Protein AF-A0A3M1RJ82-F1 (afdb_monomer_lite)

Sequence (552 aa):
MRLATKVFLTVGVLSGLAASACAEEAPPPVVAEIRAAASAPTTGPDGRPLPLAGHWNRGTRPEGFSPDYQLELIRRGRHVLPWFEFPRPGAPTDDAYFTRYEAAFRRVAAWKLPFTLVGTQWEIVLAKKSLFGRTFPFKDLPPERNALALNEDGRPDPRLGISPFGAVEPWAEVGKLWVESPMMRRLQELYPDPPRVIFLSNNEAPKIRWAKNGGIERDKRFTDRYGFDCSDELKRCLVGNGWIVRYRAMFDAMRSHLDAPGWRDQVRFVGYGAFGPDHMGRWSGWPVYSLHCGNRFDWAPYAWDGASPSYYTHDWDASTDFTVHSPIVSFMNYVMAQRRVYADKPDFWFEFSVWDGSKTDAEGREIGKPADYAEHGEPYSPARHASYVEFGMWLTRPRVVREFRGYLDTRERVGAYFEAIVAVVDRVYADPVLREFWRFGELVPNRAHRHPFQVAIPEEFAAEDRWYMLETNLDPPRPWSLDTELPVQSLALVLNKPGNRRWLVYARSPLADRRDVTIQIPEGPSITVDVPIAGAFYLVDQRSPTPQRVGR

Radius of gyration: 26.91 Å; chains: 1; bounding box: 73×107×70 Å

Secondary structure (DSSP, 8-state):
---------PPP-------------PPPTHHHHHHHHHHS-SSSTT-SPPPEEEES----STTSS-HHHHHHHHHTT--B--EEEPPPTT--TT-HHHHTTHHHHHHHHHTT--EEEE---GGGGGT-SEETTEE-SGGGS-GGG--BPB-TTS-B-TTT-B-TTS-SHHHHHHHHHHH-SHHHHHHHHH-SS-S-EEEEE-----B--SSGGGGGGGSHHHHHHH-S---HHHHHHHHHHHHHHHHHHHHHHHHHT-S-HHHHHHEEEEEET-S--TTTTSSTTGGGG---BTTBS-SHHHH-SEEE-EEE--TTSS--SSBSSSHHHHHHHHHHHHHHHHHH-TT-EE-EEEE----B-TT--B-SHHHHHHHTT----HHHHHHHHHHHHHHH--SEEEE---TT--HHHHHHHHHHHHHHHHHHHH-HHHHHHHHH-EE---TTS--S--TT--GGGTTS----PPEETTPPPSSP-TT-B-S-EEEEEEES-TTS-EEEEEEE-SSS-EEEEEEEPTTS-EEEEEE-TT-EEEEEETTEEEEEEE--

Foldseek 3Di:
DDDDDDDDDDDDDDDDPDPPPPPLDDFDPLLVLLLCLQQDFCCDPQFGRFAAAAAQQQCQDVQACHLVVQVVCRVVSFRHAAEHAQDAQQDAQPNVSCVVCLVSLLSCQSSLGEHEHRYEQLCLLLLDQDDPRDGRCQQVDALQQHQAFAAPVSGHDSVQPGALLHHQVVLLVSLLRRCVHNNNLVSCVSHQARSAYEYEYQNPGDYRFCPPPNHNCRRPSCCVVPNDPDDSLVSLVSRLVSVLSNLQSSLVSNLVNRPRPNCSVRYFYEYEQLAFWLLALVDQCNCSRGSDHVPQRHSSLSRGLEYAYEQEPAQPDPEDLFFLNHSLLSCLVVLVVVVSSCVVRSRRAYEYEYDHQWDADPVRDTPGNQVVCVVVVFHCDLLLLLLSLLSSCLSNVHSYYYYYDDNPDGCVVCVSNSVSVSLSSVLCVPFPVSVCCSRAWDWAADPVDDRLRRHPHPPSCNPPRRHFWWDKPPQDDDDGDRGHGHQKTKGWTWDDDPPWIKIKMKMAGQRAWAAQIWTDGVVADIATGIHGSSIWIWIATRVHRHTDTTSD

pLDDT: mean 93.02, std 12.11, range [31.88, 98.88]

Structure (mmCIF, N/CA/C/O backbone):
data_AF-A0A3M1RJ82-F1
#
_entry.id   AF-A0A3M1RJ82-F1
#
loop_
_atom_site.group_PDB
_atom_site.id
_atom_site.type_symbol
_atom_site.label_atom_id
_atom_site.label_alt_id
_atom_site.label_comp_id
_atom_site.label_asym_id
_atom_site.label_entity_id
_atom_site.label_seq_id
_atom_site.pdbx_PDB_ins_code
_atom_site.Cartn_x
_atom_site.Cartn_y
_atom_site.Cartn_z
_atom_site.occupancy
_atom_site.B_iso_or_equiv
_atom_site.auth_seq_id
_atom_site.auth_comp_id
_atom_site.auth_asym_id
_atom_site.auth_atom_id
_atom_site.pdbx_PDB_model_num
ATOM 1 N N . MET A 1 1 ? 37.382 -82.389 37.387 1.00 35.22 1 MET A N 1
ATOM 2 C CA . MET A 1 1 ? 38.722 -81.786 37.543 1.00 35.22 1 MET A CA 1
ATOM 3 C C . MET A 1 1 ? 39.130 -81.204 36.190 1.00 35.22 1 MET A C 1
ATOM 5 O O . MET A 1 1 ? 39.263 -81.969 35.256 1.00 35.22 1 MET A O 1
ATOM 9 N N . ARG A 1 2 ? 39.222 -79.868 36.113 1.00 34.78 2 ARG A N 1
ATOM 10 C CA . ARG A 1 2 ? 39.846 -78.999 35.085 1.00 34.78 2 ARG A CA 1
ATOM 11 C C . ARG A 1 2 ? 39.501 -79.106 33.575 1.00 34.78 2 ARG A C 1
ATOM 13 O O . ARG A 1 2 ? 39.852 -80.053 32.895 1.00 34.78 2 ARG A O 1
ATOM 20 N N . LEU A 1 3 ? 39.039 -77.934 33.121 1.00 32.62 3 LEU A N 1
ATOM 21 C CA . LEU A 1 3 ? 39.278 -77.179 31.879 1.00 32.62 3 LEU A CA 1
ATOM 22 C C . LEU A 1 3 ? 38.481 -77.454 30.590 1.00 32.62 3 LEU A C 1
ATOM 24 O O . LEU A 1 3 ? 38.473 -78.530 30.011 1.00 32.62 3 LEU A O 1
ATOM 28 N N . ALA A 1 4 ? 37.878 -76.345 30.153 1.00 36.81 4 ALA A N 1
ATOM 29 C CA . ALA A 1 4 ? 37.094 -76.086 28.959 1.00 36.81 4 ALA A CA 1
ATOM 30 C C . ALA A 1 4 ? 37.907 -76.083 27.655 1.00 36.81 4 ALA A C 1
ATOM 32 O O . ALA A 1 4 ? 39.091 -75.752 27.642 1.00 36.81 4 ALA A O 1
ATOM 33 N N . THR A 1 5 ? 37.220 -76.296 26.530 1.00 36.06 5 THR A N 1
ATOM 34 C CA . THR A 1 5 ? 37.603 -75.757 25.216 1.00 36.06 5 THR A CA 1
ATOM 35 C C . THR A 1 5 ? 36.340 -75.360 24.444 1.00 36.06 5 THR A C 1
ATOM 37 O O . THR A 1 5 ? 35.315 -76.031 24.505 1.00 36.06 5 THR A O 1
ATOM 40 N N . LYS A 1 6 ? 36.431 -74.184 23.816 1.00 33.84 6 LYS A N 1
ATOM 41 C CA . LYS A 1 6 ? 35.377 -73.361 23.212 1.00 33.84 6 LYS A CA 1
ATOM 42 C C . LYS A 1 6 ? 34.839 -73.946 21.901 1.00 33.84 6 LYS A C 1
ATOM 44 O O . LYS A 1 6 ? 35.618 -74.439 21.094 1.00 33.84 6 LYS A O 1
ATOM 49 N N . VAL A 1 7 ? 33.547 -73.741 21.641 1.00 38.53 7 VAL A N 1
ATOM 50 C CA . VAL A 1 7 ? 32.935 -73.849 20.307 1.00 38.53 7 VAL A CA 1
ATOM 51 C C . VAL A 1 7 ? 32.373 -72.475 19.935 1.00 38.53 7 VAL A C 1
ATOM 53 O O . VAL A 1 7 ? 31.603 -71.889 20.693 1.00 38.53 7 VAL A O 1
ATOM 56 N N . PHE A 1 8 ? 32.823 -71.946 18.797 1.00 31.88 8 PHE A N 1
ATOM 57 C CA . PHE A 1 8 ? 32.318 -70.725 18.169 1.00 31.88 8 PHE A CA 1
ATOM 58 C C . PHE A 1 8 ? 30.967 -71.016 17.500 1.00 31.88 8 PHE A C 1
ATOM 60 O O . PHE A 1 8 ? 30.873 -71.948 16.705 1.00 31.88 8 PHE A O 1
ATOM 67 N N . LEU A 1 9 ? 29.950 -70.198 17.782 1.00 37.28 9 LEU A N 1
ATOM 68 C CA . LEU A 1 9 ? 28.695 -70.176 17.032 1.00 37.28 9 LEU A CA 1
ATOM 69 C C . LEU A 1 9 ? 28.498 -68.773 16.446 1.00 37.28 9 LEU A C 1
ATOM 71 O O . LEU A 1 9 ? 28.400 -67.787 17.175 1.00 37.28 9 LEU A O 1
ATOM 75 N N . THR A 1 10 ? 28.484 -68.697 15.121 1.00 34.62 10 THR A N 1
ATOM 76 C CA . THR A 1 10 ? 28.267 -67.479 14.339 1.00 34.62 10 THR A CA 1
ATOM 77 C C . THR A 1 10 ? 26.771 -67.155 14.323 1.00 34.62 10 THR A C 1
ATOM 79 O O . THR A 1 10 ? 25.984 -67.936 13.794 1.00 34.62 10 THR A O 1
ATOM 82 N N . VAL A 1 11 ? 26.366 -66.014 14.889 1.00 40.28 11 VAL A N 1
ATOM 83 C CA . VAL A 1 11 ? 24.991 -65.492 14.795 1.00 40.28 11 VAL A CA 1
ATOM 84 C C . VAL A 1 11 ? 24.954 -64.416 13.714 1.00 40.28 11 VAL A C 1
ATOM 86 O O . VAL A 1 11 ? 25.646 -63.405 13.812 1.00 40.28 11 VAL A O 1
ATOM 89 N N . GLY A 1 12 ? 24.162 -64.654 12.667 1.00 37.47 12 GLY A N 1
ATOM 90 C CA . GLY A 1 12 ? 23.889 -63.681 11.613 1.00 37.47 12 GLY A CA 1
ATOM 91 C C . GLY A 1 12 ? 22.985 -62.558 12.118 1.00 37.47 12 GLY A C 1
ATOM 92 O O . GLY A 1 12 ? 21.896 -62.812 12.629 1.00 37.47 12 GLY A O 1
ATOM 93 N N . VAL A 1 13 ? 23.440 -61.316 11.960 1.00 39.91 13 VAL A N 1
ATOM 94 C CA . VAL A 1 13 ? 22.661 -60.099 12.212 1.00 39.91 13 VAL A CA 1
ATOM 95 C C . VAL A 1 13 ? 21.918 -59.731 10.927 1.00 39.91 13 VAL A C 1
ATOM 97 O O . VAL A 1 13 ? 22.532 -59.380 9.922 1.00 39.91 13 VAL A O 1
ATOM 100 N N . LEU A 1 14 ? 20.589 -59.830 10.962 1.00 40.75 14 LEU A N 1
ATOM 101 C CA . LEU A 1 14 ? 19.684 -59.281 9.953 1.00 40.75 14 LEU A CA 1
ATOM 102 C C . LEU A 1 14 ? 19.542 -57.772 10.191 1.00 40.75 14 LEU A C 1
ATOM 104 O O . LEU A 1 14 ? 18.856 -57.332 11.112 1.00 40.75 14 LEU A O 1
ATOM 108 N N . SER A 1 15 ? 20.216 -56.983 9.359 1.00 43.00 15 SER A N 1
ATOM 109 C CA . SER A 1 15 ? 20.127 -55.524 9.334 1.00 43.00 15 SER A CA 1
ATOM 110 C C . SER A 1 15 ? 18.802 -55.081 8.706 1.00 43.00 15 SER A C 1
ATOM 112 O O . SER A 1 15 ? 18.645 -55.089 7.486 1.00 43.00 15 SER A O 1
ATOM 114 N N . GLY A 1 16 ? 17.842 -54.682 9.541 1.00 38.91 16 GLY A N 1
ATOM 115 C CA . GLY A 1 16 ? 16.627 -53.994 9.111 1.00 38.91 16 GLY A CA 1
ATOM 116 C C . GLY A 1 16 ? 16.931 -52.554 8.699 1.00 38.91 16 GLY A C 1
ATOM 117 O O . GLY A 1 16 ? 17.034 -51.670 9.545 1.00 38.91 16 GLY A O 1
ATOM 118 N N . LEU A 1 17 ? 17.055 -52.310 7.395 1.00 42.56 17 LEU A N 1
ATOM 119 C CA . LEU A 1 17 ? 16.981 -50.974 6.804 1.00 42.56 17 LEU A CA 1
ATOM 120 C C . LEU A 1 17 ? 15.516 -50.518 6.818 1.00 42.56 17 LEU A C 1
ATOM 122 O O . LEU A 1 17 ? 14.770 -50.735 5.866 1.00 42.56 17 LEU A O 1
ATOM 126 N N . ALA A 1 18 ? 15.093 -49.899 7.919 1.00 40.66 18 ALA A N 1
ATOM 127 C CA . ALA A 1 18 ? 13.875 -49.105 7.934 1.00 40.66 18 ALA A CA 1
ATOM 128 C C . ALA A 1 18 ? 14.137 -47.820 7.138 1.00 40.66 18 ALA A C 1
ATOM 130 O O . ALA A 1 18 ? 14.835 -46.915 7.597 1.00 40.66 18 ALA A O 1
ATOM 131 N N . ALA A 1 19 ? 13.598 -47.756 5.921 1.00 40.84 19 ALA A N 1
ATOM 132 C CA . ALA A 1 19 ? 13.449 -46.509 5.193 1.00 40.84 19 ALA A CA 1
ATOM 133 C C . ALA A 1 19 ? 12.582 -45.569 6.044 1.00 40.84 19 ALA A C 1
ATOM 135 O O . ALA A 1 19 ? 11.375 -45.769 6.174 1.00 40.84 19 ALA A O 1
ATOM 136 N N . SER A 1 20 ? 13.212 -44.568 6.659 1.00 39.47 20 SER A N 1
ATOM 137 C CA . SER A 1 20 ? 12.510 -43.466 7.307 1.00 39.47 20 SER A CA 1
ATOM 138 C C . SER A 1 20 ? 11.869 -42.626 6.204 1.00 39.47 20 SER A C 1
ATOM 140 O O . SER A 1 20 ? 12.474 -41.697 5.671 1.00 39.47 20 SER A O 1
ATOM 142 N N . ALA A 1 21 ? 10.669 -43.019 5.779 1.00 43.59 21 ALA A N 1
ATOM 143 C CA . ALA A 1 21 ? 9.799 -42.144 5.021 1.00 43.59 21 ALA A CA 1
ATOM 144 C C . ALA A 1 21 ? 9.556 -40.914 5.902 1.00 43.59 21 ALA A C 1
ATOM 146 O O . ALA A 1 21 ? 8.966 -41.039 6.976 1.00 43.59 21 ALA A O 1
ATOM 147 N N . CYS A 1 22 ? 10.057 -39.744 5.495 1.00 42.28 22 CYS A N 1
ATOM 148 C CA . CYS A 1 22 ? 9.653 -38.479 6.094 1.00 42.28 22 CYS A CA 1
ATOM 149 C C . CYS A 1 22 ? 8.128 -38.409 6.010 1.00 42.28 22 CYS A C 1
ATOM 151 O O . CYS A 1 22 ? 7.586 -38.172 4.932 1.00 42.28 22 CYS A O 1
ATOM 153 N N . ALA A 1 23 ? 7.445 -38.679 7.122 1.00 55.94 23 ALA A N 1
ATOM 154 C CA . ALA A 1 23 ? 6.007 -38.519 7.210 1.00 55.94 23 ALA A CA 1
ATOM 155 C C . ALA A 1 23 ? 5.672 -37.083 6.793 1.00 55.94 23 ALA A C 1
ATOM 157 O O . ALA A 1 23 ? 6.248 -36.123 7.312 1.00 55.94 23 ALA A O 1
ATOM 158 N N . GLU A 1 24 ? 4.803 -36.951 5.798 1.00 74.81 24 GLU A N 1
ATOM 159 C CA . GLU A 1 24 ? 4.378 -35.663 5.274 1.00 74.81 24 GLU A CA 1
ATOM 160 C C . GLU A 1 24 ? 3.662 -34.901 6.401 1.00 74.81 24 GLU A C 1
ATOM 162 O O . GLU A 1 24 ? 2.653 -35.359 6.937 1.00 74.81 24 GLU A O 1
ATOM 167 N N . GLU A 1 25 ? 4.240 -33.780 6.843 1.00 85.56 25 GLU A N 1
ATOM 168 C CA . GLU A 1 25 ? 3.696 -32.993 7.953 1.00 85.56 25 GLU A CA 1
ATOM 169 C C . GLU A 1 25 ? 2.328 -32.427 7.562 1.00 85.56 25 GLU A C 1
ATOM 171 O O . GLU A 1 25 ? 2.229 -31.590 6.656 1.00 85.56 25 GLU A O 1
ATOM 176 N N . ALA A 1 26 ? 1.280 -32.875 8.260 1.00 91.81 26 ALA A N 1
ATOM 177 C CA . ALA A 1 26 ? -0.080 -32.411 8.028 1.00 91.81 26 ALA A CA 1
ATOM 178 C C . ALA A 1 26 ? -0.163 -30.873 8.135 1.00 91.81 26 ALA A C 1
ATOM 180 O O . ALA A 1 26 ? 0.451 -30.288 9.033 1.00 91.81 26 ALA A O 1
ATOM 181 N N . PRO A 1 27 ? -0.908 -30.199 7.238 1.00 95.00 27 PRO A N 1
ATOM 182 C CA . PRO A 1 27 ? -1.047 -28.750 7.286 1.00 95.00 27 PRO A CA 1
ATOM 183 C C . PRO A 1 27 ? -1.741 -28.304 8.585 1.00 95.00 27 PRO A C 1
ATOM 185 O O . PRO A 1 27 ? -2.796 -28.850 8.922 1.00 95.00 27 PRO A O 1
ATOM 188 N N . PRO A 1 28 ? -1.209 -27.288 9.292 1.00 96.75 28 PRO A N 1
ATOM 189 C CA . PRO A 1 28 ? -1.905 -26.647 10.404 1.00 96.75 28 PRO A CA 1
ATOM 190 C C . PRO A 1 28 ? -3.285 -26.106 9.980 1.00 96.75 28 PRO A C 1
ATOM 192 O O . PRO A 1 28 ? -3.430 -25.681 8.831 1.00 96.75 28 PRO A O 1
ATOM 195 N N . PRO A 1 29 ? -4.291 -26.027 10.876 1.00 96.25 29 PRO A N 1
ATOM 196 C CA . PRO A 1 29 ? -5.634 -25.538 10.529 1.00 96.25 29 PRO A CA 1
ATOM 197 C C . PRO A 1 29 ? -5.652 -24.161 9.844 1.00 96.25 29 PRO A C 1
ATOM 199 O O . PRO A 1 29 ? -6.373 -23.973 8.862 1.00 96.25 29 PRO A O 1
ATOM 202 N N . VAL A 1 30 ? -4.779 -23.245 10.286 1.00 98.38 30 VAL A N 1
ATOM 203 C CA . VAL A 1 30 ? -4.652 -21.881 9.738 1.00 98.38 30 VAL A CA 1
ATOM 204 C C . VAL A 1 30 ? -4.337 -21.857 8.236 1.00 98.38 30 VAL A C 1
ATOM 206 O O . VAL A 1 30 ? -4.665 -20.905 7.534 1.00 98.38 30 VAL A O 1
ATOM 209 N N . VAL A 1 31 ? -3.764 -22.932 7.681 1.00 98.62 31 VAL A N 1
ATOM 210 C CA . VAL A 1 31 ? -3.493 -23.053 6.240 1.00 98.62 31 VAL A CA 1
ATOM 211 C C . VAL A 1 31 ? -4.778 -22.944 5.415 1.00 98.62 31 VAL A C 1
ATOM 213 O O . VAL A 1 31 ? -4.777 -22.350 4.336 1.00 98.62 31 VAL A O 1
ATOM 216 N N . ALA A 1 32 ? -5.895 -23.505 5.886 1.00 98.44 32 ALA A N 1
ATOM 217 C CA . ALA A 1 32 ? -7.177 -23.375 5.194 1.00 98.44 32 ALA A CA 1
ATOM 218 C C . ALA A 1 32 ? -7.693 -21.928 5.225 1.00 98.44 32 ALA A C 1
ATOM 220 O O . ALA A 1 32 ? -8.172 -21.430 4.206 1.00 98.44 32 ALA A O 1
ATOM 221 N N . GLU A 1 33 ? -7.526 -21.248 6.357 1.00 98.50 33 GLU A N 1
ATOM 222 C CA . GLU A 1 33 ? -7.938 -19.857 6.558 1.00 98.50 33 GLU A CA 1
ATOM 223 C C . GLU A 1 33 ? -7.117 -18.904 5.682 1.00 98.50 33 GLU A C 1
ATOM 225 O O . GLU A 1 33 ? -7.697 -18.078 4.979 1.00 98.50 33 GLU A O 1
ATOM 230 N N . ILE A 1 34 ? -5.794 -19.092 5.609 1.00 98.81 34 ILE A N 1
ATOM 231 C CA . ILE A 1 34 ? -4.903 -18.318 4.729 1.00 98.81 34 ILE A CA 1
ATOM 232 C C . ILE A 1 34 ? -5.297 -18.496 3.254 1.00 98.81 34 ILE A C 1
ATOM 234 O O . ILE A 1 34 ? -5.395 -17.516 2.511 1.00 98.81 34 ILE A O 1
ATOM 238 N N . ARG A 1 35 ? -5.569 -19.734 2.811 1.00 98.44 35 ARG A N 1
ATOM 239 C CA . ARG A 1 35 ? -6.018 -20.008 1.432 1.00 98.44 35 ARG A CA 1
ATOM 240 C C . ARG A 1 35 ? -7.343 -19.319 1.122 1.00 98.44 35 ARG A C 1
ATOM 242 O O . ARG A 1 35 ? -7.458 -18.685 0.072 1.00 98.44 35 ARG A O 1
ATOM 249 N N . ALA A 1 36 ? -8.318 -19.415 2.024 1.00 97.56 36 ALA A N 1
ATOM 250 C CA . ALA A 1 36 ? -9.614 -18.765 1.866 1.00 97.56 36 ALA A CA 1
ATOM 251 C C . ALA A 1 36 ? -9.465 -17.237 1.801 1.00 97.56 36 ALA A C 1
ATOM 253 O O . ALA A 1 36 ? -9.980 -16.605 0.878 1.00 97.56 36 ALA A O 1
ATOM 254 N N . ALA A 1 37 ? -8.691 -16.651 2.719 1.00 97.81 37 ALA A N 1
ATOM 255 C CA . ALA A 1 37 ? -8.441 -15.216 2.784 1.00 97.81 37 ALA A CA 1
ATOM 256 C C . ALA A 1 37 ? -7.735 -14.675 1.533 1.00 97.81 37 ALA A C 1
ATOM 258 O O . ALA A 1 37 ? -8.099 -13.607 1.055 1.00 97.81 37 ALA A O 1
ATOM 259 N N . ALA A 1 38 ? -6.774 -15.395 0.948 1.00 97.62 38 ALA A N 1
ATOM 260 C CA . ALA A 1 38 ? -6.072 -14.951 -0.263 1.00 97.62 38 ALA A CA 1
ATOM 261 C C . ALA A 1 38 ? -6.852 -15.194 -1.570 1.00 97.62 38 ALA A C 1
ATOM 263 O O . ALA A 1 38 ? -6.601 -14.534 -2.581 1.00 97.62 38 ALA A O 1
ATOM 264 N N . SER A 1 39 ? -7.785 -16.145 -1.578 1.00 95.19 39 SER A N 1
ATOM 265 C CA . SER A 1 39 ? -8.491 -16.544 -2.805 1.00 95.19 39 SER A CA 1
ATOM 266 C C . SER A 1 39 ? -9.848 -15.867 -2.957 1.00 95.19 39 SER A C 1
ATOM 268 O O . SER A 1 39 ? -10.310 -15.700 -4.081 1.00 95.19 39 SER A O 1
ATOM 270 N N . ALA A 1 40 ? -10.471 -15.456 -1.849 1.00 94.38 40 ALA A N 1
ATOM 271 C CA . ALA A 1 40 ? -11.795 -14.851 -1.860 1.00 94.38 40 ALA A CA 1
ATOM 272 C C . ALA A 1 40 ? -11.836 -13.528 -2.658 1.00 94.38 40 ALA A C 1
ATOM 274 O O . ALA A 1 40 ? -10.858 -12.765 -2.630 1.00 94.38 40 ALA A O 1
ATOM 275 N N . PRO A 1 41 ? -12.957 -13.221 -3.336 1.00 92.44 41 PRO A N 1
ATOM 276 C CA . PRO A 1 41 ? -13.141 -11.939 -4.012 1.00 92.44 41 PRO A CA 1
ATOM 277 C C . PRO A 1 41 ? -13.131 -10.797 -2.989 1.00 92.44 41 PRO A C 1
ATOM 279 O O . PRO A 1 41 ? -13.523 -10.985 -1.837 1.00 92.44 41 PRO A O 1
ATOM 282 N N . THR A 1 42 ? -12.663 -9.606 -3.371 1.00 90.06 42 THR A N 1
ATOM 283 C CA . THR A 1 42 ? -12.594 -8.471 -2.426 1.00 90.06 42 THR A CA 1
ATOM 284 C C . THR A 1 42 ? -13.988 -7.986 -2.021 1.00 90.06 42 THR A C 1
ATOM 286 O O . THR A 1 42 ? -14.182 -7.526 -0.893 1.00 90.06 42 THR A O 1
ATOM 289 N N . THR A 1 43 ? -14.966 -8.140 -2.914 1.00 85.38 43 THR A N 1
ATOM 290 C CA . THR A 1 43 ? -16.388 -7.922 -2.639 1.00 85.38 43 THR A CA 1
ATOM 291 C C . THR A 1 43 ? -17.163 -9.197 -2.964 1.00 85.38 43 THR A C 1
ATOM 293 O O . THR A 1 43 ? -17.033 -9.752 -4.050 1.00 85.38 43 THR A O 1
ATOM 296 N N . GLY A 1 44 ? -17.934 -9.707 -2.005 1.00 87.75 44 GLY A N 1
ATOM 297 C CA . GLY A 1 44 ? -18.660 -10.966 -2.155 1.00 87.75 44 GLY A CA 1
ATOM 298 C C . GLY A 1 44 ? -19.713 -11.169 -1.063 1.00 87.75 44 GLY A C 1
ATOM 299 O O . GLY A 1 44 ? -19.761 -10.386 -0.111 1.00 87.75 44 GLY A O 1
ATOM 300 N N . PRO A 1 45 ? -20.557 -12.210 -1.185 1.00 91.00 45 PRO A N 1
ATOM 301 C CA . PRO A 1 45 ? -21.642 -12.483 -0.237 1.00 91.00 45 PRO A CA 1
ATOM 302 C C . PRO A 1 45 ? -21.142 -12.782 1.183 1.00 91.00 45 PRO A C 1
ATOM 304 O O . PRO A 1 45 ? -21.815 -12.437 2.149 1.00 91.00 45 PRO A O 1
ATOM 307 N N . ASP A 1 46 ? -19.931 -13.329 1.319 1.00 93.31 46 ASP A N 1
ATOM 308 C CA . ASP A 1 46 ? -19.290 -13.600 2.614 1.00 93.31 46 ASP A CA 1
ATOM 309 C C . ASP A 1 46 ? -18.597 -12.361 3.218 1.00 93.31 46 ASP A C 1
ATOM 311 O O . ASP A 1 46 ? -17.861 -12.459 4.207 1.00 93.31 46 ASP A O 1
ATOM 315 N N . GLY A 1 47 ? -18.798 -11.188 2.612 1.00 94.38 47 GLY A N 1
ATOM 316 C CA . GLY A 1 47 ? -18.154 -9.940 2.993 1.00 94.38 47 GLY A CA 1
ATOM 317 C C . GLY A 1 47 ? -16.690 -9.873 2.563 1.00 94.38 47 GLY A C 1
ATOM 318 O O . GLY A 1 47 ? -16.216 -10.643 1.725 1.00 94.38 47 GLY A O 1
ATOM 319 N N . ARG A 1 48 ? -15.957 -8.915 3.131 1.00 95.31 48 ARG A N 1
ATOM 320 C CA . ARG A 1 48 ? -14.538 -8.712 2.819 1.00 95.31 48 ARG A CA 1
ATOM 321 C C . ARG A 1 48 ? -13.667 -9.866 3.320 1.00 95.31 48 ARG A C 1
ATOM 323 O O . ARG A 1 48 ? -13.856 -10.317 4.450 1.00 95.31 48 ARG A O 1
ATOM 330 N N . PRO A 1 49 ? -12.655 -10.295 2.552 1.00 97.19 49 PRO A N 1
ATOM 331 C CA . PRO A 1 49 ? -11.702 -11.295 3.022 1.00 97.19 49 PRO A CA 1
ATOM 332 C C . PRO A 1 49 ? -10.929 -10.803 4.243 1.00 97.19 49 PRO A C 1
ATOM 334 O O . PRO A 1 49 ? -10.635 -9.613 4.362 1.00 97.19 49 PRO A O 1
ATOM 337 N N . LEU A 1 50 ? -10.629 -11.726 5.153 1.00 98.44 50 LEU A N 1
ATOM 338 C CA . LEU A 1 50 ? -9.875 -11.431 6.370 1.00 98.44 50 LEU A CA 1
ATOM 339 C C . LEU A 1 50 ? -8.422 -11.052 6.018 1.00 98.44 50 LEU A C 1
ATOM 341 O O . LEU A 1 50 ? -7.918 -11.497 4.981 1.00 98.44 50 LEU A O 1
ATOM 345 N N . PRO A 1 51 ? -7.758 -10.209 6.829 1.00 98.56 51 PRO A N 1
ATOM 346 C CA . PRO A 1 51 ? -6.429 -9.706 6.500 1.00 98.56 51 PRO A CA 1
ATOM 347 C C . PRO A 1 51 ? -5.372 -10.805 6.644 1.00 98.56 51 PRO A C 1
ATOM 349 O O . PRO A 1 51 ? -5.581 -11.805 7.326 1.00 98.56 51 PRO A O 1
ATOM 352 N N . LEU A 1 52 ? -4.212 -10.612 6.029 1.00 98.88 52 LEU A N 1
ATOM 353 C CA . LEU A 1 52 ? -3.014 -11.423 6.255 1.00 98.88 52 LEU A CA 1
ATOM 354 C C . LEU A 1 52 ? -1.840 -10.511 6.621 1.00 98.88 52 LEU A C 1
ATOM 356 O O . LEU A 1 52 ? -1.807 -9.342 6.234 1.00 98.88 52 LEU A O 1
ATOM 360 N N . ALA A 1 53 ? -0.851 -11.040 7.334 1.00 98.88 53 ALA A N 1
ATOM 361 C CA . ALA A 1 53 ? 0.423 -10.357 7.541 1.00 98.88 53 ALA A CA 1
ATOM 362 C C . ALA A 1 53 ? 1.442 -10.773 6.467 1.00 98.88 53 ALA A C 1
ATOM 364 O O . ALA A 1 53 ? 1.473 -11.927 6.032 1.00 98.88 53 ALA A O 1
ATOM 365 N N . GLY A 1 54 ? 2.294 -9.842 6.046 1.00 98.38 54 GLY A N 1
ATOM 366 C CA . GLY A 1 54 ? 3.385 -10.080 5.102 1.00 98.38 54 GLY A CA 1
ATOM 367 C C . GLY A 1 54 ? 4.576 -9.168 5.378 1.00 98.38 54 GLY A C 1
ATOM 368 O O . GLY A 1 54 ? 4.492 -8.249 6.188 1.00 98.38 54 GLY A O 1
ATOM 369 N N . HIS A 1 55 ? 5.691 -9.388 4.684 1.00 97.81 55 HIS A N 1
ATOM 370 C CA . HIS A 1 55 ? 6.902 -8.596 4.902 1.00 97.81 55 HIS A CA 1
ATOM 371 C C . HIS A 1 55 ? 7.677 -8.349 3.589 1.00 97.81 55 HIS A C 1
ATOM 373 O O . HIS A 1 55 ? 7.512 -9.093 2.618 1.00 97.81 55 HIS A O 1
ATOM 379 N N . TRP A 1 56 ? 8.507 -7.298 3.539 1.00 96.81 56 TRP A N 1
ATOM 380 C CA . TRP A 1 56 ? 9.400 -6.980 2.405 1.00 96.81 56 TRP A CA 1
ATOM 381 C C . TRP A 1 56 ? 10.808 -7.585 2.523 1.00 96.81 56 TRP A C 1
ATOM 383 O O . TRP A 1 56 ? 11.399 -7.968 1.517 1.00 96.81 56 TRP A O 1
ATOM 393 N N . ASN A 1 57 ? 11.375 -7.684 3.731 1.00 94.81 57 ASN A N 1
ATOM 394 C CA . ASN A 1 57 ? 12.634 -8.403 3.982 1.00 94.81 57 ASN A CA 1
ATOM 395 C C . ASN A 1 57 ? 12.452 -9.902 3.696 1.00 94.81 57 ASN A C 1
ATOM 397 O O . ASN A 1 57 ? 11.657 -10.582 4.338 1.00 94.81 57 ASN A O 1
ATOM 401 N N . ARG A 1 58 ? 13.227 -10.406 2.736 1.00 90.31 58 ARG A N 1
ATOM 402 C CA . ARG A 1 58 ? 13.139 -11.768 2.181 1.00 90.31 58 ARG A CA 1
ATOM 403 C C . ARG A 1 58 ? 13.943 -12.797 2.987 1.00 90.31 58 ARG A C 1
ATOM 405 O O . ARG A 1 58 ? 14.120 -13.926 2.544 1.00 90.31 58 ARG A O 1
ATOM 412 N N . GLY A 1 59 ? 14.491 -12.393 4.134 1.00 87.81 59 GLY A N 1
ATOM 413 C CA . GLY A 1 59 ? 15.369 -13.218 4.955 1.00 87.81 59 GLY A CA 1
ATOM 414 C C . GLY A 1 59 ? 16.702 -13.502 4.278 1.00 87.81 59 GLY A C 1
ATOM 415 O O . GLY A 1 59 ? 17.147 -14.648 4.247 1.00 87.81 59 GLY A O 1
ATOM 416 N N . THR A 1 60 ? 17.330 -12.471 3.695 1.00 81.25 60 THR A N 1
ATOM 417 C CA . THR A 1 60 ? 18.634 -12.623 3.026 1.00 81.25 60 THR A CA 1
ATOM 418 C C . THR A 1 60 ? 19.734 -13.065 3.997 1.00 81.25 60 THR A C 1
ATOM 420 O O . THR A 1 60 ? 20.681 -13.742 3.595 1.00 81.25 60 THR A O 1
ATOM 423 N N . ARG A 1 61 ? 19.573 -12.745 5.285 1.00 80.00 61 ARG A N 1
ATOM 424 C CA . ARG A 1 61 ? 20.390 -13.265 6.383 1.00 80.00 61 ARG A CA 1
ATOM 425 C C . ARG A 1 61 ? 19.637 -14.350 7.174 1.00 80.00 61 ARG A C 1
ATOM 427 O O . ARG A 1 61 ? 18.414 -14.238 7.287 1.00 80.00 61 ARG A O 1
ATOM 434 N N . PRO A 1 62 ? 20.324 -15.360 7.745 1.00 76.88 62 PRO A N 1
ATOM 435 C CA . PRO A 1 62 ? 19.693 -16.409 8.561 1.00 76.88 62 PRO A CA 1
ATOM 436 C C . PRO A 1 62 ? 18.843 -15.879 9.729 1.00 76.88 62 PRO A C 1
ATOM 438 O O . PRO A 1 62 ? 17.786 -16.423 10.044 1.00 76.88 62 PRO A O 1
ATOM 441 N N . GLU A 1 63 ? 19.282 -14.789 10.352 1.00 88.00 63 GLU A N 1
ATOM 442 C CA . GLU A 1 63 ? 18.618 -14.104 11.462 1.00 88.00 63 GLU A CA 1
ATOM 443 C C . GLU A 1 63 ? 17.522 -13.119 11.018 1.00 88.00 63 GLU A C 1
ATOM 445 O O . GLU A 1 63 ? 16.809 -12.565 11.855 1.00 88.00 63 GLU A O 1
ATOM 450 N N . GLY A 1 64 ? 17.365 -12.906 9.710 1.00 90.69 64 GLY A N 1
ATOM 451 C CA . GLY A 1 64 ? 16.290 -12.106 9.134 1.00 90.69 64 GLY A CA 1
ATOM 452 C C . GLY A 1 64 ? 14.959 -12.861 9.083 1.00 90.69 64 GLY A C 1
ATOM 453 O O . GLY A 1 64 ? 14.735 -13.852 9.780 1.00 90.69 64 GLY A O 1
ATOM 454 N N . PHE A 1 65 ? 14.066 -12.398 8.215 1.00 94.25 65 PHE A N 1
ATOM 455 C CA . PHE A 1 65 ? 12.708 -12.921 8.060 1.00 94.25 65 PHE A CA 1
ATOM 456 C C . PHE A 1 65 ? 12.633 -14.078 7.042 1.00 94.25 65 PHE A C 1
ATOM 458 O O . PHE A 1 65 ? 11.955 -13.996 6.015 1.00 94.25 65 PHE A O 1
ATOM 465 N N . SER A 1 66 ? 13.401 -15.139 7.301 1.00 93.00 66 SER A N 1
ATOM 466 C CA . SER A 1 66 ? 13.554 -16.289 6.399 1.00 93.00 66 SER A CA 1
ATOM 467 C C . SER A 1 66 ? 12.245 -17.061 6.171 1.00 93.00 66 SER A C 1
ATOM 469 O O . SER A 1 66 ? 11.365 -17.050 7.034 1.00 93.00 66 SER A O 1
ATOM 471 N N . PRO A 1 67 ? 12.112 -17.793 5.050 1.00 93.31 67 PRO A N 1
ATOM 472 C CA . PRO A 1 67 ? 10.975 -18.687 4.828 1.00 93.31 67 PRO A CA 1
ATOM 473 C C . PRO A 1 67 ? 10.742 -19.713 5.945 1.00 93.31 67 PRO A C 1
ATOM 475 O O . PRO A 1 67 ? 9.595 -20.023 6.253 1.00 93.31 67 PRO A O 1
ATOM 478 N N . ASP A 1 68 ? 11.794 -20.186 6.617 1.00 93.06 68 ASP A N 1
ATOM 479 C CA . ASP A 1 68 ? 11.644 -21.090 7.765 1.00 93.06 68 ASP A CA 1
ATOM 480 C C . ASP A 1 68 ? 10.962 -20.406 8.955 1.00 93.06 68 ASP A C 1
ATOM 482 O O . ASP A 1 68 ? 10.083 -20.996 9.584 1.00 93.06 68 ASP A O 1
ATOM 486 N N . TYR A 1 69 ? 11.310 -19.145 9.234 1.00 95.25 69 TYR A N 1
ATOM 487 C CA . TYR A 1 69 ? 10.618 -18.344 10.245 1.00 95.25 69 TYR A CA 1
ATOM 488 C C . TYR A 1 69 ? 9.144 -18.133 9.878 1.00 95.25 69 TYR A C 1
ATOM 490 O O . TYR A 1 69 ? 8.272 -18.278 10.731 1.00 95.25 69 TYR A O 1
ATOM 498 N N . GLN A 1 70 ? 8.851 -17.852 8.607 1.00 96.62 70 GLN A N 1
ATOM 499 C CA . GLN A 1 70 ? 7.476 -17.688 8.127 1.00 96.62 70 GLN A CA 1
ATOM 500 C C . GLN A 1 70 ? 6.648 -18.963 8.335 1.00 96.62 70 GLN A C 1
ATOM 502 O O . GLN A 1 70 ? 5.534 -18.907 8.854 1.00 96.62 70 GLN A O 1
ATOM 507 N N . LEU A 1 71 ? 7.199 -20.125 7.971 1.00 97.44 71 LEU A N 1
ATOM 508 C CA . LEU A 1 71 ? 6.543 -21.415 8.180 1.00 97.44 71 LEU A CA 1
ATOM 509 C C . LEU A 1 71 ? 6.356 -21.726 9.663 1.00 97.44 71 LEU A C 1
ATOM 511 O O . LEU A 1 71 ? 5.329 -22.285 10.033 1.00 97.44 71 LEU A O 1
ATOM 515 N N . GLU A 1 72 ? 7.306 -21.347 10.516 1.00 97.12 72 GLU A N 1
ATOM 516 C CA . GLU A 1 72 ? 7.169 -21.489 11.964 1.00 97.12 72 GLU A CA 1
ATOM 517 C C . GLU A 1 72 ? 6.025 -20.635 12.528 1.00 97.12 72 GLU A C 1
ATOM 519 O O . GLU A 1 72 ? 5.259 -21.118 13.361 1.00 97.12 72 GLU A O 1
ATOM 524 N N . LEU A 1 73 ? 5.833 -19.407 12.037 1.00 98.38 73 LEU A N 1
ATOM 525 C CA . LEU A 1 73 ? 4.653 -18.613 12.390 1.00 98.38 73 LEU A CA 1
ATOM 526 C C . LEU A 1 73 ? 3.362 -19.337 11.977 1.00 98.38 73 LEU A C 1
ATOM 528 O O . LEU A 1 73 ? 2.445 -19.469 12.785 1.00 98.38 73 LEU A O 1
ATOM 532 N N . ILE A 1 74 ? 3.301 -19.888 10.764 1.00 98.69 74 ILE A N 1
ATOM 533 C CA . ILE A 1 74 ? 2.124 -20.632 10.288 1.00 98.69 74 ILE A CA 1
ATOM 534 C C . ILE A 1 74 ? 1.880 -21.896 11.131 1.00 98.69 74 ILE A C 1
ATOM 536 O O . ILE A 1 74 ? 0.738 -22.175 11.494 1.00 98.69 74 ILE A O 1
ATOM 540 N N . ARG A 1 75 ? 2.928 -22.631 11.532 1.00 98.12 75 ARG A N 1
ATOM 541 C CA . ARG A 1 75 ? 2.803 -23.771 12.467 1.00 98.12 75 ARG A CA 1
ATOM 542 C C . ARG A 1 75 ? 2.196 -23.363 13.803 1.00 98.12 75 ARG A C 1
ATOM 544 O O . ARG A 1 75 ? 1.405 -24.112 14.365 1.00 98.12 75 ARG A O 1
ATOM 551 N N . ARG A 1 76 ? 2.518 -22.160 14.280 1.00 98.12 76 ARG A N 1
ATOM 552 C CA . ARG A 1 76 ? 1.952 -21.564 15.501 1.00 98.12 76 ARG A CA 1
ATOM 553 C C . ARG A 1 76 ? 0.538 -21.005 15.318 1.00 98.12 76 ARG A C 1
ATOM 555 O O . ARG A 1 76 ? 0.036 -20.360 16.233 1.00 98.12 76 ARG A O 1
ATOM 562 N N . GLY A 1 77 ? -0.100 -21.229 14.168 1.00 98.31 77 GLY A N 1
ATOM 563 C CA . GLY A 1 77 ? -1.461 -20.769 13.897 1.00 98.31 77 GLY A CA 1
ATOM 564 C C . GLY A 1 77 ? -1.560 -19.297 13.495 1.00 98.31 77 GLY A C 1
ATOM 565 O O . GLY A 1 77 ? -2.624 -18.709 13.649 1.00 98.31 77 GLY A O 1
ATOM 566 N N . ARG A 1 78 ? -0.468 -18.684 13.018 1.00 98.69 78 ARG A N 1
ATOM 567 C CA . ARG A 1 78 ? -0.436 -17.265 12.626 1.00 98.69 78 ARG A CA 1
ATOM 568 C C . ARG A 1 78 ? -0.876 -17.064 11.173 1.00 98.69 78 ARG A C 1
ATOM 570 O O . ARG A 1 78 ? -0.464 -17.819 10.289 1.00 98.69 78 ARG A O 1
ATOM 577 N N . HIS A 1 79 ? -1.642 -16.006 10.908 1.00 98.75 79 HIS A N 1
ATOM 578 C CA . HIS A 1 79 ? -2.223 -15.699 9.590 1.00 98.75 79 HIS A CA 1
ATOM 579 C C . HIS A 1 79 ? -1.258 -14.928 8.679 1.00 98.75 79 HIS A C 1
ATOM 581 O O . HIS A 1 79 ? -1.457 -13.758 8.338 1.00 98.75 79 HIS A O 1
ATOM 587 N N . VAL A 1 80 ? -0.181 -15.599 8.281 1.00 98.69 80 VAL A N 1
ATOM 588 C CA . VAL A 1 80 ? 0.892 -15.027 7.461 1.00 98.69 80 VAL A CA 1
ATOM 589 C C . VAL A 1 80 ? 0.773 -15.493 6.009 1.00 98.69 80 VAL A C 1
ATOM 591 O O . VAL A 1 80 ? 0.626 -16.685 5.755 1.00 98.69 80 VAL A O 1
ATOM 594 N N . LEU A 1 81 ? 0.879 -14.569 5.048 1.00 98.75 81 LEU A N 1
ATOM 595 C CA . LEU A 1 81 ? 1.051 -14.883 3.626 1.00 98.75 81 LEU A CA 1
ATOM 596 C C . LEU A 1 81 ? 2.546 -15.096 3.345 1.00 98.75 81 LEU A C 1
ATOM 598 O O . LEU A 1 81 ? 3.267 -14.102 3.365 1.00 98.75 81 LEU A O 1
ATOM 602 N N . PRO A 1 82 ? 3.030 -16.319 3.050 1.00 98.25 82 PRO A N 1
ATOM 603 C CA . PRO A 1 82 ? 4.445 -16.558 2.763 1.00 98.25 82 PRO A CA 1
ATOM 604 C C . PRO A 1 82 ? 5.003 -15.644 1.666 1.00 98.25 82 PRO A C 1
ATOM 606 O O . PRO A 1 82 ? 4.314 -15.328 0.690 1.00 98.25 82 PRO A O 1
ATOM 609 N N . TRP A 1 83 ? 6.272 -15.264 1.788 1.00 97.31 83 TRP A N 1
ATOM 610 C CA . TRP A 1 83 ? 6.989 -14.464 0.800 1.00 97.31 83 TRP A CA 1
ATOM 611 C C . TRP A 1 83 ? 8.392 -15.007 0.521 1.00 97.31 83 TRP A C 1
ATOM 613 O O . TRP A 1 83 ? 9.129 -15.424 1.414 1.00 97.31 83 TRP A O 1
ATOM 623 N N . PHE A 1 84 ? 8.785 -14.933 -0.746 1.00 95.50 84 PHE A N 1
ATOM 624 C CA . PHE A 1 84 ? 10.087 -15.359 -1.249 1.00 95.50 84 PHE A CA 1
ATOM 625 C C . PHE A 1 84 ? 10.692 -14.262 -2.128 1.00 95.50 84 PHE A C 1
ATOM 627 O O . PHE A 1 84 ? 9.981 -13.378 -2.606 1.00 95.50 84 PHE A O 1
ATOM 634 N N . GLU A 1 85 ? 12.004 -14.303 -2.369 1.00 93.38 85 GLU A N 1
ATOM 635 C CA . GLU A 1 85 ? 12.595 -13.478 -3.429 1.00 93.38 85 GLU A CA 1
ATOM 636 C C . GLU A 1 85 ? 12.010 -13.881 -4.783 1.00 93.38 85 GLU A C 1
ATOM 638 O O . GLU A 1 85 ? 11.862 -15.061 -5.083 1.00 93.38 85 GLU A O 1
ATOM 643 N N . PHE A 1 86 ? 11.669 -12.891 -5.604 1.00 94.88 86 PHE A N 1
ATOM 644 C CA . PHE A 1 86 ? 11.368 -13.126 -7.008 1.00 94.88 86 PHE A CA 1
ATOM 645 C C . PHE A 1 86 ? 12.684 -13.415 -7.753 1.00 94.88 86 PHE A C 1
ATOM 647 O O . PHE A 1 86 ? 13.581 -12.561 -7.702 1.00 94.88 86 PHE A O 1
ATOM 654 N N . PRO A 1 87 ? 12.847 -14.580 -8.421 1.00 93.50 87 PRO A N 1
ATOM 655 C CA . PRO A 1 87 ? 14.075 -14.885 -9.140 1.00 93.50 87 PRO A CA 1
ATOM 656 C C . PRO A 1 87 ? 14.463 -13.792 -10.133 1.00 93.50 87 PRO A C 1
ATOM 658 O O . PRO A 1 87 ? 13.636 -13.233 -10.853 1.00 93.50 87 PRO A O 1
ATOM 661 N N . ARG A 1 88 ? 15.760 -13.492 -10.182 1.00 91.62 88 ARG A N 1
ATOM 662 C CA . ARG A 1 88 ? 16.308 -12.500 -11.111 1.00 91.62 88 ARG A CA 1
ATOM 663 C C . ARG A 1 88 ? 16.294 -13.056 -12.538 1.00 91.62 88 ARG A C 1
ATOM 665 O O . ARG A 1 88 ? 16.355 -14.276 -12.720 1.00 91.62 88 ARG A O 1
ATOM 672 N N . PRO A 1 89 ? 16.314 -12.192 -13.567 1.00 92.81 89 PRO A N 1
ATOM 673 C CA . PRO A 1 89 ? 16.414 -12.645 -14.941 1.00 92.81 89 PRO A CA 1
ATOM 674 C C . PRO A 1 89 ? 17.606 -13.574 -15.154 1.00 92.81 89 PRO A C 1
ATOM 676 O O . PRO A 1 89 ? 18.752 -13.174 -14.937 1.00 92.81 89 PRO A O 1
ATOM 679 N N . GLY A 1 90 ? 17.349 -14.776 -15.668 1.00 90.81 90 GLY A N 1
ATOM 680 C CA . GLY A 1 90 ? 18.374 -15.787 -15.949 1.00 90.81 90 GLY A CA 1
ATOM 681 C C . GLY A 1 90 ? 18.998 -16.457 -14.723 1.00 90.81 90 GLY A C 1
ATOM 682 O O . GLY A 1 90 ? 20.034 -17.092 -14.883 1.00 90.81 90 GLY A O 1
ATOM 683 N N . ALA A 1 91 ? 18.405 -16.325 -13.530 1.00 91.69 91 ALA A N 1
ATOM 684 C CA . ALA A 1 91 ? 18.844 -17.067 -12.349 1.00 91.69 91 ALA A CA 1
ATOM 685 C C . ALA A 1 91 ? 18.853 -18.589 -12.632 1.00 91.69 91 ALA A C 1
ATOM 687 O O . ALA A 1 91 ? 17.831 -19.118 -13.095 1.00 91.69 91 ALA A O 1
ATOM 688 N N . PRO A 1 92 ? 19.983 -19.286 -12.404 1.00 91.81 92 PRO A N 1
ATOM 689 C CA . PRO A 1 92 ? 20.090 -20.719 -12.647 1.00 91.81 92 PRO A CA 1
ATOM 690 C C . PRO A 1 92 ? 19.387 -21.518 -11.540 1.00 91.81 92 PRO A C 1
ATOM 692 O O . PRO A 1 92 ? 19.024 -20.972 -10.500 1.00 91.81 92 PRO A O 1
ATOM 695 N N . THR A 1 93 ? 19.177 -22.820 -11.751 1.00 87.19 93 THR A N 1
ATOM 696 C CA . THR A 1 93 ? 18.498 -23.695 -10.775 1.00 87.19 93 THR A CA 1
ATOM 697 C C . THR A 1 93 ? 19.336 -24.005 -9.534 1.00 87.19 93 THR A C 1
ATOM 699 O O . THR A 1 93 ? 18.778 -24.387 -8.514 1.00 87.19 93 THR A O 1
ATOM 702 N N . ASP A 1 94 ? 20.656 -23.847 -9.611 1.00 82.56 94 ASP A N 1
ATOM 703 C CA . ASP A 1 94 ? 21.621 -24.059 -8.527 1.00 82.56 94 ASP A CA 1
ATOM 704 C C . ASP A 1 94 ? 21.987 -22.762 -7.785 1.00 82.56 94 ASP A C 1
ATOM 706 O O . ASP A 1 94 ? 22.969 -22.728 -7.040 1.00 82.56 94 ASP A O 1
ATOM 710 N N . ASP A 1 95 ? 21.199 -21.693 -7.963 1.00 80.31 95 ASP A N 1
ATOM 711 C CA . ASP A 1 95 ? 21.379 -20.437 -7.242 1.00 80.31 95 ASP A CA 1
ATOM 712 C C . ASP A 1 95 ? 21.401 -20.706 -5.728 1.00 80.31 95 ASP A C 1
ATOM 714 O O . ASP A 1 95 ? 20.390 -21.056 -5.112 1.00 80.31 95 ASP A O 1
ATOM 718 N N . ALA A 1 96 ? 22.584 -20.535 -5.127 1.00 76.00 96 ALA A N 1
ATOM 719 C CA . ALA A 1 96 ? 22.854 -20.859 -3.729 1.00 76.00 96 ALA A CA 1
ATOM 720 C C . ALA A 1 96 ? 21.912 -20.147 -2.749 1.00 76.00 96 ALA A C 1
ATOM 722 O O . ALA A 1 96 ? 21.757 -20.593 -1.610 1.00 76.00 96 ALA A O 1
ATOM 723 N N . TYR A 1 97 ? 21.296 -19.041 -3.169 1.00 70.31 97 TYR A N 1
ATOM 724 C CA . TYR A 1 97 ? 20.280 -18.353 -2.397 1.00 70.31 97 TYR A CA 1
ATOM 725 C C . TYR A 1 97 ? 18.956 -19.126 -2.382 1.00 70.31 97 TYR A C 1
ATOM 727 O O . TYR A 1 97 ? 18.405 -19.370 -1.311 1.00 70.31 97 TYR A O 1
ATOM 735 N N . PHE A 1 98 ? 18.478 -19.587 -3.540 1.00 75.06 98 PHE A N 1
ATOM 736 C CA . PHE A 1 98 ? 17.232 -20.353 -3.653 1.00 75.06 98 PHE A CA 1
ATOM 737 C C . PHE A 1 98 ? 17.347 -21.787 -3.151 1.00 75.06 98 PHE A C 1
ATOM 739 O O . PHE A 1 98 ? 16.381 -22.293 -2.581 1.00 75.06 98 PHE A O 1
ATOM 746 N N . THR A 1 99 ? 18.516 -22.420 -3.263 1.00 76.06 99 THR A N 1
ATOM 747 C CA . THR A 1 99 ? 18.754 -23.754 -2.684 1.00 76.06 99 THR A CA 1
ATOM 748 C C . THR A 1 99 ? 18.448 -23.775 -1.182 1.00 76.06 99 THR A C 1
ATOM 750 O O . THR A 1 99 ? 17.970 -24.776 -0.655 1.00 76.06 99 THR A O 1
ATOM 753 N N . ARG A 1 100 ? 18.637 -22.644 -0.484 1.00 78.81 100 ARG A N 1
ATOM 754 C CA . ARG A 1 100 ? 18.296 -22.498 0.942 1.00 78.81 100 ARG A CA 1
ATOM 755 C C . ARG A 1 100 ? 16.790 -22.429 1.204 1.00 78.81 100 ARG A C 1
ATOM 757 O O . ARG A 1 100 ? 16.371 -22.681 2.325 1.00 78.81 100 ARG A O 1
ATOM 764 N N . TYR A 1 101 ? 15.983 -22.084 0.203 1.00 86.94 101 TYR A N 1
ATOM 765 C CA . TYR A 1 101 ? 14.535 -21.911 0.337 1.00 86.94 101 TYR A CA 1
ATOM 766 C C . TYR A 1 101 ? 13.715 -23.025 -0.300 1.00 86.94 101 TYR A C 1
ATOM 768 O O . TYR A 1 101 ? 12.512 -23.080 -0.057 1.00 86.94 101 TYR A O 1
ATOM 776 N N . GLU A 1 102 ? 14.323 -23.920 -1.086 1.00 90.56 102 GLU A N 1
ATOM 777 C CA . GLU A 1 102 ? 13.591 -24.982 -1.785 1.00 90.56 102 GLU A CA 1
ATOM 778 C C . GLU A 1 102 ? 12.765 -25.840 -0.816 1.00 90.56 102 GLU A C 1
ATOM 780 O O . GLU A 1 102 ? 11.603 -26.131 -1.096 1.00 90.56 102 GLU A O 1
ATOM 785 N N . ALA A 1 103 ? 13.316 -26.192 0.351 1.00 92.62 103 ALA A N 1
ATOM 786 C CA . ALA A 1 103 ? 12.593 -26.955 1.368 1.00 92.62 103 ALA A CA 1
ATOM 787 C C . ALA A 1 103 ? 11.336 -26.216 1.861 1.00 92.62 103 ALA A C 1
ATOM 789 O O . ALA A 1 103 ? 10.249 -26.797 1.919 1.00 92.62 103 ALA A O 1
ATOM 790 N N . ALA A 1 104 ? 11.462 -24.918 2.148 1.00 94.56 104 ALA A N 1
ATOM 791 C CA . ALA A 1 104 ? 10.339 -24.089 2.565 1.00 94.56 104 ALA A CA 1
ATOM 792 C C . ALA A 1 104 ? 9.307 -23.904 1.438 1.00 94.56 104 ALA A C 1
ATOM 794 O O . ALA A 1 104 ? 8.104 -23.982 1.680 1.00 94.56 104 ALA A O 1
ATOM 795 N N . PHE A 1 105 ? 9.754 -23.731 0.192 1.00 96.12 105 PHE A N 1
ATOM 796 C CA . PHE A 1 105 ? 8.865 -23.605 -0.963 1.00 96.12 105 PHE A CA 1
ATOM 797 C C . PHE A 1 105 ? 8.091 -24.903 -1.232 1.00 96.12 105 PHE A C 1
ATOM 799 O O . PHE A 1 105 ? 6.878 -24.874 -1.423 1.00 96.12 105 PHE A O 1
ATOM 806 N N . ARG A 1 106 ? 8.755 -26.063 -1.146 1.00 96.56 106 ARG A N 1
ATOM 807 C CA . ARG A 1 106 ? 8.095 -27.379 -1.202 1.00 96.56 106 ARG A CA 1
ATOM 808 C C . ARG A 1 106 ? 7.069 -27.543 -0.095 1.00 96.56 106 ARG A C 1
ATOM 810 O O . ARG A 1 106 ? 6.017 -28.129 -0.329 1.00 96.56 106 ARG A O 1
ATOM 817 N N . ARG A 1 107 ? 7.342 -27.008 1.097 1.00 97.25 107 ARG A N 1
ATOM 818 C CA . ARG A 1 107 ? 6.364 -27.030 2.183 1.00 97.25 107 ARG A CA 1
ATOM 819 C C . ARG A 1 107 ? 5.142 -26.167 1.876 1.00 97.25 107 ARG A C 1
ATOM 821 O O . ARG A 1 107 ? 4.023 -26.630 2.071 1.00 97.25 107 ARG A O 1
ATOM 828 N N . VAL A 1 108 ? 5.347 -24.951 1.371 1.00 98.00 108 VAL A N 1
ATOM 829 C CA . VAL A 1 108 ? 4.266 -24.069 0.895 1.00 98.00 108 VAL A CA 1
ATOM 830 C C . VAL A 1 108 ? 3.422 -24.773 -0.174 1.00 98.00 108 VAL A C 1
ATOM 832 O O . VAL A 1 108 ? 2.195 -24.723 -0.099 1.00 98.00 108 VAL A O 1
ATOM 835 N N . ALA A 1 109 ? 4.060 -25.494 -1.100 1.00 98.12 109 ALA A N 1
ATOM 836 C CA . ALA A 1 109 ? 3.388 -26.292 -2.123 1.00 98.12 109 ALA A CA 1
ATOM 837 C C . ALA A 1 109 ? 2.574 -27.456 -1.532 1.00 98.12 109 ALA A C 1
ATOM 839 O O . ALA A 1 109 ? 1.395 -27.605 -1.848 1.00 98.12 109 ALA A O 1
ATOM 840 N N . ALA A 1 110 ? 3.164 -28.240 -0.623 1.00 97.81 110 ALA A N 1
ATOM 841 C CA . ALA A 1 110 ? 2.493 -29.360 0.046 1.00 97.81 110 ALA A CA 1
ATOM 842 C C . ALA A 1 110 ? 1.260 -28.900 0.842 1.00 97.81 110 ALA A C 1
ATOM 844 O O . ALA A 1 110 ? 0.206 -29.533 0.815 1.00 97.81 110 ALA A O 1
ATOM 845 N N . TRP A 1 111 ? 1.352 -27.742 1.497 1.00 98.06 111 TRP A N 1
ATOM 846 C CA . TRP A 1 111 ? 0.234 -27.117 2.209 1.00 98.06 111 TRP A CA 1
ATOM 847 C C . TRP A 1 111 ? -0.739 -26.364 1.294 1.00 98.06 111 TRP A C 1
ATOM 849 O O . TRP A 1 111 ? -1.751 -25.840 1.761 1.00 98.06 111 TRP A O 1
ATOM 859 N N . LYS A 1 112 ? -0.469 -26.322 -0.014 1.00 98.12 112 LYS A N 1
ATOM 860 C CA . LYS A 1 112 ? -1.242 -25.582 -1.014 1.00 98.12 112 LYS A CA 1
ATOM 861 C C . LYS A 1 112 ? -1.438 -24.109 -0.643 1.00 98.12 112 LYS A C 1
ATOM 863 O O . LYS A 1 112 ? -2.494 -23.538 -0.902 1.00 98.12 112 LYS A O 1
ATOM 868 N N . LEU A 1 113 ? -0.451 -23.485 -0.005 1.00 98.62 113 LEU A N 1
ATOM 869 C CA . LEU A 1 113 ? -0.540 -22.095 0.436 1.00 98.62 113 LEU A CA 1
ATOM 870 C C . LEU A 1 113 ? -0.417 -21.112 -0.745 1.00 98.62 113 LEU A C 1
ATOM 872 O O . LEU A 1 113 ? 0.329 -21.381 -1.689 1.00 98.62 113 LEU A O 1
ATOM 876 N N . PRO A 1 114 ? -1.109 -19.960 -0.705 1.00 98.69 114 PRO A N 1
ATOM 877 C CA . PRO A 1 114 ? -0.781 -18.813 -1.550 1.00 98.69 114 PRO A CA 1
ATOM 878 C C . PRO A 1 114 ? 0.587 -18.240 -1.148 1.00 98.69 114 PRO A C 1
ATOM 880 O O . PRO A 1 114 ? 1.027 -18.439 -0.016 1.00 98.69 114 PRO A O 1
ATOM 883 N N . PHE A 1 115 ? 1.25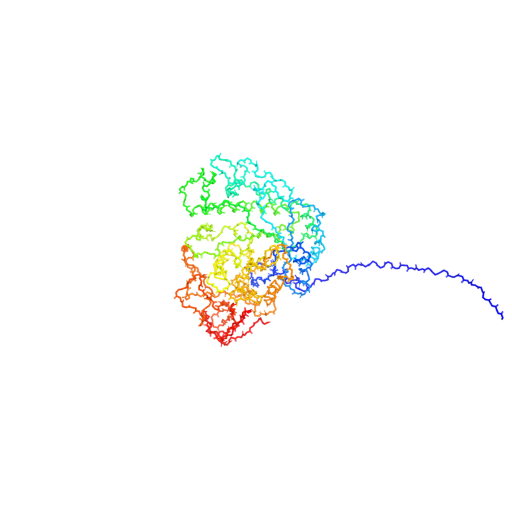3 -17.495 -2.030 1.00 98.75 115 PHE A N 1
ATOM 884 C CA . PHE A 1 115 ? 2.525 -16.846 -1.684 1.00 98.75 115 PHE A CA 1
ATOM 885 C C . PHE A 1 115 ? 2.799 -15.575 -2.494 1.00 98.75 115 PHE A C 1
ATOM 887 O O . PHE A 1 115 ? 2.172 -15.304 -3.519 1.00 98.75 115 PHE A O 1
ATOM 894 N N . THR A 1 116 ? 3.766 -14.792 -2.016 1.00 98.69 116 THR A N 1
ATOM 895 C CA . THR A 1 116 ? 4.297 -13.595 -2.676 1.00 98.69 116 THR A CA 1
ATOM 896 C C . THR A 1 116 ? 5.718 -13.839 -3.185 1.00 98.69 116 THR A C 1
ATOM 898 O O . THR A 1 116 ? 6.565 -14.357 -2.461 1.00 98.69 116 THR A O 1
ATOM 901 N N . LEU A 1 117 ? 6.011 -13.403 -4.406 1.00 98.00 117 LEU A N 1
ATOM 902 C CA . LEU A 1 117 ? 7.357 -13.234 -4.944 1.00 98.00 117 LEU A CA 1
ATOM 903 C C . LEU A 1 117 ? 7.714 -11.747 -4.890 1.00 98.00 117 LEU A C 1
ATOM 905 O O . LEU A 1 117 ? 7.210 -10.937 -5.669 1.00 98.00 117 LEU A O 1
ATOM 909 N N . VAL A 1 118 ? 8.570 -11.388 -3.936 1.00 97.25 118 VAL A N 1
ATOM 910 C CA . VAL A 1 118 ? 9.019 -10.018 -3.676 1.00 97.25 118 VAL A CA 1
ATOM 911 C C . VAL A 1 118 ? 10.176 -9.685 -4.608 1.00 97.25 118 VAL A C 1
ATOM 913 O O . VAL A 1 118 ? 11.293 -10.200 -4.475 1.00 97.25 118 VAL A O 1
ATOM 916 N N . GLY A 1 119 ? 9.885 -8.830 -5.580 1.00 94.50 119 GLY A N 1
ATOM 917 C CA . GLY A 1 119 ? 10.805 -8.393 -6.611 1.00 94.50 119 GLY A CA 1
ATOM 918 C C . GLY A 1 119 ? 11.371 -6.997 -6.391 1.00 94.50 119 GLY A C 1
ATOM 919 O O . GLY A 1 119 ? 11.237 -6.370 -5.345 1.00 94.50 119 GLY A O 1
ATOM 920 N N . THR A 1 120 ? 12.035 -6.521 -7.436 1.00 93.38 120 THR A N 1
ATOM 921 C CA . THR A 1 120 ? 12.583 -5.165 -7.541 1.00 93.38 120 THR A CA 1
ATOM 922 C C . THR A 1 120 ? 11.705 -4.313 -8.469 1.00 93.38 120 THR A C 1
ATOM 924 O O . THR A 1 120 ? 10.571 -4.683 -8.780 1.00 93.38 120 THR A O 1
ATOM 927 N N . GLN A 1 121 ? 12.212 -3.172 -8.926 1.00 94.31 121 GLN A N 1
ATOM 928 C CA . GLN A 1 121 ? 11.611 -2.384 -10.001 1.00 94.31 121 GLN A CA 1
ATOM 929 C C . GLN A 1 121 ? 11.841 -3.108 -11.339 1.00 94.31 121 GLN A C 1
ATOM 931 O O . GLN A 1 121 ? 12.969 -3.150 -11.824 1.00 94.31 121 GLN A O 1
ATOM 936 N N . TRP A 1 122 ? 10.822 -3.733 -11.927 1.00 96.62 122 TRP A N 1
ATOM 937 C CA . TRP A 1 122 ? 11.005 -4.649 -13.066 1.00 96.62 122 TRP A CA 1
ATOM 938 C C . TRP A 1 122 ? 11.479 -3.941 -14.333 1.00 96.62 122 TRP A C 1
ATOM 940 O O . TRP A 1 122 ? 12.365 -4.423 -15.038 1.00 96.62 122 TRP A O 1
ATOM 950 N N . GLU A 1 123 ? 10.932 -2.759 -14.575 1.00 96.44 123 GLU A N 1
ATOM 951 C CA . GLU A 1 123 ? 11.164 -1.921 -15.740 1.00 96.44 123 GLU A CA 1
ATOM 952 C C . GLU A 1 123 ? 12.534 -1.216 -15.721 1.00 96.44 123 GLU A C 1
ATOM 954 O O . GLU A 1 123 ? 12.948 -0.645 -16.727 1.00 96.44 123 GLU A O 1
ATOM 959 N N . ILE A 1 124 ? 13.299 -1.295 -14.622 1.00 96.00 124 ILE A N 1
ATOM 960 C CA . ILE A 1 124 ? 14.631 -0.667 -14.509 1.00 96.00 124 ILE A CA 1
ATOM 961 C C . ILE A 1 124 ? 15.619 -1.153 -15.577 1.00 96.00 124 ILE A C 1
ATOM 963 O O . ILE A 1 124 ? 16.532 -0.419 -15.964 1.00 96.00 124 ILE A O 1
ATOM 967 N N . VAL A 1 125 ? 15.442 -2.381 -16.072 1.00 95.81 125 VAL A N 1
ATOM 968 C CA . VAL A 1 125 ? 16.289 -2.972 -17.119 1.00 95.81 125 VAL A CA 1
ATOM 969 C C . VAL A 1 125 ? 16.148 -2.241 -18.459 1.00 95.81 125 VAL A C 1
ATOM 971 O O . VAL A 1 125 ? 17.044 -2.330 -19.292 1.00 95.81 125 VAL A O 1
ATOM 974 N N . LEU A 1 126 ? 15.077 -1.458 -18.652 1.00 97.00 126 LEU A N 1
ATOM 975 C CA . LEU A 1 126 ? 14.917 -0.570 -19.807 1.00 97.00 126 LEU A CA 1
ATOM 976 C C . LEU A 1 126 ? 15.912 0.599 -19.780 1.00 97.00 126 LEU A C 1
ATOM 978 O O . LEU A 1 126 ? 16.271 1.123 -20.830 1.00 97.00 126 LEU A O 1
ATOM 982 N N . ALA A 1 127 ? 16.362 1.006 -18.589 1.00 95.38 127 ALA A N 1
ATOM 983 C CA . ALA A 1 127 ? 17.218 2.175 -18.394 1.00 95.38 127 ALA A CA 1
ATOM 984 C C . ALA A 1 127 ? 18.665 1.842 -18.012 1.00 95.38 127 ALA A C 1
ATOM 986 O O . ALA A 1 127 ? 19.557 2.678 -18.176 1.00 95.38 127 ALA A O 1
ATOM 987 N N . LYS A 1 128 ? 18.933 0.632 -17.510 1.00 92.94 128 LYS A N 1
ATOM 988 C CA . LYS A 1 128 ? 20.276 0.211 -17.096 1.00 92.94 128 LYS A CA 1
ATOM 989 C C . LYS A 1 128 ? 20.918 -0.723 -18.113 1.00 92.94 128 LYS A C 1
ATOM 991 O O . LYS A 1 128 ? 20.322 -1.706 -18.528 1.00 92.94 128 LYS A O 1
ATOM 996 N N . LYS A 1 129 ? 22.193 -0.456 -18.434 1.00 90.62 129 LYS A N 1
ATOM 997 C CA . LYS A 1 129 ? 23.004 -1.336 -19.297 1.00 90.62 129 LYS A CA 1
ATOM 998 C C . LYS A 1 129 ? 23.245 -2.683 -18.641 1.00 90.62 129 LYS A C 1
ATOM 1000 O O . LYS A 1 129 ? 23.222 -3.700 -19.315 1.00 90.62 129 LYS A O 1
ATOM 1005 N N . SER A 1 130 ? 23.539 -2.662 -17.344 1.00 89.69 130 SER A N 1
ATOM 1006 C CA . SER A 1 130 ? 23.888 -3.848 -16.581 1.00 89.69 130 SER A CA 1
ATOM 1007 C C . SER A 1 130 ? 23.192 -3.839 -15.230 1.00 89.69 130 SER A C 1
ATOM 1009 O O . SER A 1 130 ? 23.135 -2.808 -14.554 1.00 89.69 130 SER A O 1
ATOM 1011 N N . LEU A 1 131 ? 22.651 -4.993 -14.858 1.00 89.50 131 LEU A N 1
ATOM 1012 C CA . LEU A 1 131 ? 22.077 -5.266 -13.548 1.00 89.50 131 LEU A CA 1
ATOM 1013 C C . LEU A 1 131 ? 22.260 -6.756 -13.249 1.00 89.50 131 LEU A C 1
ATOM 1015 O O . LEU A 1 131 ? 22.175 -7.584 -14.152 1.00 89.50 131 LEU A O 1
ATOM 1019 N N . PHE A 1 132 ? 22.536 -7.100 -11.990 1.00 85.56 132 PHE A N 1
ATOM 1020 C CA . PHE A 1 132 ? 22.739 -8.493 -11.562 1.00 85.56 132 PHE A CA 1
ATOM 1021 C C . PHE A 1 132 ? 23.843 -9.235 -12.342 1.00 85.56 132 PHE A C 1
ATOM 1023 O O . PHE A 1 132 ? 23.738 -10.433 -12.580 1.00 85.56 132 PHE A O 1
ATOM 1030 N N . GLY A 1 133 ? 24.881 -8.517 -12.784 1.00 85.88 133 GLY A N 1
ATOM 1031 C CA . GLY A 1 133 ? 25.965 -9.094 -13.587 1.00 85.88 133 GLY A CA 1
ATOM 1032 C C . GLY A 1 133 ? 25.583 -9.429 -15.035 1.00 85.88 133 GLY A C 1
ATOM 1033 O O . GLY A 1 133 ? 26.367 -10.070 -15.728 1.00 85.88 133 GLY A O 1
ATOM 1034 N N . ARG A 1 134 ? 24.409 -8.999 -15.519 1.00 88.94 134 ARG A N 1
ATOM 1035 C CA . ARG A 1 134 ? 23.933 -9.238 -16.892 1.00 88.94 134 ARG A CA 1
ATOM 1036 C C . ARG A 1 134 ? 23.779 -7.931 -17.649 1.00 88.94 134 ARG A C 1
ATOM 1038 O O . ARG A 1 134 ? 23.369 -6.932 -17.068 1.00 88.94 134 ARG A O 1
ATOM 1045 N N . THR A 1 135 ? 24.083 -7.954 -18.946 1.00 92.81 135 THR A N 1
ATOM 1046 C CA . THR A 1 135 ? 23.863 -6.812 -19.844 1.00 92.81 135 THR A CA 1
ATOM 1047 C C . THR A 1 135 ? 22.510 -6.919 -20.535 1.00 92.81 135 THR A C 1
ATOM 1049 O O . THR A 1 135 ? 22.155 -7.983 -21.037 1.00 92.81 135 THR A O 1
ATOM 1052 N N . PHE A 1 136 ? 21.780 -5.808 -20.581 1.00 94.12 136 PHE A N 1
ATOM 1053 C CA . PHE A 1 136 ? 20.484 -5.690 -21.240 1.00 94.12 136 PHE A CA 1
ATOM 1054 C C . PHE A 1 136 ? 20.592 -4.738 -22.437 1.00 94.12 136 PHE A C 1
ATOM 1056 O O . PHE A 1 136 ? 21.212 -3.678 -22.313 1.00 94.12 136 PHE A O 1
ATOM 1063 N N . PRO A 1 137 ? 19.991 -5.079 -23.591 1.00 94.75 137 PRO A N 1
ATOM 1064 C CA . PRO A 1 137 ? 20.148 -4.295 -24.816 1.00 94.75 137 PRO A CA 1
ATOM 1065 C C . PRO A 1 137 ? 19.244 -3.055 -24.859 1.00 94.75 137 PRO A C 1
ATOM 1067 O O . PRO A 1 137 ? 19.456 -2.167 -25.677 1.00 94.75 137 PRO A O 1
ATOM 1070 N N . PHE A 1 138 ? 18.223 -2.987 -23.997 1.00 96.75 138 PHE A N 1
ATOM 1071 C CA . PHE A 1 138 ? 17.090 -2.069 -24.147 1.00 96.75 138 PHE A CA 1
ATOM 1072 C C . PHE A 1 138 ? 17.477 -0.592 -24.172 1.00 96.75 138 PHE A C 1
ATOM 1074 O O . PHE A 1 138 ? 16.935 0.168 -24.972 1.00 96.75 138 PHE A O 1
ATOM 1081 N N . LYS A 1 139 ? 18.436 -0.186 -23.332 1.00 95.12 139 LYS A N 1
ATOM 1082 C CA . LYS A 1 139 ? 18.848 1.218 -23.258 1.00 95.12 139 LYS A CA 1
ATOM 1083 C C . LYS A 1 139 ? 19.591 1.699 -24.512 1.00 95.12 139 LYS A C 1
ATOM 1085 O O . LYS A 1 139 ? 19.597 2.896 -24.773 1.00 95.12 139 LYS A O 1
ATOM 1090 N N . ASP A 1 140 ? 20.194 0.774 -25.261 1.00 95.31 140 ASP A N 1
ATOM 1091 C CA . ASP A 1 140 ? 20.999 1.037 -26.459 1.00 95.31 140 ASP A CA 1
ATOM 1092 C C . ASP A 1 140 ? 20.177 0.834 -27.753 1.00 95.31 140 ASP A C 1
ATOM 1094 O O . ASP A 1 140 ? 20.713 0.941 -28.854 1.00 95.31 140 ASP A O 1
ATOM 1098 N N . LEU A 1 141 ? 18.870 0.550 -27.640 1.00 97.69 141 LEU A N 1
ATOM 1099 C CA . LEU A 1 141 ? 17.969 0.463 -28.790 1.00 97.69 141 LEU A CA 1
ATOM 1100 C C . LEU A 1 141 ? 17.853 1.816 -29.515 1.00 97.69 141 LEU A C 1
ATOM 1102 O O . LEU A 1 141 ? 17.910 2.868 -28.865 1.00 97.69 141 LEU A O 1
ATOM 1106 N N . PRO A 1 142 ? 17.624 1.807 -30.839 1.00 97.69 142 PRO A N 1
ATOM 1107 C CA . PRO A 1 142 ? 17.415 3.030 -31.608 1.00 97.69 142 PRO A CA 1
ATOM 1108 C C . PRO A 1 142 ? 16.128 3.769 -31.175 1.00 97.69 142 PRO A C 1
ATOM 1110 O O . PRO A 1 142 ? 15.232 3.139 -30.596 1.00 97.69 142 PRO A O 1
ATOM 1113 N N . PRO A 1 143 ? 16.021 5.095 -31.408 1.00 97.75 143 PRO A N 1
ATOM 1114 C CA . PRO A 1 143 ? 14.967 5.952 -30.848 1.00 97.75 143 PRO A CA 1
ATOM 1115 C C . PRO A 1 143 ? 13.533 5.427 -31.013 1.00 97.75 143 PRO A C 1
ATOM 1117 O O . PRO A 1 143 ? 12.732 5.501 -30.081 1.00 97.75 143 PRO A O 1
ATOM 1120 N N . GLU A 1 144 ? 13.205 4.858 -32.166 1.00 97.25 144 GLU A N 1
ATOM 1121 C CA . GLU A 1 144 ? 11.887 4.326 -32.518 1.00 97.25 144 GLU A CA 1
ATOM 1122 C C . GLU A 1 144 ? 11.526 3.031 -31.776 1.00 97.25 144 GLU A C 1
ATOM 1124 O O . GLU A 1 144 ? 10.348 2.726 -31.599 1.00 97.25 144 GLU A O 1
ATOM 1129 N N . ARG A 1 145 ? 12.528 2.297 -31.275 1.00 98.00 145 ARG A N 1
ATOM 1130 C CA . ARG A 1 145 ? 12.356 1.061 -30.492 1.00 98.00 145 ARG A CA 1
ATOM 1131 C C . ARG A 1 145 ? 12.690 1.229 -29.011 1.00 98.00 145 ARG A C 1
ATOM 1133 O O . ARG A 1 145 ? 12.570 0.269 -28.258 1.00 98.00 145 ARG A O 1
ATOM 1140 N N . ASN A 1 146 ? 13.123 2.411 -28.580 1.00 98.25 146 ASN A N 1
ATOM 1141 C CA . ASN A 1 146 ? 13.596 2.641 -27.217 1.00 98.25 146 ASN A CA 1
ATOM 1142 C C . ASN A 1 146 ? 12.453 3.063 -26.272 1.00 98.25 146 ASN A C 1
ATOM 1144 O O . ASN A 1 146 ? 11.562 3.829 -26.644 1.00 98.25 146 ASN A O 1
ATOM 1148 N N . ALA A 1 147 ? 12.481 2.583 -25.028 1.00 98.19 147 ALA A N 1
ATOM 1149 C CA . ALA A 1 147 ? 11.497 2.935 -24.001 1.00 98.19 147 ALA A CA 1
ATOM 1150 C C . ALA A 1 147 ? 11.844 4.224 -23.228 1.00 98.19 147 ALA A C 1
ATOM 1152 O O . ALA A 1 147 ? 10.989 4.779 -22.538 1.00 98.19 147 ALA A O 1
ATOM 1153 N N . LEU A 1 148 ? 13.085 4.706 -23.318 1.00 98.19 148 LEU A N 1
ATOM 1154 C CA . LEU A 1 148 ? 13.537 5.941 -22.676 1.00 98.19 148 LEU A CA 1
ATOM 1155 C C . LEU A 1 148 ? 12.945 7.170 -23.357 1.00 98.19 148 LEU A C 1
ATOM 1157 O O . LEU A 1 148 ? 12.666 7.143 -24.558 1.00 98.19 148 LEU A O 1
ATOM 1161 N N . ALA A 1 149 ? 12.779 8.250 -22.596 1.00 97.94 149 ALA A N 1
ATOM 1162 C CA . ALA A 1 149 ? 12.460 9.560 -23.154 1.00 97.94 149 ALA A CA 1
ATOM 1163 C C . ALA A 1 149 ? 13.555 10.013 -24.133 1.00 97.94 149 ALA A C 1
ATOM 1165 O O . ALA A 1 149 ? 14.738 9.707 -23.945 1.00 97.94 149 ALA A O 1
ATOM 1166 N N . LEU A 1 150 ? 13.148 10.716 -25.190 1.00 98.25 150 LEU A N 1
ATOM 1167 C CA . LEU A 1 150 ? 14.079 11.298 -26.152 1.00 98.25 150 LEU A CA 1
ATOM 1168 C C . LEU A 1 150 ? 14.413 12.727 -25.743 1.00 98.25 150 LEU A C 1
ATOM 1170 O O . LEU A 1 150 ? 13.511 13.497 -25.428 1.00 98.25 150 LEU A O 1
ATOM 1174 N N . ASN A 1 151 ? 15.693 13.084 -25.789 1.00 97.06 151 ASN A N 1
ATOM 1175 C CA . ASN A 1 151 ? 16.120 14.472 -25.650 1.00 97.06 151 ASN A CA 1
ATOM 1176 C C . ASN A 1 151 ? 15.726 15.312 -26.885 1.00 97.06 151 ASN A C 1
ATOM 1178 O O . ASN A 1 151 ? 15.170 14.798 -27.858 1.00 97.06 151 ASN A O 1
ATOM 1182 N N . GLU A 1 152 ? 16.059 16.602 -26.863 1.00 95.50 152 GLU A N 1
ATOM 1183 C CA . GLU A 1 152 ? 15.759 17.557 -27.943 1.00 95.50 152 GLU A CA 1
ATOM 1184 C C . GLU A 1 152 ? 16.365 17.157 -29.303 1.00 95.50 152 GLU A C 1
ATOM 1186 O O . GLU A 1 152 ? 15.753 17.401 -30.342 1.00 95.50 152 GLU A O 1
ATOM 1191 N N . ASP A 1 153 ? 17.497 16.442 -29.306 1.00 96.50 153 ASP A N 1
ATOM 1192 C CA . ASP A 1 153 ? 18.136 15.896 -30.516 1.00 96.50 153 ASP A CA 1
ATOM 1193 C C . ASP A 1 153 ? 17.471 14.602 -31.033 1.00 96.50 153 ASP A C 1
ATOM 1195 O O . ASP A 1 153 ? 17.946 13.987 -31.990 1.00 96.50 153 ASP A O 1
ATOM 1199 N N . GLY A 1 154 ? 16.413 14.120 -30.373 1.00 97.00 154 GLY A N 1
ATOM 1200 C CA . GLY A 1 154 ? 15.738 12.862 -30.704 1.00 97.00 154 GLY A CA 1
ATOM 1201 C C . GLY A 1 154 ? 16.498 11.602 -30.301 1.00 97.00 154 GLY A C 1
ATOM 1202 O O . GLY A 1 154 ? 16.209 10.519 -30.811 1.00 97.00 154 GLY A O 1
ATOM 1203 N N . ARG A 1 155 ? 17.458 11.706 -29.378 1.00 97.75 155 ARG A N 1
ATOM 1204 C CA . ARG A 1 155 ? 18.247 10.574 -28.874 1.00 97.75 155 ARG A CA 1
ATOM 1205 C C . ARG A 1 155 ? 17.719 10.092 -27.516 1.00 97.75 155 ARG A C 1
ATOM 1207 O O . ARG A 1 155 ? 17.371 10.926 -26.681 1.00 97.75 155 ARG A O 1
ATOM 1214 N N . PRO A 1 156 ? 17.686 8.772 -27.251 1.00 97.62 156 PRO A N 1
ATOM 1215 C CA . PRO A 1 156 ? 17.335 8.240 -25.936 1.00 97.62 156 PRO A CA 1
ATOM 1216 C C . PRO A 1 156 ? 18.246 8.792 -24.834 1.00 97.62 156 PRO A C 1
ATOM 1218 O O . PRO A 1 156 ? 19.470 8.705 -24.948 1.00 97.62 156 PRO A O 1
ATOM 1221 N N . ASP A 1 157 ? 17.665 9.322 -23.753 1.00 95.25 157 ASP A N 1
ATOM 1222 C CA . ASP A 1 157 ? 18.422 9.857 -22.616 1.00 95.25 157 ASP A CA 1
ATOM 1223 C C . ASP A 1 157 ? 17.997 9.195 -21.290 1.00 95.25 157 ASP A C 1
ATOM 1225 O O . ASP A 1 157 ? 16.934 9.505 -20.743 1.00 95.25 157 ASP A O 1
ATOM 1229 N N . PRO A 1 158 ? 18.829 8.313 -20.702 1.00 92.62 158 PRO A N 1
ATOM 1230 C CA . PRO A 1 158 ? 18.505 7.654 -19.438 1.00 92.62 158 PRO A CA 1
ATOM 1231 C C . PRO A 1 158 ? 18.404 8.623 -18.252 1.00 92.62 158 PRO A C 1
ATOM 1233 O O . PRO A 1 158 ? 17.819 8.260 -17.233 1.00 92.62 158 PRO A O 1
ATOM 1236 N N . ARG A 1 159 ? 18.932 9.853 -18.358 1.00 92.94 159 ARG A N 1
ATOM 1237 C CA . ARG A 1 159 ? 18.806 10.887 -17.315 1.00 92.94 159 ARG A CA 1
ATOM 1238 C C . ARG A 1 159 ? 17.393 11.466 -17.242 1.00 92.94 159 ARG A C 1
ATOM 1240 O O . ARG A 1 159 ? 17.005 11.966 -16.190 1.00 92.94 159 ARG A O 1
ATOM 1247 N N . LEU A 1 160 ? 16.633 11.401 -18.338 1.00 94.69 160 LEU A N 1
ATOM 1248 C CA . LEU A 1 160 ? 15.210 11.755 -18.367 1.00 94.69 160 LEU A CA 1
ATOM 1249 C C . LEU A 1 160 ? 14.333 10.631 -17.799 1.00 94.69 160 LEU A C 1
ATOM 1251 O O . LEU A 1 160 ? 13.259 10.894 -17.260 1.00 94.69 160 LEU A O 1
ATOM 1255 N N . GLY A 1 161 ? 14.814 9.389 -17.883 1.00 96.00 161 GLY A N 1
ATOM 1256 C CA . GLY A 1 161 ? 14.120 8.193 -17.423 1.00 96.00 161 GLY A CA 1
ATOM 1257 C C . GLY A 1 161 ? 13.267 7.531 -18.504 1.00 96.00 161 GLY A C 1
ATOM 1258 O O . GLY A 1 161 ? 13.299 7.881 -19.686 1.00 96.00 161 GLY A O 1
ATOM 1259 N N . ILE A 1 162 ? 12.510 6.521 -18.083 1.00 98.00 162 ILE A N 1
ATOM 1260 C CA . ILE A 1 162 ? 11.592 5.770 -18.944 1.00 98.00 162 ILE A CA 1
ATOM 1261 C C . ILE A 1 162 ? 10.403 6.665 -19.313 1.00 98.00 162 ILE A C 1
ATOM 1263 O O . ILE A 1 162 ? 9.943 7.442 -18.474 1.00 98.00 162 ILE A O 1
ATOM 1267 N N . SER A 1 163 ? 9.900 6.554 -20.545 1.00 98.06 163 SER A N 1
ATOM 1268 C CA . SER A 1 163 ? 8.819 7.391 -21.068 1.00 98.06 163 SER A CA 1
ATOM 1269 C C . SER A 1 163 ? 7.483 6.647 -21.227 1.00 98.06 163 SER A C 1
ATOM 1271 O O . SER A 1 163 ? 7.465 5.534 -21.763 1.00 98.06 163 SER A O 1
ATOM 1273 N N . PRO A 1 164 ? 6.341 7.285 -20.888 1.00 98.12 164 PRO A N 1
ATOM 1274 C CA . PRO A 1 164 ? 5.002 6.785 -21.213 1.00 98.12 164 PRO A CA 1
ATOM 1275 C C . PRO A 1 164 ? 4.673 6.868 -22.714 1.00 98.12 164 PRO A C 1
ATOM 1277 O O . PRO A 1 164 ? 3.640 6.354 -23.134 1.00 98.12 164 PRO A O 1
ATOM 1280 N N . PHE A 1 165 ? 5.530 7.495 -23.526 1.00 98.31 165 PHE A N 1
ATOM 1281 C CA . PHE A 1 165 ? 5.446 7.562 -24.991 1.00 98.31 165 PHE A CA 1
ATOM 1282 C C . PHE A 1 165 ? 6.548 6.751 -25.683 1.00 98.31 165 PHE A C 1
ATOM 1284 O O . PHE A 1 165 ? 6.561 6.667 -26.909 1.00 98.31 165 PHE A O 1
ATOM 1291 N N . GLY A 1 166 ? 7.440 6.118 -24.914 1.00 97.94 166 GLY A N 1
ATOM 1292 C CA . GLY A 1 166 ? 8.437 5.185 -25.430 1.00 97.94 166 GLY A CA 1
ATOM 1293 C C . GLY A 1 166 ? 7.806 3.945 -26.068 1.00 97.94 166 GLY A C 1
ATOM 1294 O O . GLY A 1 166 ? 6.608 3.674 -25.896 1.00 97.94 166 GLY A O 1
ATOM 1295 N N . ALA A 1 167 ? 8.622 3.194 -26.806 1.00 98.31 167 ALA A N 1
ATOM 1296 C CA . ALA A 1 167 ? 8.189 1.981 -27.491 1.00 98.31 167 ALA A CA 1
ATOM 1297 C C . ALA A 1 167 ? 7.582 0.958 -26.514 1.00 98.31 167 ALA A C 1
ATOM 1299 O O . ALA A 1 167 ? 8.037 0.822 -25.377 1.00 98.31 167 ALA A O 1
ATOM 1300 N N . VAL A 1 168 ? 6.552 0.240 -26.971 1.00 98.69 168 VAL A N 1
ATOM 1301 C CA . VAL A 1 168 ? 5.823 -0.752 -26.161 1.00 98.69 168 VAL A CA 1
ATOM 1302 C C . VAL A 1 168 ? 6.520 -2.113 -26.188 1.00 98.69 168 VAL A C 1
ATOM 1304 O O . VAL A 1 168 ? 6.649 -2.725 -25.135 1.00 98.69 168 VAL A O 1
ATOM 1307 N N . GLU A 1 169 ? 7.040 -2.547 -27.342 1.00 98.56 169 GLU A N 1
ATOM 1308 C CA . GLU A 1 169 ? 7.718 -3.845 -27.515 1.00 98.56 169 GLU A CA 1
ATOM 1309 C C . GLU A 1 169 ? 8.719 -4.193 -26.395 1.00 98.56 169 GLU A C 1
ATOM 1311 O O . GLU A 1 169 ? 8.623 -5.284 -25.830 1.00 98.56 169 GLU A O 1
ATOM 1316 N N . PRO A 1 170 ? 9.640 -3.287 -25.989 1.00 98.44 170 PRO A N 1
ATOM 1317 C CA . PRO A 1 170 ? 10.595 -3.586 -24.924 1.00 98.44 170 PRO A CA 1
ATOM 1318 C C . PRO A 1 170 ? 9.944 -3.957 -23.589 1.00 98.44 170 PRO A C 1
ATOM 1320 O O . PRO A 1 170 ? 10.523 -4.727 -22.835 1.00 98.44 170 PRO A O 1
ATOM 1323 N N . TRP A 1 171 ? 8.751 -3.446 -23.280 1.00 98.69 171 TRP A N 1
ATOM 1324 C CA . TRP A 1 171 ? 8.045 -3.785 -22.042 1.00 98.69 171 TRP A CA 1
ATOM 1325 C C . TRP A 1 171 ? 7.560 -5.230 -22.035 1.00 98.69 171 TRP A C 1
ATOM 1327 O O . TRP A 1 171 ? 7.692 -5.908 -21.018 1.00 98.69 171 TRP A O 1
ATOM 1337 N N . ALA A 1 172 ? 7.057 -5.716 -23.172 1.00 98.62 172 ALA A N 1
ATOM 1338 C CA . ALA A 1 172 ? 6.693 -7.119 -23.324 1.00 98.62 172 ALA A CA 1
ATOM 1339 C C . ALA A 1 172 ? 7.934 -8.018 -23.192 1.00 98.62 172 ALA A C 1
ATOM 1341 O O . ALA A 1 172 ? 7.916 -8.976 -22.424 1.00 98.62 172 ALA A O 1
ATOM 1342 N N . GLU A 1 173 ? 9.043 -7.666 -23.850 1.00 98.38 173 GLU A N 1
ATOM 1343 C CA . GLU A 1 173 ? 10.308 -8.411 -23.747 1.00 98.38 173 GLU A CA 1
ATOM 1344 C C . GLU A 1 173 ? 10.865 -8.441 -22.316 1.00 98.38 173 GLU A C 1
ATOM 1346 O O . GLU A 1 173 ? 11.342 -9.475 -21.850 1.00 98.38 173 GLU A O 1
ATOM 1351 N N . VAL A 1 174 ? 10.754 -7.333 -21.577 1.00 97.81 174 VAL A N 1
ATOM 1352 C CA . VAL A 1 174 ? 11.082 -7.301 -20.146 1.00 97.81 174 VAL A CA 1
ATOM 1353 C C . VAL A 1 174 ? 10.167 -8.225 -19.350 1.00 97.81 174 VAL A C 1
ATOM 1355 O O . VAL A 1 174 ? 10.650 -8.930 -18.468 1.00 97.81 174 VAL A O 1
ATOM 1358 N N . GLY A 1 175 ? 8.873 -8.269 -19.667 1.00 97.88 175 GLY A N 1
ATOM 1359 C CA . GLY A 1 175 ? 7.937 -9.194 -19.036 1.00 97.88 175 GLY A CA 1
ATOM 1360 C C . GLY A 1 175 ? 8.377 -10.653 -19.165 1.00 97.88 175 GLY A C 1
ATOM 1361 O O . GLY A 1 175 ? 8.503 -11.341 -18.152 1.00 97.88 175 GLY A O 1
ATOM 1362 N N . LYS A 1 176 ? 8.707 -11.094 -20.386 1.00 97.88 176 LYS A N 1
ATOM 1363 C CA . LYS A 1 176 ? 9.230 -12.447 -20.667 1.00 97.88 176 LYS A CA 1
ATOM 1364 C C . LYS A 1 176 ? 10.495 -12.741 -19.865 1.00 97.88 176 LYS A C 1
ATOM 1366 O O . LYS A 1 176 ? 10.573 -13.715 -19.119 1.00 97.88 176 LYS A O 1
ATOM 1371 N N . LEU A 1 177 ? 11.453 -11.821 -19.940 1.00 96.25 177 LEU A N 1
ATOM 1372 C CA . LEU A 1 177 ? 12.764 -11.920 -19.305 1.00 96.25 177 LEU A CA 1
ATOM 1373 C C . LEU A 1 177 ? 12.697 -12.232 -17.797 1.00 96.25 177 LEU A C 1
ATOM 1375 O O . LEU A 1 177 ? 13.577 -12.921 -17.272 1.00 96.25 177 LEU A O 1
ATOM 1379 N N . TRP A 1 178 ? 11.689 -11.711 -17.095 1.00 96.12 178 TRP A N 1
ATOM 1380 C CA . TRP A 1 178 ? 11.506 -11.922 -15.658 1.00 96.12 178 TRP A CA 1
ATOM 1381 C C . TRP A 1 178 ? 10.951 -13.307 -15.304 1.00 96.12 178 TRP A C 1
ATOM 1383 O O . TRP A 1 178 ? 11.302 -13.839 -14.252 1.00 96.12 178 TRP A O 1
ATOM 1393 N N . VAL A 1 179 ? 10.120 -13.906 -16.158 1.00 97.31 179 VAL A N 1
ATOM 1394 C CA . VAL A 1 179 ? 9.429 -15.176 -15.860 1.00 97.31 179 VAL A CA 1
ATOM 1395 C C . VAL A 1 179 ? 10.052 -16.397 -16.542 1.00 97.31 179 VAL A C 1
ATOM 1397 O O . VAL A 1 179 ? 9.767 -17.520 -16.146 1.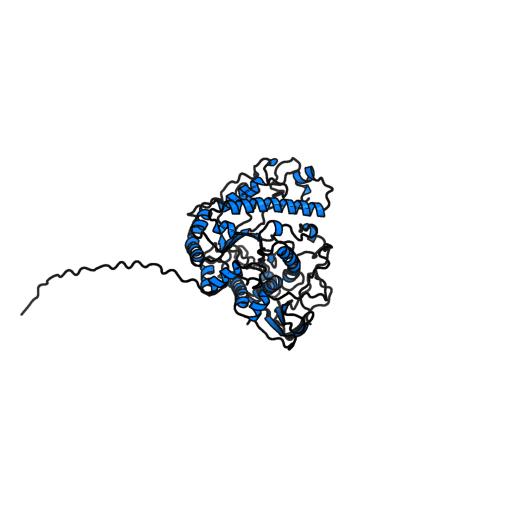00 97.31 179 VAL A O 1
ATOM 1400 N N . GLU A 1 180 ? 10.953 -16.200 -17.505 1.00 95.88 180 GLU A N 1
ATOM 1401 C CA . GLU A 1 180 ? 11.587 -17.283 -18.277 1.00 95.88 180 GLU A CA 1
ATOM 1402 C C . GLU A 1 180 ? 12.893 -17.827 -17.672 1.00 95.88 180 GLU A C 1
ATOM 1404 O O . GLU A 1 180 ? 13.563 -18.668 -18.279 1.00 95.88 180 GLU A O 1
ATOM 1409 N N . SER A 1 181 ? 13.309 -17.353 -16.493 1.00 94.50 181 SER A N 1
ATOM 1410 C CA . SER A 1 181 ? 14.536 -17.867 -15.873 1.00 94.50 181 SER A CA 1
ATOM 1411 C C . SER A 1 181 ? 14.418 -19.368 -15.550 1.00 94.50 181 SER A C 1
ATOM 1413 O O . SER A 1 181 ? 13.333 -19.828 -15.181 1.00 94.50 181 SER A O 1
ATOM 1415 N N . PRO A 1 182 ? 15.518 -20.147 -15.623 1.00 95.75 182 PRO A N 1
ATOM 1416 C CA . PRO A 1 182 ? 15.512 -21.548 -15.197 1.00 95.75 182 PRO A CA 1
ATOM 1417 C C . PRO A 1 182 ? 14.935 -21.747 -13.789 1.00 95.75 182 PRO A C 1
ATOM 1419 O O . PRO A 1 182 ? 14.142 -22.660 -13.569 1.00 95.75 182 PRO A O 1
ATOM 1422 N N . MET A 1 183 ? 15.259 -20.850 -12.853 1.00 95.31 183 MET A N 1
ATOM 1423 C CA . MET A 1 183 ? 14.677 -20.870 -11.511 1.00 95.31 183 MET A CA 1
ATOM 1424 C C . MET A 1 183 ? 13.154 -20.651 -11.516 1.00 95.31 183 MET A C 1
ATOM 1426 O O . MET A 1 183 ? 12.442 -21.341 -10.795 1.00 95.31 183 MET A O 1
ATOM 1430 N N . MET A 1 184 ? 12.615 -19.743 -12.336 1.00 96.62 184 MET A N 1
ATOM 1431 C CA . MET A 1 184 ? 11.159 -19.552 -12.430 1.00 96.62 184 MET A CA 1
ATOM 1432 C C . MET A 1 184 ? 10.433 -20.787 -12.960 1.00 96.62 184 MET A C 1
ATOM 1434 O O . MET A 1 184 ? 9.360 -21.125 -12.455 1.00 96.62 184 MET A O 1
ATOM 1438 N N . ARG A 1 185 ? 11.010 -21.491 -13.939 1.00 96.56 185 ARG A N 1
ATOM 1439 C CA . ARG A 1 185 ? 10.469 -22.781 -14.397 1.00 96.56 185 ARG A CA 1
ATOM 1440 C C . ARG A 1 185 ? 10.489 -23.807 -13.274 1.00 96.56 185 ARG A C 1
ATOM 1442 O O . ARG A 1 185 ? 9.478 -24.445 -12.999 1.00 96.56 185 ARG A O 1
ATOM 1449 N N . ARG A 1 186 ? 11.599 -23.871 -12.535 1.00 95.75 186 ARG A N 1
ATOM 1450 C CA . ARG A 1 186 ? 11.732 -24.754 -11.377 1.00 95.75 186 ARG A CA 1
ATOM 1451 C C . ARG A 1 186 ? 10.672 -24.486 -10.306 1.00 95.75 186 ARG A C 1
ATOM 1453 O O . ARG A 1 186 ? 10.083 -25.434 -9.799 1.00 95.75 186 ARG A O 1
ATOM 1460 N N . LEU A 1 187 ? 10.384 -23.228 -9.969 1.00 96.56 187 LEU A N 1
ATOM 1461 C CA . LEU A 1 187 ? 9.321 -22.903 -9.008 1.00 96.56 187 LEU A CA 1
ATOM 1462 C C . LEU A 1 187 ? 7.944 -23.397 -9.483 1.00 96.56 187 LEU A C 1
ATOM 1464 O O . LEU A 1 187 ? 7.173 -23.920 -8.681 1.00 96.56 187 LEU A O 1
ATOM 1468 N N . GLN A 1 188 ? 7.656 -23.284 -10.780 1.00 97.75 188 GLN A N 1
ATOM 1469 C CA . GLN A 1 188 ? 6.410 -23.775 -11.374 1.00 97.75 188 GLN A CA 1
ATOM 1470 C C . GLN A 1 188 ? 6.326 -25.308 -11.372 1.00 97.75 188 GLN A C 1
ATOM 1472 O O . GLN A 1 188 ? 5.267 -25.854 -11.090 1.00 97.75 188 GLN A O 1
ATOM 1477 N N . GLU A 1 189 ? 7.432 -26.018 -11.605 1.00 96.94 189 GLU A N 1
ATOM 1478 C CA . GLU A 1 189 ? 7.487 -27.484 -11.476 1.00 96.94 189 GLU A CA 1
ATOM 1479 C C . GLU A 1 189 ? 7.256 -27.953 -10.034 1.00 96.94 189 GLU A C 1
ATOM 1481 O O . GLU A 1 189 ? 6.583 -28.954 -9.797 1.00 96.94 189 GLU A O 1
ATOM 1486 N N . LEU A 1 190 ? 7.832 -27.238 -9.062 1.00 96.38 190 LEU A N 1
ATOM 1487 C CA . LEU A 1 190 ? 7.693 -27.554 -7.640 1.00 96.38 190 LEU A CA 1
ATOM 1488 C C . LEU A 1 190 ? 6.272 -27.321 -7.129 1.00 96.38 190 LEU A C 1
ATOM 1490 O O . LEU A 1 190 ? 5.852 -27.981 -6.179 1.00 96.38 190 LEU A O 1
ATOM 1494 N N . TYR A 1 191 ? 5.556 -26.372 -7.731 1.00 98.00 191 TYR A N 1
ATOM 1495 C CA . TYR A 1 191 ? 4.219 -25.990 -7.313 1.00 98.00 191 TYR A CA 1
ATOM 1496 C C . TYR A 1 191 ? 3.370 -25.534 -8.513 1.00 98.00 191 TYR A C 1
ATOM 1498 O O . TYR A 1 191 ? 3.205 -24.335 -8.721 1.00 98.00 191 TYR A O 1
ATOM 1506 N N . PRO A 1 192 ? 2.822 -26.462 -9.314 1.00 97.94 192 PRO A N 1
ATOM 1507 C CA . PRO A 1 192 ? 2.185 -26.129 -10.594 1.00 97.94 192 PRO A CA 1
ATOM 1508 C C . PRO A 1 192 ? 0.804 -25.470 -10.476 1.00 97.94 192 PRO A C 1
ATOM 1510 O O . PRO A 1 192 ? 0.382 -24.780 -11.402 1.00 97.94 192 PRO A O 1
ATOM 1513 N N . ASP A 1 193 ? 0.110 -25.667 -9.352 1.00 97.88 193 ASP A N 1
ATOM 1514 C CA . ASP A 1 193 ? -1.267 -25.198 -9.139 1.00 97.88 193 ASP A CA 1
ATOM 1515 C C . ASP A 1 193 ? -1.431 -24.456 -7.795 1.00 97.88 193 ASP A C 1
ATOM 1517 O O . ASP A 1 193 ? -2.048 -24.969 -6.855 1.00 97.88 193 ASP A O 1
ATOM 1521 N N . PRO A 1 194 ? -0.802 -23.276 -7.636 1.00 98.12 194 PRO A N 1
ATOM 1522 C CA . PRO A 1 194 ? -0.957 -22.462 -6.438 1.00 98.12 194 PRO A CA 1
ATOM 1523 C C . PRO A 1 194 ? -2.301 -21.719 -6.430 1.00 98.12 194 PRO A C 1
ATOM 1525 O O . PRO A 1 194 ? -2.712 -21.208 -7.465 1.00 98.12 194 PRO A O 1
ATOM 1528 N N . PRO A 1 195 ? -2.963 -21.531 -5.272 1.00 97.75 195 PRO A N 1
ATOM 1529 C CA . PRO A 1 195 ? -4.258 -20.845 -5.213 1.00 97.75 195 PRO A CA 1
ATOM 1530 C C . PRO A 1 195 ? -4.161 -19.340 -5.512 1.00 97.75 195 PRO A C 1
ATOM 1532 O O . PRO A 1 195 ? -5.148 -18.713 -5.884 1.00 97.75 195 PRO A O 1
ATOM 1535 N N . ARG A 1 196 ? -2.984 -18.736 -5.310 1.00 98.38 196 ARG A N 1
ATOM 1536 C CA . ARG A 1 196 ? -2.685 -17.323 -5.583 1.00 98.38 196 ARG A CA 1
ATOM 1537 C C . ARG A 1 196 ? -1.172 -17.138 -5.612 1.00 98.38 196 ARG A C 1
ATOM 1539 O O . ARG A 1 196 ? -0.481 -17.612 -4.708 1.00 98.38 196 ARG A O 1
ATOM 1546 N N . VAL A 1 197 ? -0.680 -16.390 -6.597 1.00 98.56 197 VAL A N 1
ATOM 1547 C CA . VAL A 1 197 ? 0.719 -15.942 -6.658 1.00 98.56 197 VAL A CA 1
ATOM 1548 C C . VAL A 1 197 ? 0.738 -14.427 -6.779 1.00 98.56 197 VAL A C 1
ATOM 1550 O O . VAL A 1 197 ? 0.199 -13.869 -7.730 1.00 98.56 197 VAL A O 1
ATOM 1553 N N . ILE A 1 198 ? 1.349 -13.743 -5.820 1.00 98.75 198 ILE A N 1
ATOM 1554 C CA . ILE A 1 198 ? 1.503 -12.288 -5.873 1.00 98.75 198 ILE A CA 1
ATOM 1555 C C . ILE A 1 198 ? 2.901 -11.961 -6.387 1.00 98.75 198 ILE A C 1
ATOM 1557 O O . ILE A 1 198 ? 3.884 -12.231 -5.703 1.00 98.75 198 ILE A O 1
ATOM 1561 N N . PHE A 1 199 ? 3.010 -11.350 -7.563 1.00 98.75 199 PHE A N 1
ATOM 1562 C CA . PHE A 1 199 ? 4.249 -10.706 -7.989 1.00 98.75 199 PHE A CA 1
ATOM 1563 C C . PHE A 1 199 ? 4.261 -9.286 -7.435 1.00 98.75 199 PHE A C 1
ATOM 1565 O O . PHE A 1 199 ? 3.511 -8.427 -7.900 1.00 98.75 199 PHE A O 1
ATOM 1572 N N . LEU A 1 200 ? 5.105 -9.044 -6.435 1.00 98.62 200 LEU A N 1
ATOM 1573 C CA . LEU A 1 200 ? 5.203 -7.753 -5.767 1.00 98.62 200 LEU A CA 1
ATOM 1574 C C . LEU A 1 200 ? 6.402 -6.970 -6.308 1.00 98.62 200 LEU A C 1
ATOM 1576 O O . LEU A 1 200 ? 7.550 -7.385 -6.144 1.00 98.62 200 LEU A O 1
ATOM 1580 N N . SER A 1 201 ? 6.145 -5.836 -6.954 1.00 98.12 201 SER A N 1
ATOM 1581 C CA . SER A 1 201 ? 7.179 -4.956 -7.500 1.00 98.12 201 SER A CA 1
ATOM 1582 C C . SER A 1 201 ? 7.483 -3.795 -6.565 1.00 98.12 201 SER A C 1
ATOM 1584 O O . SER A 1 201 ? 6.569 -3.134 -6.072 1.00 98.12 201 SER A O 1
ATOM 1586 N N . ASN A 1 202 ? 8.767 -3.456 -6.432 1.00 95.69 202 ASN A N 1
ATOM 1587 C CA . ASN A 1 202 ? 9.174 -2.205 -5.793 1.00 95.69 202 ASN A CA 1
ATOM 1588 C C . ASN A 1 202 ? 8.819 -0.966 -6.643 1.00 95.69 202 ASN A C 1
ATOM 1590 O O . ASN A 1 202 ? 8.798 0.128 -6.108 1.00 95.69 202 ASN A O 1
ATOM 1594 N N . ASN A 1 203 ? 8.547 -1.110 -7.952 1.00 96.25 203 ASN A N 1
ATOM 1595 C CA . ASN A 1 203 ? 7.951 -0.087 -8.841 1.00 96.25 203 ASN A CA 1
ATOM 1596 C C . ASN A 1 203 ? 8.600 1.332 -8.858 1.00 96.25 203 ASN A C 1
ATOM 1598 O O . ASN A 1 203 ? 8.013 2.326 -9.288 1.00 96.25 203 ASN A O 1
ATOM 1602 N N . GLU A 1 204 ? 9.855 1.449 -8.444 1.00 94.38 204 GLU A N 1
ATOM 1603 C CA . GLU A 1 204 ? 10.560 2.729 -8.274 1.00 94.38 204 GLU A CA 1
ATOM 1604 C C . GLU A 1 204 ? 11.549 3.064 -9.403 1.00 94.38 204 GLU A C 1
ATOM 1606 O O . GLU A 1 204 ? 12.431 3.906 -9.233 1.00 94.38 204 GLU A O 1
ATOM 1611 N N . ALA A 1 205 ? 11.457 2.410 -10.568 1.00 95.62 205 ALA A N 1
ATOM 1612 C CA . ALA A 1 205 ? 12.372 2.741 -11.657 1.00 95.62 205 ALA A CA 1
ATOM 1613 C C . ALA A 1 205 ? 12.198 4.218 -12.062 1.00 95.62 205 ALA A C 1
ATOM 1615 O O . ALA A 1 205 ? 11.072 4.735 -12.008 1.00 95.62 205 ALA A O 1
ATOM 1616 N N . PRO A 1 206 ? 13.276 4.902 -12.490 1.00 94.31 206 PRO A N 1
ATOM 1617 C CA . PRO A 1 206 ? 13.214 6.300 -12.874 1.00 94.31 206 PRO A CA 1
ATOM 1618 C C . PRO A 1 206 ? 12.342 6.456 -14.120 1.00 94.31 206 PRO A C 1
ATOM 1620 O O . PRO A 1 206 ? 12.649 5.950 -15.202 1.00 94.31 206 PRO A O 1
ATOM 1623 N N . LYS A 1 207 ? 11.246 7.184 -13.945 1.00 95.50 207 LYS A N 1
ATOM 1624 C CA . LYS A 1 207 ? 10.279 7.537 -14.981 1.00 95.50 207 LYS A CA 1
ATOM 1625 C C . LYS A 1 207 ? 10.339 9.043 -15.196 1.00 95.50 207 LYS A C 1
ATOM 1627 O O . LYS A 1 207 ? 10.468 9.789 -14.217 1.00 95.50 207 LYS A O 1
ATOM 1632 N N . ILE A 1 208 ? 10.198 9.487 -16.442 1.00 96.12 208 ILE A N 1
ATOM 1633 C CA . ILE A 1 208 ? 9.995 10.908 -16.712 1.00 96.12 208 ILE A CA 1
ATOM 1634 C C . ILE A 1 208 ? 8.743 11.373 -15.961 1.00 96.12 208 ILE A C 1
ATOM 1636 O O . ILE A 1 208 ? 7.703 10.706 -15.952 1.00 96.12 208 ILE A O 1
ATOM 1640 N N . ARG A 1 209 ? 8.867 12.489 -15.245 1.00 93.31 209 ARG A N 1
ATOM 1641 C CA . ARG A 1 209 ? 7.756 13.071 -14.486 1.00 93.31 209 ARG A CA 1
ATOM 1642 C C . ARG A 1 209 ? 6.853 13.837 -15.443 1.00 93.31 209 ARG A C 1
ATOM 1644 O O . ARG A 1 209 ? 7.335 14.379 -16.425 1.00 93.31 209 ARG A O 1
ATOM 1651 N N . TRP A 1 210 ? 5.557 13.913 -15.146 1.00 94.94 210 TRP A N 1
ATOM 1652 C CA . TRP A 1 210 ? 4.631 14.620 -16.033 1.00 94.94 210 TRP A CA 1
ATOM 1653 C C . TRP A 1 210 ? 4.792 16.150 -15.960 1.00 94.94 210 TRP A C 1
ATOM 1655 O O . TRP A 1 210 ? 4.720 16.799 -16.995 1.00 94.94 210 TRP A O 1
ATOM 1665 N N . ALA A 1 211 ? 5.089 16.702 -14.773 1.00 92.62 211 ALA A N 1
ATOM 1666 C CA . ALA A 1 211 ? 5.248 18.150 -14.556 1.00 92.62 211 ALA A CA 1
ATOM 1667 C C . ALA A 1 211 ? 6.586 18.576 -13.914 1.00 92.62 211 ALA A C 1
ATOM 1669 O O . ALA A 1 211 ? 7.156 19.601 -14.275 1.00 92.62 211 ALA A O 1
ATOM 1670 N N . LYS A 1 212 ? 7.127 17.815 -12.952 1.00 83.06 212 LYS A N 1
ATOM 1671 C CA . LYS A 1 212 ? 8.337 18.224 -12.204 1.00 83.06 212 LYS A CA 1
ATOM 1672 C C . LYS A 1 212 ? 9.590 18.281 -13.101 1.00 83.06 212 LYS A C 1
ATOM 1674 O O . LYS A 1 212 ? 9.814 17.370 -13.892 1.00 83.06 212 LYS A O 1
ATOM 1679 N N . ASN A 1 213 ? 10.446 19.293 -12.906 1.00 77.56 213 ASN A N 1
ATOM 1680 C CA . ASN A 1 213 ? 11.739 19.485 -13.597 1.00 77.56 213 ASN A CA 1
ATOM 1681 C C . ASN A 1 213 ? 11.633 19.540 -15.137 1.00 77.56 213 ASN A C 1
ATOM 1683 O O . ASN A 1 213 ? 12.373 18.841 -15.836 1.00 77.56 213 ASN A O 1
ATOM 1687 N N . GLY A 1 214 ? 10.690 20.339 -15.645 1.00 75.94 214 GLY A N 1
ATOM 1688 C CA . GLY A 1 214 ? 10.357 20.456 -17.072 1.00 75.94 214 GLY A CA 1
ATOM 1689 C C . GLY A 1 214 ? 9.398 19.374 -17.581 1.00 75.94 214 GLY A C 1
ATOM 1690 O O . GLY A 1 214 ? 8.906 19.469 -18.696 1.00 75.94 214 GLY A O 1
ATOM 1691 N N . GLY A 1 215 ? 9.096 18.365 -16.757 1.00 89.50 215 GLY A N 1
ATOM 1692 C CA . GLY A 1 215 ? 7.993 17.446 -16.993 1.00 89.50 215 GLY A CA 1
ATOM 1693 C C . GLY A 1 215 ? 8.103 16.632 -18.282 1.00 89.50 215 GLY A C 1
ATOM 1694 O O . GLY A 1 215 ? 9.193 16.330 -18.775 1.00 89.50 215 GLY A O 1
ATOM 1695 N N . ILE A 1 216 ? 6.939 16.261 -18.809 1.00 96.44 216 ILE A N 1
ATOM 1696 C CA . ILE A 1 216 ? 6.813 15.402 -19.985 1.00 96.44 216 ILE A CA 1
ATOM 1697 C C . ILE A 1 216 ? 7.247 16.090 -21.281 1.00 96.44 216 ILE A C 1
ATOM 1699 O O . ILE A 1 216 ? 7.612 15.420 -22.240 1.00 96.44 216 ILE A O 1
ATOM 1703 N N . GLU A 1 217 ? 7.277 17.420 -21.292 1.00 96.12 217 GLU A N 1
ATOM 1704 C CA . GLU A 1 217 ? 7.676 18.245 -22.438 1.00 96.12 217 GLU A CA 1
ATOM 1705 C C . GLU A 1 217 ? 9.167 18.127 -22.767 1.00 96.12 217 GLU A C 1
ATOM 1707 O O . GLU A 1 217 ? 9.611 18.533 -23.834 1.00 96.12 217 GLU A O 1
ATOM 1712 N N . ARG A 1 218 ? 9.950 17.513 -21.878 1.00 96.56 218 ARG A N 1
ATOM 1713 C CA . ARG A 1 218 ? 11.340 17.148 -22.160 1.00 96.56 218 ARG A CA 1
ATOM 1714 C C . ARG A 1 218 ? 11.478 15.891 -23.010 1.00 96.56 218 ARG A C 1
ATOM 1716 O O . ARG A 1 218 ? 12.586 15.604 -23.448 1.00 96.56 218 ARG A O 1
ATOM 1723 N N . ASP A 1 219 ? 10.405 15.125 -23.205 1.00 97.88 219 ASP A N 1
ATOM 1724 C CA . ASP A 1 219 ? 10.397 14.032 -24.171 1.00 97.88 219 ASP A CA 1
ATOM 1725 C C . ASP A 1 219 ? 10.003 14.564 -25.547 1.00 97.88 219 ASP A C 1
ATOM 1727 O O . ASP A 1 219 ? 8.845 14.928 -25.772 1.00 97.88 219 ASP A O 1
ATOM 1731 N N . LYS A 1 220 ? 10.941 14.531 -26.497 1.00 97.81 220 LYS A N 1
ATOM 1732 C CA . LYS A 1 220 ? 10.682 14.950 -27.879 1.00 97.81 220 LYS A CA 1
ATOM 1733 C C . LYS A 1 220 ? 9.490 14.221 -28.509 1.00 97.81 220 LYS A C 1
ATOM 1735 O O . LYS A 1 220 ? 8.760 14.815 -29.294 1.00 97.81 220 LYS A O 1
ATOM 1740 N N . ARG A 1 221 ? 9.215 12.962 -28.134 1.00 97.56 221 ARG A N 1
ATOM 1741 C CA . ARG A 1 221 ? 8.028 12.245 -28.651 1.00 97.56 221 ARG A CA 1
ATOM 1742 C C . ARG A 1 221 ? 6.715 12.893 -28.222 1.00 97.56 221 ARG A C 1
ATOM 1744 O O . ARG A 1 221 ? 5.726 12.795 -28.946 1.00 97.56 221 ARG A O 1
ATOM 1751 N N . PHE A 1 222 ? 6.685 13.494 -27.035 1.00 97.75 222 PHE A N 1
ATOM 1752 C CA . PHE A 1 222 ? 5.516 14.212 -26.552 1.00 97.75 222 PHE A CA 1
ATOM 1753 C C . PHE A 1 222 ? 5.358 15.528 -27.312 1.00 97.75 222 PHE A C 1
ATOM 1755 O O . PHE A 1 222 ? 4.292 15.776 -27.871 1.00 97.75 222 PHE A O 1
ATOM 1762 N N . THR A 1 223 ? 6.416 16.335 -27.391 1.00 97.31 223 THR A N 1
ATOM 1763 C CA . THR A 1 223 ? 6.350 17.665 -28.013 1.00 97.31 223 THR A CA 1
ATOM 1764 C C . THR A 1 223 ? 6.132 17.604 -29.520 1.00 97.31 223 THR A C 1
ATOM 1766 O O . THR A 1 223 ? 5.315 18.366 -30.028 1.00 97.31 223 THR A O 1
ATOM 1769 N N . ASP A 1 224 ? 6.736 16.646 -30.227 1.00 97.38 224 ASP A N 1
ATOM 1770 C CA . ASP A 1 224 ? 6.494 16.439 -31.663 1.00 97.38 224 ASP A CA 1
ATOM 1771 C C . ASP A 1 224 ? 5.026 16.085 -31.960 1.00 97.38 224 ASP A C 1
ATOM 1773 O O . ASP A 1 224 ? 4.516 16.392 -33.036 1.00 97.38 224 ASP A O 1
ATOM 1777 N N . ARG A 1 225 ? 4.336 15.426 -31.019 1.00 97.12 225 ARG A N 1
ATOM 1778 C CA . ARG A 1 225 ? 2.955 14.957 -31.206 1.00 97.12 225 ARG A CA 1
ATOM 1779 C C . ARG A 1 225 ? 1.898 15.925 -30.681 1.00 97.12 225 ARG A C 1
ATOM 1781 O O . ARG A 1 225 ? 0.812 15.986 -31.252 1.00 97.12 225 ARG A O 1
ATOM 1788 N N . TYR A 1 226 ? 2.179 16.611 -29.580 1.00 96.56 226 TYR A N 1
ATOM 1789 C CA . TYR A 1 226 ? 1.185 17.378 -28.825 1.00 96.56 226 TYR A CA 1
ATOM 1790 C C . TYR A 1 226 ? 1.569 18.851 -28.609 1.00 96.56 226 TYR A C 1
ATOM 1792 O O . TYR A 1 226 ? 0.734 19.628 -28.151 1.00 96.56 226 TYR A O 1
ATOM 1800 N N . GLY A 1 227 ? 2.800 19.251 -28.941 1.00 94.81 227 GLY A N 1
ATOM 1801 C CA . GLY A 1 227 ? 3.312 20.599 -28.688 1.00 94.81 227 GLY A CA 1
ATOM 1802 C C . GLY A 1 227 ? 3.513 20.916 -27.199 1.00 94.81 227 GLY A C 1
ATOM 1803 O O . GLY A 1 227 ? 3.504 20.023 -26.349 1.00 94.81 227 GLY A O 1
ATOM 1804 N N . PHE A 1 228 ? 3.705 22.204 -26.895 1.00 93.69 228 PHE A N 1
ATOM 1805 C CA . PHE A 1 228 ? 3.904 22.726 -25.532 1.00 93.69 228 PHE A CA 1
ATOM 1806 C C . PHE A 1 228 ? 2.616 23.304 -24.910 1.00 93.69 228 PHE A C 1
ATOM 1808 O O . PHE A 1 228 ? 2.494 23.392 -23.692 1.00 93.69 228 PHE A O 1
ATOM 1815 N N . ASP A 1 229 ? 1.604 23.618 -25.723 1.00 91.88 229 ASP A N 1
ATOM 1816 C CA . ASP A 1 229 ? 0.386 24.317 -25.277 1.00 91.88 229 ASP A CA 1
ATOM 1817 C C . ASP A 1 229 ? -0.705 23.376 -24.723 1.00 91.88 229 ASP A C 1
ATOM 1819 O O . ASP A 1 229 ? -1.881 23.732 -24.625 1.00 91.88 229 ASP A O 1
ATOM 1823 N N . CYS A 1 230 ? -0.343 22.144 -24.355 1.00 93.00 230 CYS A N 1
ATOM 1824 C CA . CYS A 1 230 ? -1.284 21.186 -23.777 1.00 93.00 230 CYS A CA 1
ATOM 1825 C C . CYS A 1 230 ? -1.682 21.569 -22.347 1.00 93.00 230 CYS A C 1
ATOM 1827 O O . CYS A 1 230 ? -0.821 21.839 -21.503 1.00 93.00 230 CYS A O 1
ATOM 1829 N N . SER A 1 231 ? -2.982 21.482 -22.043 1.00 93.25 231 SER A N 1
ATOM 1830 C CA . SER A 1 231 ? -3.478 21.657 -20.677 1.00 93.25 231 SER A CA 1
ATOM 1831 C C . SER A 1 231 ? -2.919 20.585 -19.737 1.00 93.25 231 SER A C 1
ATOM 1833 O O . SER A 1 231 ? -2.665 19.443 -20.133 1.00 93.25 231 SER A O 1
ATOM 1835 N N . ASP A 1 232 ? -2.757 20.936 -18.463 1.00 93.19 232 ASP A N 1
ATOM 1836 C CA . ASP A 1 232 ? -2.268 20.014 -17.435 1.00 93.19 232 ASP A CA 1
ATOM 1837 C C . ASP A 1 232 ? -3.163 18.782 -17.266 1.00 93.19 232 ASP A C 1
ATOM 1839 O O . ASP A 1 232 ? -2.670 17.675 -17.048 1.00 93.19 232 ASP A O 1
ATOM 1843 N N . GLU A 1 233 ? -4.477 18.959 -17.393 1.00 92.38 233 GLU A N 1
ATOM 1844 C CA . GLU A 1 233 ? -5.431 17.854 -17.365 1.00 92.38 233 GLU A CA 1
ATOM 1845 C C . GLU A 1 233 ? -5.173 16.879 -18.518 1.00 92.38 233 GLU A C 1
ATOM 1847 O O . GLU A 1 233 ? -4.980 15.682 -18.286 1.00 92.38 233 GLU A O 1
ATOM 1852 N N . LEU A 1 234 ? -5.061 17.389 -19.750 1.00 94.25 234 LEU A N 1
ATOM 1853 C CA . LEU A 1 234 ? -4.761 16.564 -20.915 1.00 94.25 234 LEU A CA 1
ATOM 1854 C C . LEU A 1 234 ? -3.403 15.861 -20.761 1.00 94.25 234 LEU A C 1
ATOM 1856 O O . LEU A 1 234 ? -3.306 14.660 -21.019 1.00 94.25 234 LEU A O 1
ATOM 1860 N N . LYS A 1 235 ? -2.370 16.562 -20.273 1.00 96.12 235 LYS A N 1
ATOM 1861 C CA . LYS A 1 235 ? -1.045 15.982 -19.983 1.00 96.12 235 LYS A CA 1
ATOM 1862 C C . LYS A 1 235 ? -1.145 14.808 -19.007 1.00 96.12 235 LYS A C 1
ATOM 1864 O O . LYS A 1 235 ? -0.627 13.730 -19.309 1.00 96.12 235 LYS A O 1
ATOM 1869 N N . ARG A 1 236 ? -1.837 14.969 -17.871 1.00 95.69 236 ARG A N 1
ATOM 1870 C CA . ARG A 1 236 ? -2.045 13.887 -16.887 1.00 95.69 236 ARG A CA 1
ATOM 1871 C C . ARG A 1 236 ? -2.765 12.694 -17.507 1.00 95.69 236 ARG A C 1
ATOM 1873 O O . ARG A 1 236 ? -2.320 11.556 -17.339 1.00 95.69 236 ARG A O 1
ATOM 1880 N N . CYS A 1 237 ? -3.827 12.944 -18.273 1.00 96.44 237 CYS A N 1
ATOM 1881 C CA . CYS A 1 237 ? -4.579 11.908 -18.973 1.00 96.44 237 CYS A CA 1
ATOM 1882 C C . CYS A 1 237 ? -3.704 11.115 -19.954 1.00 96.44 237 CYS A C 1
ATOM 1884 O O . CYS A 1 237 ? -3.685 9.882 -19.899 1.00 96.44 237 CYS A O 1
ATOM 1886 N N . LEU A 1 238 ? -2.955 11.810 -20.817 1.00 97.50 238 LEU A N 1
ATOM 1887 C CA . LEU A 1 238 ? -2.080 11.203 -21.821 1.00 97.50 238 LEU A CA 1
ATOM 1888 C C . LEU A 1 238 ? -0.947 10.401 -21.177 1.00 97.50 238 LEU A C 1
ATOM 1890 O O . LEU A 1 238 ? -0.705 9.264 -21.579 1.00 97.50 238 LEU A O 1
ATOM 1894 N N . VAL A 1 239 ? -0.291 10.951 -20.152 1.00 97.94 239 VAL A N 1
ATOM 1895 C CA . VAL A 1 239 ? 0.779 10.261 -19.417 1.00 97.94 239 VAL A CA 1
ATOM 1896 C C . VAL A 1 239 ? 0.247 9.012 -18.715 1.00 97.94 239 VAL A C 1
ATOM 1898 O O . VAL A 1 239 ? 0.821 7.935 -18.875 1.00 97.94 239 VAL A O 1
ATOM 1901 N N . GLY A 1 240 ? -0.870 9.123 -17.988 1.00 97.75 240 GLY A N 1
ATOM 1902 C CA . GLY A 1 240 ? -1.505 7.983 -17.324 1.00 97.75 240 GLY A CA 1
ATOM 1903 C C . GLY A 1 240 ? -1.901 6.881 -18.311 1.00 97.75 240 GLY A C 1
ATOM 1904 O O . GLY A 1 240 ? -1.583 5.714 -18.096 1.00 97.75 240 GLY A O 1
ATOM 1905 N N . ASN A 1 241 ? -2.519 7.243 -19.441 1.00 98.19 241 ASN A N 1
ATOM 1906 C CA . ASN A 1 241 ? -2.873 6.293 -20.502 1.00 98.19 241 ASN A CA 1
ATOM 1907 C C . ASN A 1 241 ? -1.637 5.643 -21.130 1.00 98.19 241 ASN A C 1
ATOM 1909 O O . ASN A 1 241 ? -1.639 4.442 -21.401 1.00 98.19 241 ASN A O 1
ATOM 1913 N N . GLY A 1 242 ? -0.569 6.419 -21.317 1.00 98.44 242 GLY A N 1
ATOM 1914 C CA . GLY A 1 242 ? 0.714 5.918 -21.781 1.00 98.44 242 GLY A CA 1
ATOM 1915 C C . GLY A 1 242 ? 1.236 4.809 -20.875 1.00 98.44 242 GLY A C 1
ATOM 1916 O O . GLY A 1 242 ? 1.504 3.713 -21.368 1.00 98.44 242 GLY A O 1
ATOM 1917 N N . TRP A 1 243 ? 1.281 5.038 -19.559 1.00 98.44 243 TRP A N 1
ATOM 1918 C CA . TRP A 1 243 ? 1.703 4.024 -18.589 1.00 98.44 243 TRP A CA 1
ATOM 1919 C C . TRP A 1 243 ? 0.820 2.777 -18.587 1.00 98.44 243 TRP A C 1
ATOM 1921 O O . TRP A 1 243 ? 1.359 1.670 -18.559 1.00 98.44 243 TRP A O 1
ATOM 1931 N N . ILE A 1 244 ? -0.506 2.932 -18.686 1.00 98.56 244 ILE A N 1
ATOM 1932 C CA . ILE A 1 244 ? -1.440 1.796 -18.741 1.00 98.56 244 ILE A CA 1
ATOM 1933 C C . ILE A 1 244 ? -1.074 0.838 -19.878 1.00 98.56 244 ILE A C 1
ATOM 1935 O O . ILE A 1 244 ? -0.986 -0.367 -19.652 1.00 98.56 244 ILE A O 1
ATOM 1939 N N . VAL A 1 245 ? -0.807 1.360 -21.078 1.00 98.75 245 VAL A N 1
ATOM 1940 C CA . VAL A 1 245 ? -0.437 0.537 -22.242 1.00 98.75 245 VAL A CA 1
ATOM 1941 C C . VAL A 1 245 ? 0.848 -0.258 -21.986 1.00 98.75 245 VAL A C 1
ATOM 1943 O O . VAL A 1 245 ? 0.906 -1.450 -22.276 1.00 98.75 245 VAL A O 1
ATOM 1946 N N . ARG A 1 246 ? 1.876 0.387 -21.426 1.00 98.69 246 ARG A N 1
ATOM 1947 C CA . ARG A 1 246 ? 3.208 -0.214 -21.257 1.00 98.69 246 ARG A CA 1
ATOM 1948 C C . ARG A 1 246 ? 3.220 -1.293 -20.176 1.00 98.69 246 ARG A C 1
ATOM 1950 O O . ARG A 1 246 ? 3.736 -2.385 -20.403 1.00 98.69 246 ARG A O 1
ATOM 1957 N N . TYR A 1 247 ? 2.611 -1.015 -19.026 1.00 98.69 247 TYR A N 1
ATOM 1958 C CA . TYR A 1 247 ? 2.529 -1.993 -17.943 1.00 98.69 247 TYR A CA 1
ATOM 1959 C C . TYR A 1 247 ? 1.649 -3.189 -18.312 1.00 98.69 247 TYR A C 1
ATOM 1961 O O . TYR A 1 247 ? 2.040 -4.315 -18.022 1.00 98.69 247 TYR A O 1
ATOM 1969 N N . ARG A 1 248 ? 0.530 -2.983 -19.025 1.00 98.62 248 ARG A N 1
ATOM 1970 C CA . ARG A 1 248 ? -0.278 -4.102 -19.539 1.00 98.62 248 ARG A CA 1
ATOM 1971 C C . ARG A 1 248 ? 0.522 -4.995 -20.479 1.00 98.62 248 ARG A C 1
ATOM 1973 O O . ARG A 1 248 ? 0.542 -6.196 -20.263 1.00 98.62 248 ARG A O 1
ATOM 1980 N N . ALA A 1 249 ? 1.272 -4.423 -21.424 1.00 98.81 249 ALA A N 1
ATOM 1981 C CA . ALA A 1 249 ? 2.133 -5.211 -22.308 1.00 98.81 249 ALA A CA 1
ATOM 1982 C C . ALA A 1 249 ? 3.154 -6.066 -21.531 1.00 98.81 249 ALA A C 1
ATOM 1984 O O . ALA A 1 249 ? 3.363 -7.232 -21.859 1.00 98.81 249 ALA A O 1
ATOM 1985 N N . MET A 1 250 ? 3.755 -5.514 -20.469 1.00 98.81 250 MET A N 1
ATOM 1986 C CA . MET A 1 250 ? 4.660 -6.267 -19.597 1.00 98.81 250 MET A CA 1
ATOM 1987 C C . MET A 1 250 ? 3.938 -7.388 -18.837 1.00 98.81 250 MET A C 1
ATOM 1989 O O . MET A 1 250 ? 4.433 -8.511 -18.805 1.00 98.81 250 MET A O 1
ATOM 1993 N N . PHE A 1 251 ? 2.775 -7.114 -18.245 1.00 98.69 251 PHE A N 1
ATOM 1994 C CA . PHE A 1 251 ? 2.013 -8.095 -17.462 1.00 98.69 251 PHE A CA 1
ATOM 1995 C C . PHE A 1 251 ? 1.396 -9.194 -18.323 1.00 98.69 251 PHE A C 1
ATOM 1997 O O . PHE A 1 251 ? 1.407 -10.357 -17.925 1.00 98.69 251 PHE A O 1
ATOM 2004 N N . ASP A 1 252 ? 0.917 -8.860 -19.517 1.00 98.69 252 ASP A N 1
ATOM 2005 C CA . ASP A 1 252 ? 0.405 -9.828 -20.484 1.00 98.69 252 ASP A CA 1
ATOM 2006 C C . ASP A 1 252 ? 1.529 -10.753 -20.964 1.00 98.69 252 ASP A C 1
ATOM 2008 O O . ASP A 1 252 ? 1.343 -11.970 -21.048 1.00 98.69 252 ASP A O 1
ATOM 2012 N N . ALA A 1 253 ? 2.731 -10.212 -21.193 1.00 98.62 253 ALA A N 1
ATOM 2013 C CA . ALA A 1 253 ? 3.909 -11.012 -21.507 1.00 98.62 253 ALA A CA 1
ATOM 2014 C C . ALA A 1 253 ? 4.332 -11.906 -20.331 1.00 98.62 253 ALA A C 1
ATOM 2016 O O . ALA A 1 253 ? 4.492 -13.109 -20.525 1.00 98.62 253 ALA A O 1
ATOM 2017 N N . MET A 1 254 ? 4.434 -11.364 -19.111 1.00 98.62 254 MET A N 1
ATOM 2018 C CA . MET A 1 254 ? 4.717 -12.159 -17.907 1.00 98.62 254 MET A CA 1
ATOM 2019 C C . MET A 1 254 ? 3.711 -13.302 -17.755 1.00 98.62 254 MET A C 1
ATOM 2021 O O . MET A 1 254 ? 4.102 -14.447 -17.571 1.00 98.62 254 MET A O 1
ATOM 2025 N N . ARG A 1 255 ? 2.411 -13.018 -17.873 1.00 98.50 255 ARG A N 1
ATOM 2026 C CA . ARG A 1 255 ? 1.355 -14.021 -17.705 1.00 98.50 255 ARG A CA 1
ATOM 2027 C C . ARG A 1 255 ? 1.400 -15.095 -18.793 1.00 98.50 255 ARG A C 1
ATOM 2029 O O . ARG A 1 255 ? 1.279 -16.273 -18.480 1.00 98.50 255 ARG A O 1
ATOM 2036 N N . SER A 1 256 ? 1.588 -14.715 -20.055 1.00 98.19 256 SER A N 1
ATOM 2037 C CA . SER A 1 256 ? 1.600 -15.661 -21.183 1.00 98.19 256 SER A CA 1
ATOM 2038 C C . SER A 1 256 ? 2.836 -16.566 -21.232 1.00 98.19 256 SER A C 1
ATOM 2040 O O . SER A 1 256 ? 2.746 -17.651 -21.802 1.00 98.19 256 SER A O 1
ATOM 2042 N N . HIS A 1 257 ? 3.952 -16.158 -20.618 1.00 98.25 257 HIS A N 1
ATOM 2043 C CA . HIS A 1 257 ? 5.221 -16.905 -20.630 1.00 98.25 257 HIS A CA 1
ATOM 2044 C C . HIS A 1 257 ? 5.487 -17.696 -19.341 1.00 98.25 257 HIS A C 1
ATOM 2046 O O . HIS A 1 257 ? 6.541 -18.309 -19.199 1.00 98.25 257 HIS A O 1
ATOM 2052 N N . LEU A 1 258 ? 4.540 -17.721 -18.401 1.00 98.44 258 LEU A N 1
ATOM 2053 C CA . LEU A 1 258 ? 4.543 -18.727 -17.339 1.00 98.44 258 LEU A CA 1
ATOM 2054 C C . LEU A 1 258 ? 4.215 -20.092 -17.958 1.00 98.44 258 LEU A C 1
ATOM 2056 O O . LEU A 1 258 ? 3.281 -20.204 -18.747 1.00 98.44 258 LEU A O 1
ATOM 2060 N N . ASP A 1 259 ? 4.953 -21.136 -17.607 1.00 97.25 259 ASP A N 1
ATOM 2061 C CA . ASP A 1 259 ? 4.795 -22.488 -18.148 1.00 97.25 259 ASP A CA 1
ATOM 2062 C C . ASP A 1 259 ? 3.536 -23.180 -17.598 1.00 97.25 259 ASP A C 1
ATOM 2064 O O . ASP A 1 259 ? 2.814 -23.844 -18.344 1.00 97.25 259 ASP A O 1
ATOM 2068 N N . ALA A 1 260 ? 3.237 -22.996 -16.308 1.00 97.19 260 ALA A N 1
ATOM 2069 C CA . ALA A 1 260 ? 2.131 -23.669 -15.630 1.00 97.19 260 ALA A CA 1
ATOM 2070 C C . ALA A 1 260 ? 0.803 -22.892 -15.773 1.00 97.19 260 ALA A C 1
ATOM 2072 O O . ALA A 1 260 ? 0.724 -21.744 -15.326 1.00 97.19 260 ALA A O 1
ATOM 2073 N N . PRO A 1 261 ? -0.278 -23.499 -16.312 1.00 96.56 261 PRO A N 1
ATOM 2074 C CA . PRO A 1 261 ? -1.585 -22.841 -16.424 1.00 96.56 261 PRO A CA 1
ATOM 2075 C C . PRO A 1 261 ? -2.135 -22.336 -15.083 1.00 96.56 261 PRO A C 1
ATOM 2077 O O . PRO A 1 261 ? -2.611 -21.206 -15.015 1.00 96.56 261 PRO A O 1
ATOM 2080 N N . GLY A 1 262 ? -1.964 -23.114 -14.004 1.00 96.56 262 GLY A N 1
ATOM 2081 C CA . GLY A 1 262 ? -2.395 -22.725 -12.656 1.00 96.56 262 GLY A CA 1
ATOM 2082 C C . GLY A 1 262 ? -1.760 -21.417 -12.176 1.00 96.56 262 GLY A C 1
ATOM 2083 O O . GLY A 1 262 ? -2.402 -20.626 -11.492 1.00 96.56 262 GLY A O 1
ATOM 2084 N N . TRP A 1 263 ? -0.536 -21.105 -12.612 1.00 98.12 263 TRP A N 1
ATOM 2085 C CA . TRP A 1 263 ? 0.058 -19.795 -12.348 1.00 98.12 263 TRP A CA 1
ATOM 2086 C C . TRP A 1 263 ? -0.604 -18.693 -13.172 1.00 98.12 263 TRP A C 1
ATOM 2088 O O . TRP A 1 263 ? -0.948 -17.652 -12.617 1.00 98.12 263 TRP A O 1
ATOM 2098 N N . ARG A 1 264 ? -0.814 -18.896 -14.478 1.00 97.44 264 ARG A N 1
ATOM 2099 C CA . ARG A 1 264 ? -1.378 -17.865 -15.373 1.00 97.44 264 ARG A CA 1
ATOM 2100 C C . ARG A 1 264 ? -2.713 -17.321 -14.865 1.00 97.44 264 ARG A C 1
ATOM 2102 O O . ARG A 1 264 ? -2.931 -16.110 -14.912 1.00 97.44 264 ARG A O 1
ATOM 2109 N N . ASP A 1 265 ? -3.552 -18.204 -14.335 1.00 95.81 265 ASP A N 1
ATOM 2110 C CA . ASP A 1 265 ? -4.890 -17.865 -13.846 1.00 95.81 265 ASP A CA 1
ATOM 2111 C C . ASP A 1 265 ? -4.856 -17.210 -12.455 1.00 95.81 265 ASP A C 1
ATOM 2113 O O . ASP A 1 265 ? -5.697 -16.368 -12.115 1.00 95.81 265 ASP A O 1
ATOM 2117 N N . GLN A 1 266 ? -3.858 -17.565 -11.641 1.00 97.31 266 GLN A N 1
ATOM 2118 C CA . GLN A 1 266 ? -3.812 -17.189 -10.229 1.00 97.31 266 GLN A CA 1
ATOM 2119 C C . GLN A 1 266 ? -2.861 -16.043 -9.901 1.00 97.31 266 GLN A C 1
ATOM 2121 O O . GLN A 1 266 ? -2.886 -15.553 -8.766 1.00 97.31 266 GLN A O 1
ATOM 2126 N N . VAL A 1 267 ? -2.068 -15.560 -10.857 1.00 98.06 267 VAL A N 1
ATOM 2127 C CA . VAL A 1 267 ? -1.142 -14.448 -10.621 1.00 98.06 267 VAL A CA 1
ATOM 2128 C C . VAL A 1 267 ? -1.850 -13.105 -10.457 1.00 98.06 267 VAL A C 1
ATOM 2130 O O . VAL A 1 267 ? -2.862 -12.815 -11.102 1.00 98.06 267 VAL A O 1
ATOM 2133 N N . ARG A 1 268 ? -1.294 -12.263 -9.588 1.00 98.25 268 ARG A N 1
ATOM 2134 C CA . ARG A 1 268 ? -1.633 -10.844 -9.458 1.00 98.25 268 ARG A CA 1
ATOM 2135 C C . ARG A 1 268 ? -0.351 -10.024 -9.451 1.00 98.25 268 ARG A C 1
ATOM 2137 O O . ARG A 1 268 ? 0.574 -10.334 -8.701 1.00 98.25 268 ARG A O 1
ATOM 2144 N N . PHE A 1 269 ? -0.313 -8.972 -10.259 1.00 98.69 269 PHE A N 1
ATOM 2145 C CA . PHE A 1 269 ? 0.781 -8.003 -10.264 1.00 98.69 269 PHE A CA 1
ATOM 2146 C C . PHE A 1 269 ? 0.451 -6.842 -9.325 1.00 98.69 269 PHE A C 1
ATOM 2148 O O . PHE A 1 269 ? -0.488 -6.080 -9.571 1.00 98.69 269 PHE A O 1
ATOM 2155 N N . VAL A 1 270 ? 1.228 -6.709 -8.250 1.00 98.75 270 VAL A N 1
ATOM 2156 C CA . VAL A 1 270 ? 1.040 -5.704 -7.198 1.00 98.75 270 VAL A CA 1
ATOM 2157 C C . VAL A 1 270 ? 2.228 -4.752 -7.194 1.00 98.75 270 VAL A C 1
ATOM 2159 O O . VAL A 1 270 ? 3.379 -5.181 -7.116 1.00 98.75 270 VAL A O 1
ATOM 2162 N N . GLY A 1 271 ? 1.959 -3.452 -7.287 1.00 98.19 271 GLY A N 1
ATOM 2163 C CA . GLY A 1 271 ? 3.001 -2.428 -7.307 1.00 98.19 271 GLY A CA 1
ATOM 2164 C C . GLY A 1 271 ? 3.071 -1.645 -6.001 1.00 98.19 271 GLY A C 1
ATOM 2165 O O . GLY A 1 271 ? 2.055 -1.153 -5.502 1.00 98.19 271 GLY A O 1
ATOM 2166 N N . TYR A 1 272 ? 4.278 -1.465 -5.468 1.00 97.69 272 TYR A N 1
ATOM 2167 C CA . TYR A 1 272 ? 4.525 -0.472 -4.427 1.00 97.69 272 TYR A CA 1
ATOM 2168 C C . TYR A 1 272 ? 4.158 0.928 -4.938 1.00 97.69 272 TYR A C 1
ATOM 2170 O O . TYR A 1 272 ? 4.509 1.306 -6.062 1.00 97.69 272 TYR A O 1
ATOM 2178 N N . GLY A 1 273 ? 3.376 1.666 -4.147 1.00 94.50 273 GLY A N 1
ATOM 2179 C CA . GLY A 1 273 ? 2.875 2.992 -4.526 1.00 94.50 273 GLY A CA 1
ATOM 2180 C C . GLY A 1 273 ? 2.000 3.019 -5.790 1.00 94.50 273 GLY A C 1
ATOM 2181 O O . GLY A 1 273 ? 1.775 4.089 -6.343 1.00 94.50 273 GLY A O 1
ATOM 2182 N N . ALA A 1 274 ? 1.513 1.870 -6.279 1.00 96.12 274 ALA A N 1
ATOM 2183 C CA . ALA A 1 274 ? 0.661 1.769 -7.472 1.00 96.12 274 ALA A CA 1
ATOM 2184 C C . ALA A 1 274 ? -0.820 2.090 -7.177 1.00 96.12 274 ALA A C 1
ATOM 2186 O O . ALA A 1 274 ? -1.736 1.432 -7.669 1.00 96.12 274 ALA A O 1
ATOM 2187 N N . PHE A 1 275 ? -1.045 3.090 -6.335 1.00 95.56 275 PHE A N 1
ATOM 2188 C CA . PHE A 1 275 ? -2.340 3.644 -5.969 1.00 95.56 275 PHE A CA 1
ATOM 2189 C C . PHE A 1 275 ? -2.121 5.140 -5.752 1.00 95.56 275 PHE A C 1
ATOM 2191 O O . PHE A 1 275 ? -1.044 5.487 -5.273 1.00 95.56 275 PHE A O 1
ATOM 2198 N N . GLY A 1 276 ? -3.086 5.987 -6.136 1.00 87.00 276 GLY A N 1
ATOM 2199 C CA . GLY A 1 276 ? -2.926 7.448 -6.252 1.00 87.00 276 GLY A CA 1
ATOM 2200 C C . GLY A 1 276 ? -2.332 8.159 -5.030 1.00 87.00 276 GLY A C 1
ATOM 2201 O O . GLY A 1 276 ? -2.051 7.538 -4.022 1.00 87.00 276 GLY A O 1
ATOM 2202 N N . PRO A 1 277 ? -2.126 9.482 -5.055 1.00 92.88 277 PRO A N 1
ATOM 2203 C CA . PRO A 1 277 ? -1.511 10.145 -3.911 1.00 92.88 277 PRO A CA 1
ATOM 2204 C C . PRO A 1 277 ? -2.458 10.177 -2.700 1.00 92.88 277 PRO A C 1
ATOM 2206 O O . PRO A 1 277 ? -3.533 10.776 -2.752 1.00 92.88 277 PRO A O 1
ATOM 2209 N N . ASP A 1 278 ? -2.022 9.605 -1.580 1.00 93.81 278 ASP A N 1
ATOM 2210 C CA . ASP A 1 278 ? -2.641 9.745 -0.253 1.00 93.81 278 ASP A CA 1
ATOM 2211 C C . ASP A 1 278 ? -2.739 11.211 0.194 1.00 93.81 278 ASP A C 1
ATOM 2213 O O . ASP A 1 278 ? -3.648 11.618 0.903 1.00 93.81 278 ASP A O 1
ATOM 2217 N N . HIS A 1 279 ? -1.816 12.051 -0.247 1.00 95.06 279 HIS A N 1
ATOM 2218 C CA . HIS A 1 279 ? -1.683 13.439 0.178 1.00 95.06 279 HIS A CA 1
ATOM 2219 C C . HIS A 1 279 ? -2.537 14.432 -0.634 1.00 95.06 279 HIS A C 1
ATOM 2221 O O . HIS A 1 279 ? -2.254 15.636 -0.640 1.00 95.06 279 HIS A O 1
ATOM 2227 N N . MET A 1 280 ? -3.584 13.958 -1.321 1.00 96.50 280 MET A N 1
ATOM 2228 C CA . MET A 1 280 ? -4.535 14.821 -2.026 1.00 96.50 280 MET A CA 1
ATOM 2229 C C . MET A 1 280 ? -5.079 15.912 -1.091 1.00 96.50 280 MET A C 1
ATOM 2231 O O . MET A 1 280 ? -5.663 15.645 -0.037 1.00 96.50 280 MET A O 1
ATOM 2235 N N . GLY A 1 281 ? -4.920 17.166 -1.510 1.00 97.06 281 GLY A N 1
ATOM 2236 C CA . GLY A 1 281 ? -5.410 18.328 -0.782 1.00 97.06 281 GLY A CA 1
ATOM 2237 C C . GLY A 1 281 ? -4.455 18.935 0.237 1.00 97.06 281 GLY A C 1
ATOM 2238 O O . GLY A 1 281 ? -4.834 19.905 0.891 1.00 97.06 281 GLY A O 1
ATOM 2239 N N . ARG A 1 282 ? -3.272 18.343 0.461 1.00 97.19 282 ARG A N 1
ATOM 2240 C CA . ARG A 1 282 ? -2.403 18.725 1.589 1.00 97.19 282 ARG A CA 1
ATOM 2241 C C . ARG A 1 282 ? -1.737 20.093 1.381 1.00 97.19 282 ARG A C 1
ATOM 2243 O O . ARG A 1 282 ? -1.577 20.836 2.338 1.00 97.19 282 ARG A O 1
ATOM 2250 N N . TRP A 1 283 ? -1.368 20.440 0.145 1.00 96.75 283 TRP A N 1
ATOM 2251 C CA . TRP A 1 283 ? -0.808 21.748 -0.243 1.00 96.75 283 TRP A CA 1
ATOM 2252 C C . TRP A 1 283 ? -1.037 22.004 -1.737 1.00 96.75 283 TRP A C 1
ATOM 2254 O O . TRP A 1 283 ? -1.247 21.059 -2.487 1.00 96.75 283 TRP A O 1
ATOM 2264 N N . SER A 1 284 ? -0.927 23.245 -2.215 1.00 95.38 284 SER A N 1
ATOM 2265 C CA . SER A 1 284 ? -1.236 23.613 -3.615 1.00 95.38 284 SER A CA 1
ATOM 2266 C C . SER A 1 284 ? -0.440 22.856 -4.687 1.00 95.38 284 SER A C 1
ATOM 2268 O O . SER A 1 284 ? -0.893 22.744 -5.820 1.00 95.38 284 SER A O 1
ATOM 2270 N N . GLY A 1 285 ? 0.727 22.309 -4.339 1.00 93.50 285 GLY A N 1
ATOM 2271 C CA . GLY A 1 285 ? 1.577 21.539 -5.247 1.00 93.50 285 GLY A CA 1
ATOM 2272 C C . GLY A 1 285 ? 1.294 20.035 -5.274 1.00 93.50 285 GLY A C 1
ATOM 2273 O O . GLY A 1 285 ? 1.956 19.330 -6.033 1.00 93.50 285 GLY A O 1
ATOM 2274 N N . TRP A 1 286 ? 0.340 19.519 -4.488 1.00 94.44 286 TRP A N 1
ATOM 2275 C CA . TRP A 1 286 ? -0.015 18.094 -4.516 1.00 94.44 286 TRP A CA 1
ATOM 2276 C C . TRP A 1 286 ? -0.401 17.584 -5.926 1.00 94.44 286 TRP A C 1
ATOM 2278 O O . TRP A 1 286 ? 0.010 16.469 -6.260 1.00 94.44 286 TRP A O 1
ATOM 2288 N N . PRO A 1 287 ? -1.086 18.359 -6.807 1.00 93.38 287 PRO A N 1
ATOM 2289 C CA . PRO A 1 287 ? -1.471 17.861 -8.128 1.00 93.38 287 PRO A CA 1
ATOM 2290 C C . PRO A 1 287 ? -0.273 17.473 -9.002 1.00 93.38 287 PRO A C 1
ATOM 2292 O O . PRO A 1 287 ? -0.385 16.540 -9.790 1.00 93.38 287 PRO A O 1
ATOM 2295 N N . VAL A 1 288 ? 0.896 18.107 -8.819 1.00 92.69 288 VAL A N 1
ATOM 2296 C CA . VAL A 1 288 ? 2.158 17.795 -9.532 1.00 92.69 288 VAL A CA 1
ATOM 2297 C C . VAL A 1 288 ? 2.606 16.344 -9.314 1.00 92.69 288 VAL A C 1
ATOM 2299 O O . VAL A 1 288 ? 3.329 15.778 -10.136 1.00 92.69 288 VAL A O 1
ATOM 2302 N N . TYR A 1 289 ? 2.158 15.716 -8.229 1.00 91.75 289 TYR A N 1
ATOM 2303 C CA . TYR A 1 289 ? 2.462 14.329 -7.873 1.00 91.75 289 TYR A CA 1
ATOM 2304 C C . TYR A 1 289 ? 1.318 13.361 -8.210 1.00 91.75 289 TYR A C 1
ATOM 2306 O O . TYR A 1 289 ? 1.402 12.177 -7.898 1.00 91.75 289 TYR A O 1
ATOM 2314 N N . SER A 1 290 ? 0.272 13.844 -8.882 1.00 93.56 290 SER A N 1
ATOM 2315 C CA . SER A 1 290 ? -0.917 13.088 -9.264 1.00 93.56 290 SER A CA 1
ATOM 2316 C C . SER A 1 290 ? -1.023 12.929 -10.779 1.00 93.56 290 SER A C 1
ATOM 2318 O O . SER A 1 290 ? -0.630 13.809 -11.540 1.00 93.56 290 SER A O 1
ATOM 2320 N N . LEU A 1 291 ? -1.617 11.821 -11.216 1.00 95.06 291 LEU A N 1
ATOM 2321 C CA . LEU A 1 291 ? -2.053 11.599 -12.597 1.00 95.06 291 LEU A CA 1
ATOM 2322 C C . LEU A 1 291 ? -3.582 11.434 -12.679 1.00 95.06 291 LEU A C 1
ATOM 2324 O O . LEU A 1 291 ? -4.081 10.726 -13.558 1.00 95.06 291 LEU A O 1
ATOM 2328 N N . HIS A 1 292 ? -4.322 12.081 -11.767 1.00 93.50 292 HIS A N 1
ATOM 2329 C CA . HIS A 1 292 ? -5.781 12.151 -11.855 1.00 93.50 292 HIS A CA 1
ATOM 2330 C C . HIS A 1 292 ? -6.208 12.762 -13.198 1.00 93.50 292 HIS A C 1
ATOM 2332 O O . HIS A 1 292 ? -5.544 13.653 -13.741 1.00 93.50 292 HIS A O 1
ATOM 2338 N N . CYS A 1 293 ? -7.302 12.247 -13.745 1.00 92.12 293 CYS A N 1
ATOM 2339 C CA . CYS A 1 293 ? -7.811 12.593 -15.067 1.00 92.12 293 CYS A CA 1
ATOM 2340 C C . CYS A 1 293 ? -9.332 12.397 -15.067 1.00 92.12 293 CYS A C 1
ATOM 2342 O O . CYS A 1 293 ? -9.804 11.257 -15.143 1.00 92.12 293 CYS A O 1
ATOM 2344 N N . GLY A 1 294 ? -10.086 13.492 -14.932 1.00 88.38 294 GLY A N 1
ATOM 2345 C CA . GLY A 1 294 ? -11.521 13.453 -14.649 1.00 88.38 294 GLY A CA 1
ATOM 2346 C C . GLY A 1 294 ? -11.855 12.475 -13.514 1.00 88.38 294 GLY A C 1
ATOM 2347 O O . GLY A 1 294 ? -11.129 12.349 -12.532 1.00 88.38 294 GLY A O 1
ATOM 2348 N N . ASN A 1 295 ? -12.886 11.647 -13.709 1.00 86.56 295 ASN A N 1
ATOM 2349 C CA . ASN A 1 295 ? -13.337 10.667 -12.707 1.00 86.56 295 ASN A CA 1
ATOM 2350 C C . ASN A 1 295 ? -12.312 9.582 -12.312 1.00 86.56 295 ASN A C 1
ATOM 2352 O O . ASN A 1 295 ? -12.563 8.822 -11.370 1.00 86.56 295 ASN A O 1
ATOM 2356 N N . ARG A 1 296 ? -11.167 9.492 -12.999 1.00 91.19 296 ARG A N 1
ATOM 2357 C CA . ARG A 1 296 ? -10.074 8.587 -12.648 1.00 91.19 296 ARG A CA 1
ATOM 2358 C C . ARG A 1 296 ? -9.156 9.235 -11.613 1.00 91.19 296 ARG A C 1
ATOM 2360 O O . ARG A 1 296 ? -8.346 10.094 -11.957 1.00 91.19 296 ARG A O 1
ATOM 2367 N N . PHE A 1 297 ? -9.207 8.738 -10.376 1.00 91.75 297 PHE A N 1
ATOM 2368 C CA . PHE A 1 297 ? -8.326 9.184 -9.288 1.00 91.75 297 PHE A CA 1
ATOM 2369 C C . PHE A 1 297 ? -6.837 8.918 -9.574 1.00 91.75 297 PHE A C 1
ATOM 2371 O O . PHE A 1 297 ? -5.988 9.768 -9.310 1.00 91.75 297 PHE A O 1
ATOM 2378 N N . ASP A 1 298 ? -6.519 7.750 -10.139 1.00 94.69 298 ASP A N 1
ATOM 2379 C CA . ASP A 1 298 ? -5.156 7.366 -10.508 1.00 94.69 298 ASP A CA 1
ATOM 2380 C C . ASP A 1 298 ? -5.138 6.369 -11.675 1.00 94.69 298 ASP A C 1
ATOM 2382 O O . ASP A 1 298 ? -6.102 5.639 -11.908 1.00 94.69 298 ASP A O 1
ATOM 2386 N N . TRP A 1 299 ? -4.037 6.333 -12.426 1.00 96.00 299 TRP A N 1
ATOM 2387 C CA . TRP A 1 299 ? -3.867 5.439 -13.574 1.00 96.00 299 TRP A CA 1
ATOM 2388 C C . TRP A 1 299 ? -3.500 4.012 -13.164 1.00 96.00 299 TRP A C 1
ATOM 2390 O O . TRP A 1 299 ? -3.850 3.070 -13.878 1.00 96.00 299 TRP A O 1
ATOM 2400 N N . ALA A 1 300 ? -2.780 3.836 -12.052 1.00 96.88 300 ALA A N 1
ATOM 2401 C CA . ALA A 1 300 ? -2.158 2.563 -11.721 1.00 96.88 300 ALA A CA 1
ATOM 2402 C C . ALA A 1 300 ? -3.179 1.433 -11.505 1.00 96.88 300 ALA A C 1
ATOM 2404 O O . ALA A 1 300 ? -2.962 0.360 -12.077 1.00 96.88 300 ALA A O 1
ATOM 2405 N N . PRO A 1 301 ? -4.347 1.656 -10.864 1.00 96.62 301 PRO A N 1
ATOM 2406 C CA . PRO A 1 301 ? -5.392 0.638 -10.781 1.00 96.62 301 PRO A CA 1
ATOM 2407 C C . PRO A 1 301 ? -5.896 0.131 -12.134 1.00 96.62 301 PRO A C 1
ATOM 2409 O O . PRO A 1 301 ? -6.462 -0.952 -12.197 1.00 96.62 301 PRO A O 1
ATOM 2412 N N . TYR A 1 302 ? -5.684 0.850 -13.241 1.00 96.00 302 TYR A N 1
ATOM 2413 C CA . TYR A 1 302 ? -6.083 0.403 -14.581 1.00 96.00 302 TYR A CA 1
ATOM 2414 C C . TYR A 1 302 ? -5.033 -0.489 -15.254 1.00 96.00 302 TYR A C 1
ATOM 2416 O O . TYR A 1 302 ? -5.376 -1.200 -16.204 1.00 96.00 302 TYR A O 1
ATOM 2424 N N . ALA A 1 303 ? -3.798 -0.500 -14.754 1.00 97.25 303 ALA A N 1
ATOM 2425 C CA . ALA A 1 303 ? -2.699 -1.316 -15.263 1.00 97.25 303 ALA A CA 1
ATOM 2426 C C . ALA A 1 303 ? -2.370 -2.501 -14.347 1.00 97.25 303 ALA A C 1
ATOM 2428 O O . ALA A 1 303 ? -2.224 -3.616 -14.831 1.00 97.25 303 ALA A O 1
ATOM 2429 N N . TRP A 1 304 ? -2.275 -2.249 -13.043 1.00 98.31 304 TRP A N 1
ATOM 2430 C CA . TRP A 1 304 ? -1.934 -3.231 -12.021 1.00 98.31 304 TRP A CA 1
ATOM 2431 C C . TRP A 1 304 ? -3.165 -4.021 -11.571 1.00 98.31 304 TRP A C 1
ATOM 2433 O O . TRP A 1 304 ? -4.295 -3.524 -11.634 1.00 98.31 304 TRP A O 1
ATOM 2443 N N . AS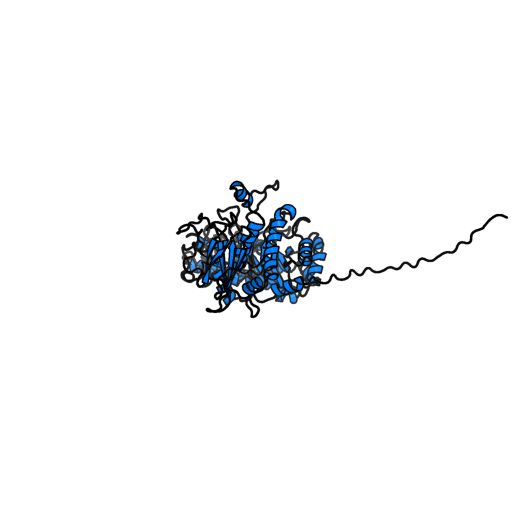P A 1 305 ? -2.934 -5.243 -11.092 1.00 98.19 305 ASP A N 1
ATOM 2444 C CA . ASP A 1 305 ? -3.977 -6.064 -10.467 1.00 98.19 305 ASP A CA 1
ATOM 2445 C C . ASP A 1 305 ? -4.154 -5.713 -8.982 1.00 98.19 305 ASP A C 1
ATOM 2447 O O . ASP A 1 305 ? -5.162 -6.065 -8.368 1.00 98.19 305 ASP A O 1
ATOM 2451 N N . GLY A 1 306 ? -3.174 -5.021 -8.399 1.00 98.12 306 GLY A N 1
ATOM 2452 C CA . GLY A 1 306 ? -3.198 -4.571 -7.019 1.00 98.12 306 GLY A CA 1
ATOM 2453 C C . GLY A 1 306 ? -2.154 -3.511 -6.699 1.00 98.12 306 GLY A C 1
ATOM 2454 O O . GLY A 1 306 ? -1.299 -3.171 -7.520 1.00 98.12 306 GLY A O 1
ATOM 2455 N N . ALA A 1 307 ? -2.201 -3.009 -5.471 1.00 98.06 307 ALA A N 1
ATOM 2456 C CA . ALA A 1 307 ? -1.281 -1.994 -4.984 1.00 98.06 307 ALA A CA 1
ATOM 2457 C C . ALA A 1 307 ? -0.867 -2.225 -3.533 1.00 98.06 307 ALA A C 1
ATOM 2459 O O . ALA A 1 307 ? -1.631 -2.781 -2.749 1.00 98.06 307 ALA A O 1
ATOM 2460 N N . SER A 1 308 ? 0.325 -1.726 -3.200 1.00 98.19 308 SER A N 1
ATOM 2461 C CA . SER A 1 308 ? 0.840 -1.607 -1.835 1.00 98.19 308 SER A CA 1
ATOM 2462 C C . SER A 1 308 ? 1.296 -0.162 -1.573 1.00 98.19 308 SER A C 1
ATOM 2464 O O . SER A 1 308 ? 2.500 0.114 -1.619 1.00 98.19 308 SER A O 1
ATOM 2466 N N . PRO A 1 309 ? 0.374 0.810 -1.408 1.00 97.50 309 PRO A N 1
ATOM 2467 C CA . PRO A 1 309 ? 0.717 2.169 -0.992 1.00 97.50 309 PRO A CA 1
ATOM 2468 C C . PRO A 1 309 ? 1.428 2.211 0.368 1.00 97.50 309 PRO A C 1
ATOM 2470 O O . PRO A 1 309 ? 1.288 1.310 1.194 1.00 97.50 309 PRO A O 1
ATOM 2473 N N . SER A 1 310 ? 2.181 3.284 0.595 1.00 96.00 310 SER A N 1
ATOM 2474 C CA . SER A 1 310 ? 3.056 3.467 1.757 1.00 96.00 310 SER A CA 1
ATOM 2475 C C . SER A 1 310 ? 2.321 4.106 2.930 1.00 96.00 310 SER A C 1
ATOM 2477 O O . SER A 1 310 ? 2.041 5.299 2.910 1.00 96.00 310 SER A O 1
ATOM 2479 N N . TYR A 1 311 ? 2.031 3.333 3.969 1.00 97.75 311 TYR A N 1
ATOM 2480 C CA . TYR A 1 311 ? 1.494 3.806 5.245 1.00 97.75 311 TYR A CA 1
ATOM 2481 C C . TYR A 1 311 ? 2.647 4.131 6.204 1.00 97.75 311 TYR A C 1
ATOM 2483 O O . TYR A 1 311 ? 2.856 3.459 7.218 1.00 97.75 311 TYR A O 1
ATOM 2491 N N . TYR A 1 312 ? 3.496 5.078 5.801 1.00 96.44 312 TYR A N 1
ATOM 2492 C CA . TYR A 1 312 ? 4.835 5.270 6.367 1.00 96.44 312 TYR A CA 1
ATOM 2493 C C . TYR A 1 312 ? 4.955 6.572 7.152 1.00 96.44 312 TYR A C 1
ATOM 2495 O O . TYR A 1 312 ? 4.624 7.630 6.627 1.00 96.44 312 TYR A O 1
ATOM 2503 N N . THR A 1 313 ? 5.538 6.521 8.348 1.00 95.25 313 THR A N 1
ATOM 2504 C CA . THR A 1 313 ? 6.095 7.715 9.002 1.00 95.25 313 THR A CA 1
ATOM 2505 C C . THR A 1 313 ? 7.534 7.888 8.532 1.00 95.25 313 THR A C 1
ATOM 2507 O O . THR A 1 313 ? 8.446 7.230 9.023 1.00 95.25 313 THR A O 1
ATOM 2510 N N . HIS A 1 314 ? 7.741 8.710 7.509 1.00 92.69 314 HIS A N 1
ATOM 2511 C CA . HIS A 1 314 ? 9.031 8.819 6.827 1.00 92.69 314 HIS A CA 1
ATOM 2512 C C . HIS A 1 314 ? 10.123 9.449 7.712 1.00 92.69 314 HIS A C 1
ATOM 2514 O O . HIS A 1 314 ? 9.858 10.423 8.410 1.00 92.69 314 HIS A O 1
ATOM 2520 N N . ASP A 1 315 ? 11.375 8.972 7.644 1.00 92.12 315 ASP A N 1
ATOM 2521 C CA . ASP A 1 315 ? 12.509 9.566 8.388 1.00 92.12 315 ASP A CA 1
ATOM 2522 C C . ASP A 1 315 ? 12.984 10.910 7.811 1.00 92.12 315 ASP A C 1
ATOM 2524 O O . ASP A 1 315 ? 13.717 11.634 8.475 1.00 92.12 315 ASP A O 1
ATOM 2528 N N . TRP A 1 316 ? 12.568 11.271 6.593 1.00 90.06 316 TRP A N 1
ATOM 2529 C CA . TRP A 1 316 ? 13.005 12.497 5.905 1.00 90.06 316 TRP A CA 1
ATOM 2530 C C . TRP A 1 316 ? 11.980 13.635 5.891 1.00 90.06 316 TRP A C 1
ATOM 2532 O O . TRP A 1 316 ? 12.270 14.696 5.336 1.00 90.06 316 TRP A O 1
ATOM 2542 N N . ASP A 1 317 ? 10.776 13.438 6.427 1.00 93.12 317 ASP A N 1
ATOM 2543 C CA . ASP A 1 317 ? 9.776 14.500 6.513 1.00 93.12 317 ASP A CA 1
ATOM 2544 C C . ASP A 1 317 ? 9.229 14.670 7.934 1.00 93.12 317 ASP A C 1
ATOM 2546 O O . ASP A 1 317 ? 9.560 13.926 8.857 1.00 93.12 317 ASP A O 1
ATOM 2550 N N . ALA A 1 318 ? 8.403 15.698 8.113 1.00 93.44 318 ALA A N 1
ATOM 2551 C CA . ALA A 1 318 ? 7.811 16.040 9.400 1.00 93.44 318 ALA A CA 1
ATOM 2552 C C . ALA A 1 318 ? 6.585 15.179 9.759 1.00 93.44 318 ALA A C 1
ATOM 2554 O O . ALA A 1 318 ? 5.814 15.576 10.627 1.00 93.44 318 ALA A O 1
ATOM 2555 N N . SER A 1 319 ? 6.318 14.072 9.055 1.00 95.44 319 SER A N 1
ATOM 2556 C CA . SER A 1 319 ? 5.165 13.236 9.383 1.00 95.44 319 SER A CA 1
ATOM 2557 C C . SER A 1 319 ? 5.365 12.502 10.709 1.00 95.44 319 SER A C 1
ATOM 2559 O O . SER A 1 319 ? 6.479 12.087 11.054 1.00 95.44 319 SER A O 1
ATOM 2561 N N . THR A 1 320 ? 4.277 12.341 11.463 1.00 95.94 320 THR A N 1
ATOM 2562 C CA . THR A 1 320 ? 4.248 11.539 12.694 1.00 95.94 320 THR A CA 1
ATOM 2563 C C . THR A 1 320 ? 3.038 10.609 12.730 1.00 95.94 320 THR A C 1
ATOM 2565 O O . THR A 1 320 ? 2.176 10.677 11.858 1.00 95.94 320 THR A O 1
ATOM 2568 N N . ASP A 1 321 ? 2.942 9.719 13.721 1.00 96.31 321 ASP A N 1
ATOM 2569 C CA . ASP A 1 321 ? 1.742 8.897 13.940 1.00 96.31 321 ASP A CA 1
ATOM 2570 C C . ASP A 1 321 ? 0.684 9.584 14.825 1.00 96.31 321 ASP A C 1
ATOM 2572 O O . ASP A 1 321 ? -0.343 8.972 15.127 1.00 96.31 321 ASP A O 1
ATOM 2576 N N . PHE A 1 322 ? 0.917 10.831 15.248 1.00 96.75 322 PHE A N 1
ATOM 2577 C CA . PHE A 1 322 ? 0.089 11.544 16.228 1.00 96.75 322 PHE A CA 1
ATOM 2578 C C . PHE A 1 322 ? -0.299 12.969 15.831 1.00 96.75 322 PHE A C 1
ATOM 2580 O O . PHE A 1 322 ? -1.018 13.609 16.581 1.00 96.75 322 PHE A O 1
ATOM 2587 N N . THR A 1 323 ? 0.126 13.482 14.677 1.00 97.88 323 THR A N 1
ATOM 2588 C CA . THR A 1 323 ? -0.272 14.816 14.188 1.00 97.88 323 THR A CA 1
ATOM 2589 C C . THR A 1 323 ? -1.222 14.725 12.995 1.00 97.88 323 THR A C 1
ATOM 2591 O O . THR A 1 323 ? -1.466 13.650 12.435 1.00 97.88 323 THR A O 1
ATOM 2594 N N . VAL A 1 324 ? -1.770 15.864 12.567 1.00 98.44 324 VAL A N 1
ATOM 2595 C CA . VAL A 1 324 ? -2.528 15.966 11.311 1.00 98.44 324 VAL A CA 1
ATOM 2596 C C . VAL A 1 324 ? -1.665 15.607 10.101 1.00 98.44 324 VAL A C 1
ATOM 2598 O O . VAL A 1 324 ? -2.166 15.013 9.144 1.00 98.44 324 VAL A O 1
ATOM 2601 N N . HIS A 1 325 ? -0.368 15.913 10.124 1.00 97.75 325 HIS A N 1
ATOM 2602 C CA . HIS A 1 325 ? 0.584 15.409 9.145 1.00 97.75 325 HIS A CA 1
ATOM 2603 C C . HIS A 1 325 ? 0.968 13.963 9.463 1.00 97.75 325 HIS A C 1
ATOM 2605 O O . HIS A 1 325 ? 2.084 13.657 9.868 1.00 97.75 325 HIS A O 1
ATOM 2611 N N . SER A 1 326 ? 0.021 13.057 9.256 1.00 97.38 326 SER A N 1
ATOM 2612 C CA . SER A 1 326 ? 0.210 11.631 9.484 1.00 97.38 326 SER A CA 1
ATOM 2613 C C . SER A 1 326 ? -0.321 10.800 8.323 1.00 97.38 326 SER A C 1
ATOM 2615 O O . SER A 1 326 ? -1.253 11.227 7.627 1.00 97.38 326 SER A O 1
ATOM 2617 N N . PRO A 1 327 ? 0.202 9.576 8.148 1.00 97.12 327 PRO A N 1
ATOM 2618 C CA . PRO A 1 327 ? -0.378 8.613 7.220 1.00 97.12 327 PRO A CA 1
ATOM 2619 C C . PRO A 1 327 ? -1.825 8.260 7.566 1.00 97.12 327 PRO A C 1
ATOM 2621 O O . PRO A 1 327 ? -2.602 7.962 6.671 1.00 97.12 327 PRO A O 1
ATOM 2624 N N . ILE A 1 328 ? -2.215 8.343 8.847 1.00 97.38 328 ILE A N 1
ATOM 2625 C CA . ILE A 1 328 ? -3.606 8.165 9.292 1.00 97.38 328 ILE A CA 1
ATOM 2626 C C . ILE A 1 328 ? -4.533 9.143 8.574 1.00 97.38 328 ILE A C 1
ATOM 2628 O O . ILE A 1 328 ? -5.545 8.728 8.009 1.00 97.38 328 ILE A O 1
ATOM 2632 N N . VAL A 1 329 ? -4.185 10.431 8.584 1.00 98.31 329 VAL A N 1
ATOM 2633 C CA . VAL A 1 329 ? -4.989 11.471 7.937 1.00 98.31 329 VAL A CA 1
ATOM 2634 C C . VAL A 1 329 ? -4.909 11.330 6.421 1.00 98.31 329 VAL A C 1
ATOM 2636 O O . VAL A 1 329 ? -5.946 11.291 5.766 1.00 98.31 329 VAL A O 1
ATOM 2639 N N . SER A 1 330 ? -3.714 11.176 5.840 1.00 97.38 330 SER A N 1
ATOM 2640 C CA . SER A 1 330 ? -3.583 11.069 4.380 1.00 97.38 330 SER A CA 1
ATOM 2641 C C . SER A 1 330 ? -4.317 9.846 3.808 1.00 97.38 330 SER A C 1
ATOM 2643 O O . SER A 1 330 ? -5.017 9.962 2.800 1.00 97.38 330 SER A O 1
ATOM 2645 N N . PHE A 1 331 ? -4.279 8.691 4.479 1.00 97.81 331 PHE A N 1
ATOM 2646 C CA . PHE A 1 331 ? -4.937 7.467 4.009 1.00 97.81 331 PHE A CA 1
ATOM 2647 C C . PHE A 1 331 ? -6.460 7.545 4.001 1.00 97.81 331 PHE A C 1
ATOM 2649 O O . PHE A 1 331 ? -7.093 6.750 3.304 1.00 97.81 331 PHE A O 1
ATOM 2656 N N . MET A 1 332 ? -7.083 8.507 4.687 1.00 98.12 332 MET A N 1
ATOM 2657 C CA . MET A 1 332 ? -8.532 8.686 4.573 1.00 98.12 332 MET A CA 1
ATOM 2658 C C . MET A 1 332 ? -8.950 9.037 3.133 1.00 98.12 332 MET A C 1
ATOM 2660 O O . MET A 1 332 ? -10.043 8.667 2.698 1.00 98.12 332 MET A O 1
ATOM 2664 N N . ASN A 1 333 ? -8.048 9.634 2.342 1.00 97.12 333 ASN A N 1
ATOM 2665 C CA . ASN A 1 333 ? -8.245 9.850 0.905 1.00 97.12 333 ASN A CA 1
ATOM 2666 C C . ASN A 1 333 ? -8.309 8.546 0.096 1.00 97.12 333 ASN A C 1
ATOM 2668 O O . ASN A 1 333 ? -8.891 8.526 -0.988 1.00 97.12 333 ASN A O 1
ATOM 2672 N N . TYR A 1 334 ? -7.759 7.441 0.600 1.00 97.25 334 TYR A N 1
ATOM 2673 C CA . TYR A 1 334 ? -7.862 6.150 -0.075 1.00 97.25 334 TYR A CA 1
ATOM 2674 C C . TYR A 1 334 ? -9.214 5.484 0.084 1.00 97.25 334 TYR A C 1
ATOM 2676 O O . TYR A 1 334 ? -9.546 4.648 -0.751 1.00 97.25 334 TYR A O 1
ATOM 2684 N N . VAL A 1 335 ? -10.034 5.871 1.063 1.00 96.94 335 VAL A N 1
ATOM 2685 C CA . VAL A 1 335 ? -11.364 5.270 1.230 1.00 96.94 335 VAL A CA 1
ATOM 2686 C C . VAL A 1 335 ? -12.234 5.532 -0.003 1.00 96.94 335 VAL A C 1
ATOM 2688 O O . VAL A 1 335 ? -12.804 4.596 -0.568 1.00 96.94 335 VAL A O 1
ATOM 2691 N N . MET A 1 336 ? -12.288 6.780 -0.484 1.00 95.12 336 MET A N 1
ATOM 2692 C CA . MET A 1 336 ? -13.026 7.115 -1.711 1.00 95.12 336 MET A CA 1
ATOM 2693 C C . MET A 1 336 ? -12.386 6.471 -2.955 1.00 95.12 336 MET A C 1
ATOM 2695 O O . MET A 1 336 ? -13.092 5.953 -3.821 1.00 95.12 336 MET A O 1
ATOM 2699 N N . ALA A 1 337 ? -11.050 6.437 -3.029 1.00 95.00 337 ALA A N 1
ATOM 2700 C CA . ALA A 1 337 ? -10.336 5.861 -4.165 1.00 95.00 337 ALA A CA 1
ATOM 2701 C C . ALA A 1 337 ? -10.572 4.346 -4.273 1.00 95.00 337 ALA A C 1
ATOM 2703 O O . ALA A 1 337 ? -10.845 3.844 -5.360 1.00 95.00 337 ALA A O 1
ATOM 2704 N N . GLN A 1 338 ? -10.549 3.622 -3.150 1.00 96.06 338 GLN A N 1
ATOM 2705 C CA . GLN A 1 338 ? -10.882 2.200 -3.086 1.00 96.06 338 GLN A CA 1
ATOM 2706 C C . GLN A 1 338 ? -12.311 1.932 -3.550 1.00 96.06 338 GLN A C 1
ATOM 2708 O O . GLN A 1 338 ? -12.518 1.022 -4.344 1.00 96.06 338 GLN A O 1
ATOM 2713 N N . ARG A 1 339 ? -13.297 2.715 -3.087 1.00 94.06 339 ARG A N 1
ATOM 2714 C CA . ARG A 1 339 ? -14.699 2.550 -3.511 1.00 94.06 339 ARG A CA 1
ATOM 2715 C C . ARG A 1 339 ? -14.836 2.648 -5.030 1.00 94.06 339 ARG A C 1
ATOM 2717 O O . ARG A 1 339 ? -15.475 1.791 -5.631 1.00 94.06 339 ARG A O 1
ATOM 2724 N N . ARG A 1 340 ? -14.188 3.640 -5.644 1.00 92.69 340 ARG A N 1
ATOM 2725 C CA . ARG A 1 340 ? -14.188 3.831 -7.103 1.00 92.69 340 ARG A CA 1
ATOM 2726 C C . ARG A 1 340 ? -13.479 2.691 -7.831 1.00 92.69 340 ARG A C 1
ATOM 2728 O O . ARG A 1 340 ? -14.026 2.141 -8.778 1.00 92.69 340 ARG A O 1
ATOM 2735 N N . VAL A 1 341 ? -12.307 2.276 -7.353 1.00 94.75 341 VAL A N 1
ATOM 2736 C CA . VAL A 1 341 ? -11.567 1.159 -7.958 1.00 94.75 341 VAL A CA 1
ATOM 2737 C C . VAL A 1 341 ? -12.341 -0.152 -7.852 1.00 94.75 341 VAL A C 1
ATOM 2739 O O . VAL A 1 341 ? -12.389 -0.881 -8.831 1.00 94.75 341 VAL A O 1
ATOM 2742 N N . TYR A 1 342 ? -12.981 -0.451 -6.722 1.00 94.62 342 TYR A N 1
ATOM 2743 C CA . TYR A 1 342 ? -13.767 -1.679 -6.570 1.00 94.62 342 TYR A CA 1
ATOM 2744 C C . TYR A 1 342 ? -15.067 -1.678 -7.374 1.00 94.62 342 TYR A C 1
ATOM 2746 O O . TYR A 1 342 ? -15.540 -2.757 -7.720 1.00 94.62 342 TYR A O 1
ATOM 2754 N N . ALA A 1 343 ? -15.622 -0.507 -7.702 1.00 92.81 343 ALA A N 1
ATOM 2755 C CA . ALA A 1 343 ? -16.754 -0.416 -8.621 1.00 92.81 343 ALA A CA 1
ATOM 2756 C C . ALA A 1 343 ? -16.372 -0.881 -10.039 1.00 92.81 343 ALA A C 1
ATOM 2758 O O . ALA A 1 343 ? -17.144 -1.593 -10.675 1.00 92.81 343 ALA A O 1
ATOM 2759 N N . ASP A 1 344 ? -15.163 -0.540 -10.498 1.00 91.19 344 ASP A N 1
ATOM 2760 C CA . ASP A 1 344 ? -14.658 -0.918 -11.827 1.00 91.19 344 ASP A CA 1
ATOM 2761 C C . ASP A 1 344 ? -13.960 -2.295 -11.836 1.00 91.19 344 ASP A C 1
ATOM 2763 O O . ASP A 1 344 ? -14.001 -3.033 -12.821 1.00 91.19 344 ASP A O 1
ATOM 2767 N N . LYS A 1 345 ? -13.262 -2.629 -10.747 1.00 93.50 345 LYS A N 1
ATOM 2768 C CA . LYS A 1 345 ? -12.402 -3.808 -10.576 1.00 93.50 345 LYS A CA 1
ATOM 2769 C C . LYS A 1 345 ? -12.648 -4.446 -9.202 1.00 93.50 345 LYS A C 1
ATOM 2771 O O . LYS A 1 345 ? -11.843 -4.260 -8.282 1.00 93.50 345 LYS A O 1
ATOM 2776 N N . PRO A 1 346 ? -13.723 -5.235 -9.050 1.00 92.75 346 PRO A N 1
ATOM 2777 C CA . PRO A 1 346 ? -14.117 -5.810 -7.761 1.00 92.75 346 PRO A CA 1
ATOM 2778 C C . PRO A 1 346 ? -13.090 -6.785 -7.170 1.00 92.75 346 PRO A C 1
ATOM 2780 O O . PRO A 1 346 ? -13.129 -7.036 -5.969 1.00 92.75 346 PRO A O 1
ATOM 2783 N N . ASP A 1 347 ? -12.155 -7.289 -7.981 1.00 92.62 347 ASP A N 1
ATOM 2784 C CA . ASP A 1 347 ? -11.079 -8.199 -7.568 1.00 92.62 347 ASP A CA 1
ATOM 2785 C C . ASP A 1 347 ? -9.715 -7.514 -7.380 1.00 92.62 347 ASP A C 1
ATOM 2787 O O . ASP A 1 347 ? -8.694 -8.196 -7.251 1.00 92.62 347 ASP A O 1
ATOM 2791 N N . PHE A 1 348 ? -9.662 -6.176 -7.369 1.00 97.00 348 PHE A N 1
ATOM 2792 C CA . PHE A 1 348 ? -8.410 -5.452 -7.144 1.00 97.00 348 PHE A CA 1
ATOM 2793 C C . PHE A 1 348 ? -7.787 -5.835 -5.790 1.00 97.00 348 PHE A C 1
ATOM 2795 O O . PHE A 1 348 ? -8.456 -5.847 -4.750 1.00 97.00 348 PHE A O 1
ATOM 2802 N N . TRP A 1 349 ? -6.492 -6.153 -5.800 1.00 97.81 349 TRP A N 1
ATOM 2803 C CA . TRP A 1 349 ? -5.739 -6.541 -4.609 1.00 97.81 349 TRP A CA 1
ATOM 2804 C C . TRP A 1 349 ? -5.161 -5.305 -3.920 1.00 97.81 349 TRP A C 1
ATOM 2806 O O . TRP A 1 349 ? -4.059 -4.856 -4.232 1.00 97.81 349 TRP A O 1
ATOM 2816 N N . PHE A 1 350 ? -5.902 -4.733 -2.977 1.00 98.19 350 PHE A N 1
ATOM 2817 C CA . PHE A 1 350 ? -5.371 -3.662 -2.139 1.00 98.19 350 PHE A CA 1
ATOM 2818 C C . PHE A 1 350 ? -4.687 -4.245 -0.902 1.00 98.19 350 PHE A C 1
ATOM 2820 O O . PHE A 1 350 ? -5.340 -4.834 -0.043 1.00 98.19 350 PHE A O 1
ATOM 2827 N N . GLU A 1 351 ? -3.386 -4.043 -0.785 1.00 98.25 351 GLU A N 1
ATOM 2828 C CA . GLU A 1 351 ? -2.626 -4.173 0.458 1.00 98.25 351 GLU A CA 1
ATOM 2829 C C . GLU A 1 351 ? -2.046 -2.805 0.834 1.00 98.25 351 GLU A C 1
ATOM 2831 O O . GLU A 1 351 ? -2.259 -1.831 0.119 1.00 98.25 351 GLU A O 1
ATOM 2836 N N . PHE A 1 352 ? -1.339 -2.684 1.951 1.00 98.44 352 PHE A N 1
ATOM 2837 C CA . PHE A 1 352 ? -0.472 -1.527 2.161 1.00 98.44 352 PHE A CA 1
ATOM 2838 C C . PHE A 1 352 ? 0.840 -1.951 2.801 1.00 98.44 352 PHE A C 1
ATOM 2840 O O . PHE A 1 352 ? 0.899 -2.914 3.574 1.00 98.44 352 PHE A O 1
ATOM 2847 N N . SER A 1 353 ? 1.889 -1.200 2.486 1.00 98.25 353 SER A N 1
ATOM 2848 C CA . SER A 1 353 ? 3.174 -1.339 3.149 1.00 98.25 353 SER A CA 1
ATOM 2849 C C . SER A 1 353 ? 3.186 -0.453 4.386 1.00 98.25 353 SER A C 1
ATOM 2851 O O . SER A 1 353 ? 2.790 0.705 4.293 1.00 98.25 353 SER A O 1
ATOM 2853 N N . VAL A 1 354 ? 3.712 -0.926 5.511 1.00 98.12 354 VAL A N 1
ATOM 2854 C CA . VAL A 1 354 ? 3.933 -0.109 6.712 1.00 98.12 354 VAL A CA 1
ATOM 2855 C C . VAL A 1 354 ? 5.413 -0.022 7.065 1.00 98.12 354 VAL A C 1
ATOM 2857 O O . VAL A 1 354 ? 6.160 -0.984 6.902 1.00 98.12 354 VAL A O 1
ATOM 2860 N N . TRP A 1 355 ? 5.828 1.154 7.523 1.00 96.31 355 TRP A N 1
ATOM 2861 C CA . TRP A 1 355 ? 7.168 1.435 8.014 1.00 96.31 355 TRP A CA 1
ATOM 2862 C C . TRP A 1 355 ? 7.090 2.593 9.000 1.00 96.31 355 TRP A C 1
ATOM 2864 O O . TRP A 1 355 ? 6.392 3.578 8.768 1.00 96.31 355 TRP A O 1
ATOM 2874 N N . ASP A 1 356 ? 7.809 2.464 10.099 1.00 94.19 356 ASP A N 1
ATOM 2875 C CA . ASP A 1 356 ? 7.883 3.450 11.174 1.00 94.19 356 ASP A CA 1
ATOM 2876 C C . ASP A 1 356 ? 8.975 4.505 10.950 1.00 94.19 356 ASP A C 1
ATOM 2878 O O . ASP A 1 356 ? 9.193 5.339 11.822 1.00 94.19 356 ASP A O 1
ATOM 2882 N N . GLY A 1 357 ? 9.672 4.478 9.811 1.00 94.12 357 GLY A N 1
ATOM 2883 C CA . GLY A 1 357 ? 10.824 5.343 9.569 1.00 94.12 357 GLY A CA 1
ATOM 2884 C C . GLY A 1 357 ? 12.100 4.836 10.238 1.00 94.12 357 GLY A C 1
ATOM 2885 O O . GLY A 1 357 ? 13.069 5.590 10.327 1.00 94.12 357 GLY A O 1
ATOM 2886 N N . SER A 1 358 ? 12.127 3.589 10.737 1.00 92.44 358 SER A N 1
ATOM 2887 C CA . SER A 1 358 ? 13.326 3.038 11.367 1.00 92.44 358 SER A CA 1
ATOM 2888 C C . SER A 1 358 ? 14.478 2.969 10.381 1.00 92.44 358 SER A C 1
ATOM 2890 O O . SER A 1 358 ? 14.332 2.415 9.283 1.00 92.44 358 SER A O 1
ATOM 2892 N N . LYS A 1 359 ? 15.653 3.398 10.810 1.00 89.81 359 LYS A N 1
ATOM 2893 C CA . LYS A 1 359 ? 16.869 3.369 10.010 1.00 89.81 359 LYS A CA 1
ATOM 2894 C C . LYS A 1 359 ? 18.061 3.210 10.924 1.00 89.81 359 LYS A C 1
ATOM 2896 O O . LYS A 1 359 ? 18.120 3.839 11.974 1.00 89.81 359 LYS A O 1
ATOM 2901 N N . THR A 1 360 ? 19.033 2.420 10.488 1.00 86.75 360 THR A N 1
ATOM 2902 C CA . THR A 1 360 ? 20.298 2.282 11.202 1.00 86.75 360 THR A CA 1
ATOM 2903 C C . THR A 1 360 ? 21.451 2.911 10.432 1.00 86.75 360 THR A C 1
ATOM 2905 O O . THR A 1 360 ? 21.441 2.941 9.197 1.00 86.75 360 THR A O 1
ATOM 2908 N N . ASP A 1 361 ? 22.455 3.397 11.154 1.00 85.44 361 ASP A N 1
ATOM 2909 C CA . ASP A 1 361 ? 23.753 3.743 10.575 1.00 85.44 361 ASP A CA 1
ATOM 2910 C C . ASP A 1 361 ? 24.618 2.493 10.313 1.00 85.44 361 ASP A C 1
ATOM 2912 O O . ASP A 1 361 ? 24.152 1.352 10.416 1.00 85.44 361 ASP A O 1
ATOM 2916 N N . ALA A 1 362 ? 25.876 2.703 9.913 1.00 81.88 362 ALA A N 1
ATOM 2917 C CA . ALA A 1 362 ? 26.814 1.622 9.613 1.00 81.88 362 ALA A CA 1
ATOM 2918 C C . ALA A 1 362 ? 27.191 0.803 10.861 1.00 81.88 362 ALA A C 1
ATOM 2920 O O . ALA A 1 362 ? 27.517 -0.379 10.744 1.00 81.88 362 ALA A O 1
ATOM 2921 N N . GLU A 1 363 ? 27.108 1.414 12.043 1.00 82.06 363 GLU A N 1
ATOM 2922 C CA . GLU A 1 363 ? 27.369 0.803 13.344 1.00 82.06 363 GLU A CA 1
ATOM 2923 C C . GLU A 1 363 ? 26.133 0.092 13.925 1.00 82.06 363 GLU A C 1
ATOM 2925 O O . GLU A 1 363 ? 26.226 -0.548 14.972 1.00 82.06 363 GLU A O 1
ATOM 2930 N N . GLY A 1 364 ? 24.982 0.170 13.248 1.00 78.94 364 GLY A N 1
ATOM 2931 C CA . GLY A 1 364 ? 23.731 -0.459 13.672 1.00 78.94 364 GLY A CA 1
ATOM 2932 C C . GLY A 1 364 ? 22.934 0.351 14.698 1.00 78.94 364 GLY A C 1
ATOM 2933 O O . GLY A 1 364 ? 21.972 -0.176 15.259 1.00 78.94 364 GLY A O 1
ATOM 2934 N N . ARG A 1 365 ? 23.296 1.614 14.950 1.00 84.12 365 ARG A N 1
ATOM 2935 C CA . ARG A 1 365 ? 22.550 2.510 15.846 1.00 84.12 365 ARG A CA 1
ATOM 2936 C C . ARG A 1 365 ? 21.299 3.016 15.143 1.00 84.12 365 ARG A C 1
ATOM 2938 O O . ARG A 1 365 ? 21.358 3.362 13.967 1.00 84.12 365 ARG A O 1
ATOM 2945 N N . GLU A 1 366 ? 20.183 3.075 15.864 1.00 87.50 366 GLU A N 1
ATOM 2946 C CA . GLU A 1 366 ? 18.934 3.650 15.358 1.00 87.50 366 GLU A CA 1
ATOM 2947 C C . GLU A 1 366 ? 19.100 5.170 15.183 1.00 87.50 366 GLU A C 1
ATOM 2949 O O . GLU A 1 366 ? 19.392 5.879 16.142 1.00 87.50 366 GLU A O 1
ATOM 2954 N N . ILE A 1 367 ? 18.943 5.649 13.950 1.00 90.00 367 ILE A N 1
ATOM 2955 C CA . ILE A 1 367 ? 19.054 7.061 13.535 1.00 90.00 367 ILE A CA 1
ATOM 2956 C C . ILE A 1 367 ? 17.799 7.541 12.789 1.00 90.00 367 ILE A C 1
ATOM 2958 O O . ILE A 1 367 ? 17.798 8.616 12.192 1.00 90.00 367 ILE A O 1
ATOM 2962 N N . GLY A 1 368 ? 16.772 6.692 12.717 1.00 91.44 368 GLY A N 1
ATOM 2963 C CA . GLY A 1 368 ? 15.525 6.980 12.026 1.00 91.44 368 GLY A CA 1
ATOM 2964 C C . GLY A 1 368 ? 14.519 7.726 12.897 1.00 91.44 368 GLY A C 1
ATOM 2965 O O . GLY A 1 368 ? 14.816 8.192 13.997 1.00 91.44 368 GLY A O 1
ATOM 2966 N N . LYS A 1 369 ? 13.275 7.764 12.421 1.00 93.31 369 LYS A N 1
ATOM 2967 C CA . LYS A 1 369 ? 12.147 8.383 13.130 1.00 93.31 369 LYS A CA 1
ATOM 2968 C C . LYS A 1 369 ? 11.943 7.853 14.568 1.00 93.31 369 LYS A C 1
ATOM 2970 O O . LYS A 1 369 ? 11.646 8.661 15.442 1.00 93.31 369 LYS A O 1
ATOM 2975 N N . PRO A 1 370 ? 12.148 6.556 14.885 1.00 91.94 370 PRO A N 1
ATOM 2976 C CA . PRO A 1 370 ? 12.071 6.090 16.271 1.00 91.94 370 PRO A CA 1
ATOM 2977 C C . PRO A 1 370 ? 13.095 6.735 17.218 1.00 91.94 370 PRO A C 1
ATOM 2979 O O . PRO A 1 370 ? 12.789 6.908 18.397 1.00 91.94 370 PRO A O 1
ATOM 2982 N N . ALA A 1 371 ? 14.286 7.100 16.726 1.00 90.31 371 ALA A N 1
ATOM 2983 C CA . ALA A 1 371 ? 15.281 7.820 17.522 1.00 90.31 371 ALA A CA 1
ATOM 2984 C C . ALA A 1 371 ? 14.831 9.263 17.794 1.00 90.31 371 ALA A C 1
ATOM 2986 O O . ALA A 1 371 ? 14.870 9.696 18.941 1.00 90.31 371 ALA A O 1
ATOM 2987 N N . ASP A 1 372 ? 14.302 9.947 16.774 1.00 90.19 372 ASP A N 1
ATOM 2988 C CA . ASP A 1 372 ? 13.692 11.282 16.897 1.00 90.19 372 ASP A CA 1
ATOM 2989 C C . ASP A 1 372 ? 12.566 11.290 17.948 1.00 90.19 372 ASP A C 1
ATOM 2991 O O . ASP A 1 372 ? 12.554 12.114 18.860 1.00 90.19 372 ASP A O 1
ATOM 2995 N N . TYR A 1 373 ? 11.675 10.294 17.923 1.00 92.75 373 TYR A N 1
ATOM 2996 C CA . TYR A 1 373 ? 10.650 10.143 18.959 1.00 92.75 373 TYR A CA 1
ATOM 2997 C C . TYR A 1 373 ? 11.233 9.938 20.365 1.00 92.75 373 TYR A C 1
ATOM 2999 O O . TYR A 1 373 ? 10.745 10.523 21.333 1.00 92.75 373 TYR A O 1
ATOM 3007 N N . ALA A 1 374 ? 12.284 9.126 20.503 1.00 89.69 374 ALA A N 1
ATOM 3008 C CA . ALA A 1 374 ? 12.921 8.886 21.795 1.00 89.69 374 ALA A CA 1
ATOM 3009 C C . ALA A 1 374 ? 13.593 10.149 22.363 1.00 89.69 374 ALA A C 1
ATOM 3011 O O . ALA A 1 374 ? 13.490 10.394 23.566 1.00 89.69 374 ALA A O 1
ATOM 3012 N N . GLU A 1 375 ? 14.223 10.970 21.518 1.00 88.62 375 GLU A N 1
ATOM 3013 C CA . GLU A 1 375 ? 14.839 12.247 21.911 1.00 88.62 375 GLU A CA 1
ATOM 3014 C C . GLU A 1 375 ? 13.816 13.251 22.463 1.00 88.62 375 GLU A C 1
ATOM 3016 O O . GLU A 1 375 ? 14.142 14.036 23.354 1.00 88.62 375 GLU A O 1
ATOM 3021 N N . HIS A 1 376 ? 12.561 13.166 22.016 1.00 87.06 376 HIS A N 1
ATOM 3022 C CA . HIS A 1 376 ? 11.450 13.992 22.497 1.00 87.06 376 HIS A CA 1
ATOM 3023 C C . HIS A 1 376 ? 10.656 13.357 23.656 1.00 87.06 376 HIS A C 1
ATOM 3025 O O . HIS A 1 376 ? 9.645 13.907 24.089 1.00 87.06 376 HIS A O 1
ATOM 3031 N N . GLY A 1 377 ? 11.112 12.224 24.206 1.00 87.12 377 GLY A N 1
ATOM 3032 C CA . GLY A 1 377 ? 10.457 11.552 25.334 1.00 87.12 377 GLY A CA 1
ATOM 3033 C C . GLY A 1 377 ? 9.233 10.712 24.952 1.00 87.12 377 GLY A C 1
ATOM 3034 O O . GLY A 1 377 ? 8.431 10.367 25.819 1.00 87.12 377 GLY A O 1
ATOM 3035 N N . GLU A 1 378 ? 9.096 10.346 23.678 1.00 87.81 378 GLU A N 1
ATOM 3036 C CA . GLU A 1 378 ? 7.934 9.656 23.115 1.00 87.81 378 GLU A CA 1
ATOM 3037 C C . GLU A 1 378 ? 8.296 8.260 22.566 1.00 87.81 378 GLU A C 1
ATOM 3039 O O . GLU A 1 378 ? 8.130 8.002 21.374 1.00 87.81 378 GLU A O 1
ATOM 3044 N N . PRO A 1 379 ? 8.789 7.308 23.378 1.00 87.25 379 PRO A N 1
ATOM 3045 C CA . PRO A 1 379 ? 9.319 6.045 22.865 1.00 87.25 379 PRO A CA 1
ATOM 3046 C C . PRO A 1 379 ? 8.317 5.298 21.969 1.00 87.25 379 PRO A C 1
ATOM 3048 O O . PRO A 1 379 ? 7.143 5.106 22.305 1.00 87.25 379 PRO A O 1
ATOM 3051 N N . TYR A 1 380 ? 8.797 4.840 20.814 1.00 93.12 380 TYR A N 1
ATOM 3052 C CA . TYR A 1 380 ? 7.975 4.166 19.815 1.00 93.12 380 TYR A CA 1
ATOM 3053 C C . TYR A 1 380 ? 7.999 2.655 20.024 1.00 93.12 380 TYR A C 1
ATOM 3055 O O . TYR A 1 380 ? 8.859 1.961 19.506 1.00 93.12 380 TYR A O 1
ATOM 3063 N N . SER A 1 381 ? 7.086 2.140 20.847 1.00 95.62 381 SER A N 1
ATOM 3064 C CA . SER A 1 381 ? 7.037 0.714 21.194 1.00 95.62 381 SER A CA 1
ATOM 3065 C C . SER A 1 381 ? 6.343 -0.146 20.123 1.00 95.62 381 SER A C 1
ATOM 3067 O O . SER A 1 381 ? 5.525 0.371 19.354 1.00 95.62 381 SER A O 1
ATOM 3069 N N . PRO A 1 382 ? 6.541 -1.481 20.128 1.00 97.44 382 PRO A N 1
ATOM 3070 C CA . PRO A 1 382 ? 5.748 -2.394 19.302 1.00 97.44 382 PRO A CA 1
ATOM 3071 C C . PRO A 1 382 ? 4.231 -2.236 19.487 1.00 97.44 382 PRO A C 1
ATOM 3073 O O . PRO A 1 382 ? 3.482 -2.354 18.522 1.00 97.44 382 PRO A O 1
ATOM 3076 N N . ALA A 1 383 ? 3.766 -1.906 20.699 1.00 97.44 383 ALA A N 1
ATOM 3077 C CA . ALA A 1 383 ? 2.347 -1.666 20.969 1.00 97.44 383 ALA A CA 1
ATOM 3078 C C . ALA A 1 383 ? 1.826 -0.380 20.298 1.00 97.44 383 ALA A C 1
ATOM 3080 O O . ALA A 1 383 ? 0.740 -0.395 19.717 1.00 97.44 383 ALA A O 1
ATOM 3081 N N . ARG A 1 384 ? 2.606 0.714 20.326 1.00 97.62 384 ARG A N 1
ATOM 3082 C CA . ARG A 1 384 ? 2.276 1.965 19.614 1.00 97.62 384 ARG A CA 1
ATOM 3083 C C . ARG A 1 384 ? 2.266 1.752 18.102 1.00 97.62 384 ARG A C 1
ATOM 3085 O O . ARG A 1 384 ? 1.360 2.243 17.428 1.00 97.62 384 ARG A O 1
ATOM 3092 N N . HIS A 1 385 ? 3.237 0.995 17.590 1.00 97.94 385 HIS A N 1
ATOM 3093 C CA . HIS A 1 385 ? 3.324 0.649 16.175 1.00 97.94 385 HIS A CA 1
ATOM 3094 C C . HIS A 1 385 ? 2.126 -0.188 15.716 1.00 97.94 385 HIS A C 1
ATOM 3096 O O . HIS A 1 385 ? 1.466 0.159 14.738 1.00 97.94 385 HIS A O 1
ATOM 3102 N N . ALA A 1 386 ? 1.794 -1.250 16.453 1.00 98.38 386 ALA A N 1
ATOM 3103 C CA . ALA A 1 386 ? 0.663 -2.111 16.133 1.00 98.38 386 ALA A CA 1
ATOM 3104 C C . ALA A 1 386 ? -0.669 -1.358 16.177 1.00 98.38 386 ALA A C 1
ATOM 3106 O O . ALA A 1 386 ? -1.480 -1.533 15.274 1.00 98.38 386 ALA A O 1
ATOM 3107 N N . SER A 1 387 ? -0.880 -0.464 17.150 1.00 98.50 387 SER A N 1
ATOM 3108 C CA . SER A 1 387 ? -2.117 0.320 17.207 1.00 98.50 387 SER A CA 1
ATOM 3109 C C . SER A 1 387 ? -2.233 1.324 16.052 1.00 98.50 387 SER A C 1
ATOM 3111 O O . SER A 1 387 ? -3.328 1.544 15.524 1.00 98.50 387 SER A O 1
ATOM 3113 N N . TYR A 1 388 ? -1.111 1.904 15.614 1.00 98.56 388 TYR A N 1
ATOM 3114 C CA . TYR A 1 388 ? -1.034 2.755 14.423 1.00 98.56 388 TYR A CA 1
ATOM 3115 C C . TYR A 1 388 ? -1.380 1.972 13.144 1.00 98.56 388 TYR A C 1
ATOM 3117 O O . TYR A 1 388 ? -2.198 2.428 12.338 1.00 98.56 388 TYR A O 1
ATOM 3125 N N . VAL A 1 389 ? -0.810 0.774 12.988 1.00 98.69 389 VAL A N 1
ATOM 3126 C CA . VAL A 1 389 ? -1.098 -0.156 11.884 1.00 98.69 389 VAL A CA 1
ATOM 3127 C C . VAL A 1 389 ? -2.570 -0.568 11.891 1.00 98.69 389 VAL A C 1
ATOM 3129 O O . VAL A 1 389 ? -3.232 -0.527 10.854 1.00 98.69 389 VAL A O 1
ATOM 3132 N N . GLU A 1 390 ? -3.098 -0.926 13.060 1.00 98.62 390 GLU A N 1
ATOM 3133 C CA . GLU A 1 390 ? -4.474 -1.379 13.248 1.00 98.62 390 GLU A CA 1
ATOM 3134 C C . GLU A 1 390 ? -5.475 -0.276 12.870 1.00 98.62 390 GLU A C 1
ATOM 3136 O O . GLU A 1 390 ? -6.477 -0.565 12.219 1.00 98.62 390 GLU A O 1
ATOM 3141 N N . PHE A 1 391 ? -5.162 1.005 13.112 1.00 98.81 391 PHE A N 1
ATOM 3142 C CA . PHE A 1 391 ? -5.974 2.110 12.584 1.00 98.81 391 PHE A CA 1
ATOM 3143 C C . PHE A 1 391 ? -6.089 2.049 11.051 1.00 98.81 391 PHE A C 1
ATOM 3145 O O . PHE A 1 391 ? -7.192 2.080 10.502 1.00 98.81 391 PHE A O 1
ATOM 3152 N N . GLY A 1 392 ? -4.957 1.904 10.353 1.00 98.62 392 GLY A N 1
ATOM 3153 C CA . GLY A 1 392 ? -4.915 1.779 8.894 1.00 98.62 392 GLY A CA 1
ATOM 3154 C C . GLY A 1 392 ? -5.653 0.536 8.385 1.00 98.62 392 GLY A C 1
ATOM 3155 O O . GLY A 1 392 ? -6.344 0.599 7.360 1.00 98.62 392 GLY A O 1
ATOM 3156 N N . MET A 1 393 ? -5.572 -0.577 9.127 1.00 98.81 393 MET A N 1
ATOM 3157 C CA . MET A 1 393 ? -6.311 -1.810 8.838 1.00 98.81 393 MET A CA 1
ATOM 3158 C C . MET A 1 393 ? -7.820 -1.579 8.850 1.00 98.81 393 MET A C 1
ATOM 3160 O O . MET A 1 393 ? -8.492 -1.957 7.895 1.00 98.81 393 MET A O 1
ATOM 3164 N N . TRP A 1 394 ? -8.367 -0.937 9.881 1.00 98.81 394 TRP A N 1
ATOM 3165 C CA . TRP A 1 394 ? -9.813 -0.712 9.976 1.00 98.81 394 TRP A CA 1
ATOM 3166 C C . TRP A 1 394 ? -10.313 0.421 9.076 1.00 98.81 394 TRP A C 1
ATOM 3168 O O . TRP A 1 394 ? -11.458 0.378 8.623 1.00 98.81 394 TRP A O 1
ATOM 3178 N N . LEU A 1 395 ? -9.444 1.377 8.736 1.00 98.69 395 LEU A N 1
ATOM 3179 C CA . LEU A 1 395 ? -9.732 2.436 7.771 1.00 98.69 395 LEU A CA 1
ATOM 3180 C C . LEU A 1 395 ? -9.872 1.895 6.338 1.00 98.69 395 LEU A C 1
ATOM 3182 O O . LEU A 1 395 ? -10.801 2.268 5.624 1.00 98.69 395 LEU A O 1
ATOM 3186 N N . THR A 1 396 ? -8.958 1.015 5.910 1.00 97.94 396 THR A N 1
ATOM 3187 C CA . THR A 1 396 ? -8.818 0.618 4.491 1.00 97.94 396 THR A CA 1
ATOM 3188 C C . THR A 1 396 ? -9.079 -0.863 4.203 1.00 97.94 396 THR A C 1
ATOM 3190 O O . THR A 1 396 ? -9.215 -1.240 3.038 1.00 97.94 396 THR A O 1
ATOM 3193 N N . ARG A 1 397 ? -9.172 -1.707 5.237 1.00 97.81 397 ARG A N 1
ATOM 3194 C CA . ARG A 1 397 ? -9.412 -3.163 5.173 1.00 97.81 397 ARG A CA 1
ATOM 3195 C C . ARG A 1 397 ? -8.580 -3.865 4.089 1.00 97.81 397 ARG A C 1
ATOM 3197 O O . ARG A 1 397 ? -9.154 -4.411 3.140 1.00 97.81 397 ARG A O 1
ATOM 3204 N N . PRO A 1 398 ? -7.237 -3.815 4.191 1.00 98.19 398 PRO A N 1
ATOM 3205 C CA . PRO A 1 398 ? -6.339 -4.394 3.199 1.00 98.19 398 PRO A CA 1
ATOM 3206 C C . PRO A 1 398 ? -6.398 -5.928 3.185 1.00 98.19 398 PRO A C 1
ATOM 3208 O O . PRO A 1 398 ? -6.702 -6.569 4.189 1.00 98.19 398 PRO A O 1
ATOM 3211 N N . ARG A 1 399 ? -6.015 -6.522 2.052 1.00 98.19 399 ARG A N 1
ATOM 3212 C CA . ARG A 1 399 ? -5.772 -7.965 1.899 1.00 98.19 399 ARG A CA 1
ATOM 3213 C C . ARG A 1 399 ? -4.552 -8.414 2.694 1.00 98.19 399 ARG A C 1
ATOM 3215 O O . ARG A 1 399 ? -4.574 -9.480 3.300 1.00 98.19 399 ARG A O 1
ATOM 3222 N N . VAL A 1 400 ? -3.500 -7.595 2.685 1.00 98.75 400 VAL A N 1
ATOM 3223 C CA . VAL A 1 400 ? -2.247 -7.842 3.403 1.00 98.75 400 VAL A CA 1
ATOM 3224 C C . VAL A 1 400 ? -1.782 -6.554 4.072 1.00 98.75 400 VAL A C 1
ATOM 3226 O O . VAL A 1 400 ? -1.829 -5.481 3.473 1.00 98.75 400 VAL A O 1
ATOM 3229 N N . VAL A 1 401 ? -1.299 -6.666 5.302 1.00 98.75 401 VAL A N 1
ATOM 3230 C CA . VAL A 1 401 ? -0.482 -5.637 5.946 1.00 98.75 401 VAL A CA 1
ATOM 3231 C C . VAL A 1 401 ? 0.969 -6.055 5.798 1.00 98.75 401 VAL A C 1
ATOM 3233 O O . VAL A 1 401 ? 1.362 -7.105 6.313 1.00 98.75 401 VAL A O 1
ATOM 3236 N N . ARG A 1 402 ? 1.757 -5.271 5.061 1.00 98.31 402 ARG A N 1
ATOM 3237 C CA . ARG A 1 402 ? 3.123 -5.650 4.702 1.00 98.31 402 ARG A CA 1
ATOM 3238 C C . ARG A 1 402 ? 4.153 -4.770 5.386 1.00 98.31 402 ARG A C 1
ATOM 3240 O O . ARG A 1 402 ? 4.328 -3.618 5.009 1.00 98.31 402 ARG A O 1
ATOM 3247 N N . GLU A 1 403 ? 4.883 -5.300 6.353 1.00 98.25 403 GLU A N 1
ATOM 3248 C CA . GLU A 1 403 ? 5.923 -4.510 7.012 1.00 98.25 403 GLU A CA 1
ATOM 3249 C C . GLU A 1 403 ? 7.178 -4.398 6.137 1.00 98.25 403 GLU A C 1
ATOM 3251 O O . GLU A 1 403 ? 7.641 -5.364 5.515 1.00 98.25 403 GLU A O 1
ATOM 3256 N N . PHE A 1 404 ? 7.724 -3.188 6.067 1.00 96.19 404 PHE A N 1
ATOM 3257 C CA . PHE A 1 404 ? 9.016 -2.921 5.470 1.00 96.19 404 PHE A CA 1
ATOM 3258 C C . PHE A 1 404 ? 10.096 -2.825 6.547 1.00 96.19 404 PHE A C 1
ATOM 3260 O O . PHE A 1 404 ? 10.038 -1.985 7.441 1.00 96.19 404 PHE A O 1
ATOM 3267 N N . ARG A 1 405 ? 11.130 -3.654 6.387 1.00 93.88 405 ARG A N 1
ATOM 3268 C CA . ARG A 1 405 ? 12.431 -3.532 7.053 1.00 93.88 405 ARG A CA 1
ATOM 3269 C C . ARG A 1 405 ? 13.520 -3.736 6.007 1.00 93.88 405 ARG A C 1
ATOM 3271 O O . ARG A 1 405 ? 13.303 -4.434 5.007 1.00 93.88 405 ARG A O 1
ATOM 3278 N N . GLY A 1 406 ? 14.687 -3.141 6.224 1.00 90.25 406 GLY A N 1
ATOM 3279 C CA . GLY A 1 406 ? 15.831 -3.275 5.334 1.00 90.25 406 GLY A CA 1
ATOM 3280 C C . GLY A 1 406 ? 16.251 -4.736 5.184 1.00 90.25 406 GLY A C 1
ATOM 3281 O O . GLY A 1 406 ? 16.082 -5.548 6.087 1.00 90.25 406 GLY A O 1
ATOM 3282 N N . TYR A 1 407 ? 16.832 -5.095 4.040 1.00 88.25 407 TYR A N 1
ATOM 3283 C CA . TYR A 1 407 ? 17.239 -6.480 3.755 1.00 88.25 407 TYR A CA 1
ATOM 3284 C C . TYR A 1 407 ? 18.349 -7.018 4.684 1.00 88.25 407 TYR A C 1
ATOM 3286 O O . TYR A 1 407 ? 18.590 -8.225 4.712 1.00 88.25 407 TYR A O 1
ATOM 3294 N N . LEU A 1 408 ? 19.024 -6.129 5.423 1.00 88.81 408 LEU A N 1
ATOM 3295 C CA . LEU A 1 408 ? 20.037 -6.461 6.429 1.00 88.81 408 LEU A CA 1
ATOM 3296 C C . LEU A 1 408 ? 19.483 -6.497 7.860 1.00 88.81 408 LEU A C 1
ATOM 3298 O O . LEU A 1 408 ? 20.218 -6.885 8.764 1.00 88.81 408 LEU A O 1
ATOM 3302 N N . ASP A 1 409 ? 18.221 -6.110 8.063 1.00 90.69 409 ASP A N 1
ATOM 3303 C CA . ASP A 1 409 ? 17.608 -6.121 9.387 1.00 90.69 409 ASP A CA 1
ATOM 3304 C C . ASP A 1 409 ? 17.405 -7.539 9.916 1.00 90.69 409 ASP A C 1
ATOM 3306 O O . ASP A 1 409 ? 17.098 -8.476 9.167 1.00 90.69 409 ASP A O 1
ATOM 3310 N N . THR A 1 410 ? 17.558 -7.666 11.233 1.00 92.31 410 THR A N 1
ATOM 3311 C CA . THR A 1 410 ? 17.486 -8.926 11.971 1.00 92.31 410 THR A CA 1
ATOM 3312 C C . THR A 1 410 ? 16.222 -8.980 12.824 1.00 92.31 410 THR A C 1
ATOM 3314 O O . THR A 1 410 ? 15.715 -7.958 13.294 1.00 92.31 410 THR A O 1
ATOM 3317 N N . ARG A 1 411 ? 15.716 -10.189 13.078 1.00 94.62 411 ARG A N 1
ATOM 3318 C CA . ARG A 1 411 ? 14.555 -10.389 13.958 1.00 94.62 411 ARG A CA 1
ATOM 3319 C C . ARG A 1 411 ? 14.832 -9.999 15.408 1.00 94.62 411 ARG A C 1
ATOM 3321 O O . ARG A 1 411 ? 13.905 -9.610 16.100 1.00 94.62 411 ARG A O 1
ATOM 3328 N N . GLU A 1 412 ? 16.081 -10.058 15.856 1.00 93.50 412 GLU A N 1
ATOM 3329 C CA . GLU A 1 412 ? 16.460 -9.583 17.192 1.00 93.50 412 GLU A CA 1
ATOM 3330 C C . GLU A 1 412 ? 16.155 -8.090 17.368 1.00 93.50 412 GLU A C 1
ATOM 3332 O O . GLU A 1 412 ? 15.616 -7.684 18.392 1.00 93.50 412 GLU A O 1
ATOM 3337 N N . ARG A 1 413 ? 16.435 -7.282 16.339 1.00 90.69 413 ARG A N 1
ATOM 3338 C CA . ARG A 1 413 ? 16.236 -5.830 16.378 1.00 90.69 413 ARG A CA 1
ATOM 3339 C C . ARG A 1 413 ? 14.775 -5.433 16.183 1.00 90.69 413 ARG A C 1
ATOM 3341 O O . ARG A 1 413 ? 14.258 -4.596 16.914 1.00 90.69 413 ARG A O 1
ATOM 3348 N N . VAL A 1 414 ? 14.127 -6.000 15.163 1.00 93.94 414 VAL A N 1
ATOM 3349 C CA . VAL A 1 414 ? 12.821 -5.513 14.671 1.00 93.94 414 VAL A CA 1
ATOM 3350 C C . VAL A 1 414 ? 11.709 -6.559 14.696 1.00 93.94 414 VAL A C 1
ATOM 3352 O O . VAL A 1 414 ? 10.562 -6.237 14.404 1.00 93.94 414 VAL A O 1
ATOM 3355 N N . GLY A 1 415 ? 12.000 -7.803 15.084 1.00 96.00 415 GLY A N 1
ATOM 3356 C CA . GLY A 1 415 ? 11.022 -8.896 15.068 1.00 96.00 415 GLY A CA 1
ATOM 3357 C C . GLY A 1 415 ? 9.812 -8.642 15.966 1.00 96.00 415 GLY A C 1
ATOM 3358 O O . GLY A 1 415 ? 8.698 -8.978 15.580 1.00 96.00 415 GLY A O 1
ATOM 3359 N N . ALA A 1 416 ? 9.999 -7.969 17.106 1.00 97.56 416 ALA A N 1
ATOM 3360 C CA . ALA A 1 416 ? 8.900 -7.628 18.011 1.00 97.56 416 ALA A CA 1
ATOM 3361 C C . ALA A 1 416 ? 7.848 -6.699 17.370 1.00 97.56 416 ALA A C 1
ATOM 3363 O O . ALA A 1 416 ? 6.668 -6.799 17.701 1.00 97.56 416 ALA A O 1
ATOM 3364 N N . TYR A 1 417 ? 8.250 -5.824 16.441 1.00 97.75 417 TYR A N 1
ATOM 3365 C CA . TYR A 1 417 ? 7.321 -4.953 15.714 1.00 97.75 417 TYR A CA 1
ATOM 3366 C C . TYR A 1 417 ? 6.494 -5.755 14.709 1.00 97.75 417 TYR A C 1
ATOM 3368 O O . TYR A 1 417 ? 5.269 -5.622 14.687 1.00 97.75 417 TYR A O 1
ATOM 3376 N N . PHE A 1 418 ? 7.135 -6.664 13.965 1.00 98.25 418 PHE A N 1
ATOM 3377 C CA . PHE A 1 418 ? 6.425 -7.560 13.053 1.00 98.25 418 PHE A CA 1
ATOM 3378 C C . PHE A 1 418 ? 5.442 -8.470 13.790 1.00 98.25 418 PHE A C 1
ATOM 3380 O O . PHE A 1 418 ? 4.294 -8.623 13.381 1.00 98.25 418 PHE A O 1
ATOM 3387 N N . GLU A 1 419 ? 5.868 -9.068 14.903 1.00 98.50 419 GLU A N 1
ATOM 3388 C CA . GLU A 1 419 ? 5.014 -9.954 15.697 1.00 98.50 419 GLU A CA 1
ATOM 3389 C C . GLU A 1 419 ? 3.806 -9.214 16.280 1.00 98.50 419 GLU A C 1
ATOM 3391 O O . GLU A 1 419 ? 2.719 -9.789 16.360 1.00 98.50 419 GLU A O 1
ATOM 3396 N N . ALA A 1 420 ? 3.949 -7.927 16.606 1.00 98.62 420 ALA A N 1
ATOM 3397 C CA . ALA A 1 420 ? 2.828 -7.094 17.024 1.00 98.62 420 ALA A CA 1
ATOM 3398 C C . ALA A 1 420 ? 1.829 -6.840 15.873 1.00 98.62 420 ALA A C 1
ATOM 3400 O O . ALA A 1 420 ? 0.619 -6.863 16.105 1.00 98.62 420 ALA A O 1
ATOM 3401 N N . ILE A 1 421 ? 2.300 -6.695 14.625 1.00 98.69 421 ILE A N 1
ATOM 3402 C CA . ILE A 1 421 ? 1.436 -6.645 13.428 1.00 98.69 421 ILE A CA 1
ATOM 3403 C C . ILE A 1 421 ? 0.712 -7.983 13.220 1.00 98.69 421 ILE A C 1
ATOM 3405 O O . ILE A 1 421 ? -0.496 -8.015 12.983 1.00 98.69 421 ILE A O 1
ATOM 3409 N N . VAL A 1 422 ? 1.426 -9.105 13.338 1.00 98.81 422 VAL A N 1
ATOM 3410 C CA . VAL A 1 422 ? 0.827 -10.445 13.236 1.00 98.81 422 VAL A CA 1
ATOM 3411 C C . VAL A 1 422 ? -0.264 -10.628 14.297 1.00 98.81 422 VAL A C 1
ATOM 3413 O O . VAL A 1 422 ? -1.338 -11.136 13.986 1.00 98.81 422 VAL A O 1
ATOM 3416 N N . ALA A 1 423 ? -0.039 -10.153 15.525 1.00 98.75 423 ALA A N 1
ATOM 3417 C CA . ALA A 1 423 ? -1.015 -10.249 16.606 1.00 98.75 423 ALA A CA 1
ATOM 3418 C C . ALA A 1 423 ? -2.312 -9.468 16.324 1.00 98.75 423 ALA A C 1
ATOM 3420 O O . ALA A 1 423 ? -3.392 -9.986 16.609 1.00 98.75 423 ALA A O 1
ATOM 3421 N N . VAL A 1 424 ? -2.242 -8.260 15.747 1.00 98.56 424 VAL A N 1
ATOM 3422 C CA . VAL A 1 424 ? -3.460 -7.505 15.383 1.00 98.56 424 VAL A CA 1
ATOM 3423 C C . VAL A 1 424 ? -4.199 -8.130 14.197 1.00 98.56 424 VAL A C 1
ATOM 3425 O O . VAL A 1 424 ? -5.427 -8.106 14.171 1.00 98.56 424 VAL A O 1
ATOM 3428 N N . VAL A 1 425 ? -3.491 -8.771 13.257 1.00 98.88 425 VAL A N 1
ATOM 3429 C CA . VAL A 1 425 ? -4.122 -9.584 12.200 1.00 98.88 425 VAL A CA 1
ATOM 3430 C C . VAL A 1 425 ? -4.850 -10.780 12.811 1.00 98.88 425 VAL A C 1
ATOM 3432 O O . VAL A 1 425 ? -6.043 -10.953 12.566 1.00 98.88 425 VAL A O 1
ATOM 3435 N N . ASP A 1 426 ? -4.174 -11.572 13.645 1.00 98.75 426 ASP A N 1
ATOM 3436 C CA . ASP A 1 426 ? -4.758 -12.753 14.290 1.00 98.75 426 ASP A CA 1
ATOM 3437 C C . ASP A 1 426 ? -5.970 -12.402 15.160 1.00 98.75 426 ASP A C 1
ATOM 3439 O O . ASP A 1 426 ? -6.929 -13.170 15.219 1.00 98.75 426 ASP A O 1
ATOM 3443 N N . ARG A 1 427 ? -5.973 -11.228 15.800 1.00 98.50 427 ARG A N 1
ATOM 3444 C CA . ARG A 1 427 ? -7.095 -10.743 16.615 1.00 98.50 427 ARG A CA 1
ATOM 3445 C C . ARG A 1 427 ? -8.399 -10.641 15.815 1.00 98.50 427 ARG A C 1
ATOM 3447 O O . ARG A 1 427 ? -9.454 -10.992 16.340 1.00 98.50 427 ARG A O 1
ATOM 3454 N N . VAL A 1 428 ? -8.336 -10.233 14.542 1.00 98.69 428 VAL A N 1
ATOM 3455 C CA . VAL A 1 428 ? -9.509 -10.195 13.643 1.00 98.69 428 VAL A CA 1
ATOM 3456 C C . VAL A 1 428 ? -10.053 -11.601 13.385 1.00 98.69 428 VAL A C 1
ATOM 3458 O O . VAL A 1 428 ? -11.262 -11.783 13.246 1.00 98.69 428 VAL A O 1
ATOM 3461 N N . TYR A 1 429 ? -9.182 -12.611 13.336 1.00 98.56 429 TYR A N 1
ATOM 3462 C CA . TYR A 1 429 ? -9.623 -13.997 13.240 1.00 98.56 429 TYR A CA 1
ATOM 3463 C C . TYR A 1 429 ? -10.165 -14.486 14.575 1.00 98.56 429 TYR A C 1
ATOM 3465 O O . TYR A 1 429 ? -11.211 -15.115 14.574 1.00 98.56 429 TYR A O 1
ATOM 3473 N N . ALA A 1 430 ? -9.514 -14.209 15.701 1.00 98.19 430 ALA A N 1
ATOM 3474 C CA . ALA A 1 430 ? -9.877 -14.783 16.994 1.00 98.19 430 ALA A CA 1
ATOM 3475 C C . ALA A 1 430 ? -11.212 -14.261 17.554 1.00 98.19 430 ALA A C 1
ATOM 3477 O O . ALA A 1 430 ? -11.977 -15.046 18.116 1.00 98.19 430 ALA A O 1
ATOM 3478 N N . ASP A 1 431 ? -11.510 -12.969 17.393 1.00 98.56 431 ASP A N 1
ATOM 3479 C CA . ASP A 1 431 ? -12.709 -12.345 17.959 1.00 98.56 431 ASP A CA 1
ATOM 3480 C C . ASP A 1 431 ? -13.885 -12.362 16.954 1.00 98.56 431 ASP A C 1
ATOM 3482 O O . ASP A 1 431 ? -13.796 -11.747 15.886 1.00 98.56 431 ASP A O 1
ATOM 3486 N N . PRO A 1 432 ? -15.017 -13.030 17.265 1.00 98.38 432 PRO A N 1
ATOM 3487 C CA . PRO A 1 432 ? -16.159 -13.112 16.354 1.00 98.38 432 PRO A CA 1
ATOM 3488 C C . PRO A 1 432 ? -16.791 -11.761 15.999 1.00 98.38 432 PRO A C 1
ATOM 3490 O O . PRO A 1 432 ? -17.275 -11.605 14.877 1.00 98.38 432 PRO A O 1
ATOM 3493 N N . VAL A 1 433 ? -16.787 -10.790 16.921 1.00 98.56 433 VAL A N 1
ATOM 3494 C CA . VAL A 1 433 ? -17.328 -9.444 16.685 1.00 98.56 433 VAL A CA 1
ATOM 3495 C C . VAL A 1 433 ? -16.428 -8.712 15.700 1.00 98.56 433 VAL A C 1
ATOM 3497 O O . VAL A 1 433 ? -16.914 -8.191 14.696 1.00 98.56 433 VAL A O 1
ATOM 3500 N N . LEU A 1 434 ? -15.112 -8.724 15.925 1.00 98.81 434 LEU A N 1
ATOM 3501 C CA . LEU A 1 434 ? -14.172 -8.111 14.985 1.00 98.81 434 LEU A CA 1
ATOM 3502 C C . LEU A 1 434 ? -14.263 -8.769 13.607 1.00 98.81 434 LEU A C 1
ATOM 3504 O O . LEU A 1 434 ? -14.336 -8.074 12.594 1.00 98.81 434 LEU A O 1
ATOM 3508 N N . ARG A 1 435 ? -14.340 -10.099 13.552 1.00 98.62 435 ARG A N 1
ATOM 3509 C CA . ARG A 1 435 ? -14.485 -10.842 12.298 1.00 98.62 435 ARG A CA 1
ATOM 3510 C C . ARG A 1 435 ? -15.744 -10.436 11.523 1.00 98.62 435 ARG A C 1
ATOM 3512 O O . ARG A 1 435 ? -15.684 -10.268 10.304 1.00 98.62 435 ARG A O 1
ATOM 3519 N N . GLU A 1 436 ? -16.875 -10.276 12.211 1.00 98.56 436 GLU A N 1
ATOM 3520 C CA . GLU A 1 436 ? -18.148 -9.845 11.620 1.00 98.56 436 GLU A CA 1
ATOM 3521 C C . GLU A 1 436 ? -18.048 -8.421 11.052 1.00 98.56 436 GLU A C 1
ATOM 3523 O O . GLU A 1 436 ? -18.350 -8.191 9.878 1.00 98.56 436 GLU A O 1
ATOM 3528 N N . PHE A 1 437 ? -17.563 -7.466 11.848 1.00 98.69 437 PHE A N 1
ATOM 3529 C CA . PHE A 1 437 ? -17.408 -6.074 11.417 1.00 98.69 437 PHE A CA 1
ATOM 3530 C C . PHE A 1 437 ? -16.363 -5.905 10.316 1.00 98.69 437 PHE A C 1
ATOM 3532 O O . PHE A 1 437 ? -16.552 -5.082 9.421 1.00 98.69 437 PHE A O 1
ATOM 3539 N N . TRP A 1 438 ? -15.284 -6.688 10.323 1.00 98.62 438 TRP A N 1
ATOM 3540 C CA . TRP A 1 438 ? -14.311 -6.670 9.234 1.00 98.62 438 TRP A CA 1
ATOM 3541 C C . TRP A 1 438 ? -14.986 -7.000 7.900 1.00 98.62 438 TRP A C 1
ATOM 3543 O O . TRP A 1 438 ? -14.859 -6.253 6.919 1.00 98.62 438 TRP A O 1
ATOM 3553 N N . ARG A 1 439 ? -15.755 -8.098 7.894 1.00 97.94 439 ARG A N 1
ATOM 3554 C CA . ARG A 1 439 ? -16.451 -8.620 6.715 1.00 97.94 439 ARG A CA 1
ATOM 3555 C C . ARG A 1 439 ? -17.542 -7.681 6.222 1.00 97.94 439 ARG A C 1
ATOM 3557 O O . ARG A 1 439 ? -17.601 -7.422 5.020 1.00 97.94 439 ARG A O 1
ATOM 3564 N N . PHE A 1 440 ? -18.374 -7.172 7.127 1.00 98.00 440 PHE A N 1
ATOM 3565 C CA . PHE A 1 440 ? -19.655 -6.561 6.761 1.00 98.00 440 PHE A CA 1
ATOM 3566 C C . PHE A 1 440 ? -19.820 -5.105 7.199 1.00 98.00 440 PHE A C 1
ATOM 3568 O O . PHE A 1 440 ? -20.755 -4.446 6.758 1.00 98.00 440 PHE A O 1
ATOM 3575 N N . GLY A 1 441 ? -18.932 -4.584 8.045 1.00 97.81 441 GLY A N 1
ATOM 3576 C CA . GLY A 1 441 ? -19.041 -3.229 8.571 1.00 97.81 441 GLY A CA 1
ATOM 3577 C C . GLY A 1 441 ? -18.884 -2.164 7.488 1.00 97.81 441 GLY A C 1
ATOM 3578 O O . GLY A 1 441 ? -18.066 -2.283 6.569 1.00 97.81 441 GLY A O 1
ATOM 3579 N N . GLU A 1 442 ? -19.627 -1.076 7.616 1.00 97.31 442 GLU A N 1
ATOM 3580 C CA . GLU A 1 442 ? -19.467 0.116 6.788 1.00 97.31 442 GLU A CA 1
ATOM 3581 C C . GLU A 1 442 ? -18.777 1.207 7.599 1.00 97.31 442 GLU A C 1
ATOM 3583 O O . GLU A 1 442 ? -19.165 1.486 8.728 1.00 97.31 442 GLU A O 1
ATOM 3588 N N . LEU A 1 443 ? -17.726 1.811 7.046 1.00 98.25 443 LEU A N 1
ATOM 3589 C CA . LEU A 1 443 ? -17.002 2.882 7.726 1.00 98.25 443 LEU A CA 1
ATOM 3590 C C . LEU A 1 443 ? -17.912 4.111 7.870 1.00 98.25 443 LEU A C 1
ATOM 3592 O O . LEU A 1 443 ? -18.509 4.547 6.884 1.00 98.25 443 LEU A O 1
ATOM 3596 N N . VAL A 1 444 ? -17.996 4.669 9.077 1.00 98.44 444 VAL A N 1
ATOM 3597 C CA . VAL A 1 444 ? -18.862 5.808 9.403 1.00 98.44 444 VAL A CA 1
ATOM 3598 C C . VAL A 1 444 ? -18.133 7.118 9.084 1.00 98.44 444 VAL A C 1
ATOM 3600 O O . VAL A 1 444 ? -17.140 7.427 9.745 1.00 98.44 444 VAL A O 1
ATOM 3603 N N . PRO A 1 445 ? -18.581 7.907 8.090 1.00 98.19 445 PRO A N 1
ATOM 3604 C CA . PRO A 1 445 ? -17.983 9.205 7.805 1.00 98.19 445 PRO A CA 1
ATOM 3605 C C . PRO A 1 445 ? -18.362 10.229 8.875 1.00 98.19 445 PRO A C 1
ATOM 3607 O O . PRO A 1 445 ? -19.524 10.337 9.273 1.00 98.19 445 PRO A O 1
ATOM 3610 N N . ASN A 1 446 ? -17.391 11.036 9.295 1.00 97.88 446 ASN A N 1
ATOM 3611 C CA . ASN A 1 446 ? -17.645 12.201 10.125 1.00 97.88 446 ASN A CA 1
ATOM 3612 C C . ASN A 1 446 ? -17.872 13.423 9.226 1.00 97.88 446 ASN A C 1
ATOM 3614 O O . ASN A 1 446 ? -16.927 14.059 8.763 1.00 97.88 446 ASN A O 1
ATOM 3618 N N . ARG A 1 447 ? -19.146 13.754 8.992 1.00 97.25 447 ARG A N 1
ATOM 3619 C CA . ARG A 1 447 ? -19.562 14.885 8.146 1.00 97.25 447 ARG A CA 1
ATOM 3620 C C . ARG A 1 447 ? -19.704 16.210 8.900 1.00 97.25 447 ARG A C 1
ATOM 3622 O O . ARG A 1 447 ? -20.035 17.214 8.275 1.00 97.25 447 ARG A O 1
ATOM 3629 N N . ALA A 1 448 ? -19.445 16.237 10.210 1.00 96.00 448 ALA A N 1
ATOM 3630 C CA . ALA A 1 448 ? -19.430 17.480 10.987 1.00 96.00 448 ALA A CA 1
ATOM 3631 C C . ALA A 1 448 ? -18.266 18.395 10.567 1.00 96.00 448 ALA A C 1
ATOM 3633 O O . ALA A 1 448 ? -18.330 19.621 10.694 1.00 96.00 448 ALA A O 1
ATOM 3634 N N . HIS A 1 449 ? -17.213 17.802 10.001 1.00 94.75 449 HIS A N 1
ATOM 3635 C CA . HIS A 1 449 ? -16.021 18.498 9.554 1.00 94.75 449 HIS A CA 1
ATOM 3636 C C . HIS A 1 449 ? -15.562 18.011 8.185 1.00 94.75 449 HIS A C 1
ATOM 3638 O O . HIS A 1 449 ? -15.767 16.865 7.794 1.00 94.75 449 HIS A O 1
ATOM 3644 N N . ARG A 1 450 ? -14.885 18.898 7.453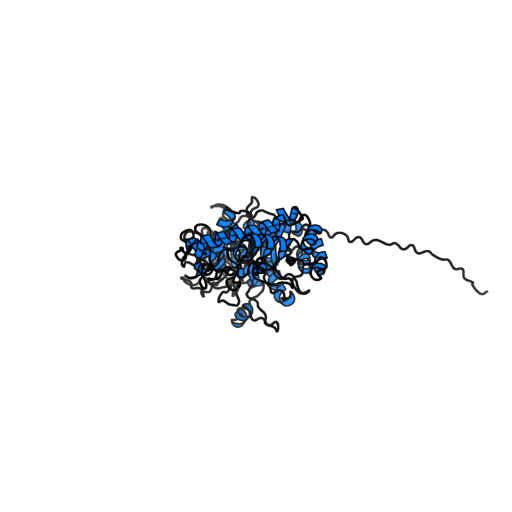 1.00 95.50 450 ARG A N 1
ATOM 3645 C CA . ARG A 1 450 ? -14.155 18.506 6.249 1.00 95.50 450 ARG A CA 1
ATOM 3646 C C . ARG A 1 450 ? -12.810 17.898 6.631 1.00 95.50 450 ARG A C 1
ATOM 3648 O O . ARG A 1 450 ? -12.215 18.266 7.641 1.00 95.50 450 ARG A O 1
ATOM 3655 N N . HIS A 1 451 ? -12.306 17.019 5.771 1.00 97.56 451 HIS A N 1
ATOM 3656 C CA . HIS A 1 451 ? -10.948 16.493 5.875 1.00 97.56 451 HIS A CA 1
ATOM 3657 C C . HIS A 1 451 ? -9.927 17.654 5.931 1.00 97.56 451 HIS A C 1
ATOM 3659 O O . HIS A 1 451 ? -10.052 18.539 5.095 1.00 97.56 451 HIS A O 1
ATOM 3665 N N . PRO A 1 452 ? -8.905 17.683 6.807 1.00 97.56 452 PRO A N 1
ATOM 3666 C CA . PRO A 1 452 ? -7.986 18.829 6.936 1.00 97.56 452 PRO A CA 1
ATOM 3667 C C . PRO A 1 452 ? -7.259 19.230 5.640 1.00 97.56 452 PRO A C 1
ATOM 3669 O O . PRO A 1 452 ? -6.954 20.396 5.411 1.00 97.56 452 PRO A O 1
ATOM 3672 N N . PHE A 1 453 ? -7.013 18.270 4.747 1.00 97.44 453 PHE A N 1
ATOM 3673 C CA . PHE A 1 453 ? -6.439 18.520 3.420 1.00 97.44 453 PHE A CA 1
ATOM 3674 C C . PHE A 1 453 ? -7.526 18.970 2.426 1.00 97.44 453 PHE A C 1
ATOM 3676 O O . PHE A 1 453 ? -8.169 18.124 1.805 1.00 97.44 453 PHE A O 1
ATOM 3683 N N . GLN A 1 454 ? -7.731 20.283 2.267 1.00 96.62 454 GLN A N 1
ATOM 3684 C CA . GLN A 1 454 ? -8.750 20.881 1.373 1.00 96.62 454 GLN A CA 1
ATOM 3685 C C . GLN A 1 454 ? -8.181 21.729 0.220 1.00 96.62 454 GLN A C 1
ATOM 3687 O O . GLN A 1 454 ? -8.932 22.402 -0.482 1.00 96.62 454 GLN A O 1
ATOM 3692 N N . VAL A 1 455 ? -6.867 21.741 -0.002 1.00 96.88 455 VAL A N 1
ATOM 3693 C CA . VAL A 1 455 ? -6.250 22.644 -0.986 1.00 96.88 455 VAL A CA 1
ATOM 3694 C C . VAL A 1 455 ? -6.314 22.061 -2.399 1.00 96.88 455 VAL A C 1
ATOM 3696 O O . VAL A 1 455 ? -5.745 21.006 -2.651 1.00 96.88 455 VAL A O 1
ATOM 3699 N N . ALA A 1 456 ? -6.929 22.776 -3.346 1.00 95.38 456 ALA A N 1
ATOM 3700 C CA . ALA A 1 456 ? -7.010 22.375 -4.758 1.00 95.38 456 ALA A CA 1
ATOM 3701 C C . ALA A 1 456 ? -7.601 20.965 -4.955 1.00 95.38 456 ALA A C 1
ATOM 3703 O O . ALA A 1 456 ? -6.995 20.125 -5.613 1.00 95.38 456 ALA A O 1
ATOM 3704 N N . ILE A 1 457 ? -8.749 20.679 -4.334 1.00 95.88 457 ILE A N 1
ATOM 3705 C CA . ILE A 1 457 ? -9.459 19.407 -4.540 1.00 95.88 457 ILE A CA 1
ATOM 3706 C C . ILE A 1 457 ? -10.126 19.427 -5.922 1.00 95.88 457 ILE A C 1
ATOM 3708 O O . ILE A 1 457 ? -10.784 20.425 -6.223 1.00 95.88 457 ILE A O 1
ATOM 3712 N N . PRO A 1 458 ? -9.992 18.370 -6.746 1.00 93.44 458 PRO A N 1
ATOM 3713 C CA . PRO A 1 458 ? -10.721 18.274 -8.007 1.00 93.44 458 PRO A CA 1
ATOM 3714 C C . PRO A 1 458 ? -12.231 18.301 -7.748 1.00 93.44 458 PRO A C 1
ATOM 3716 O O . PRO A 1 458 ? -12.698 17.742 -6.750 1.00 93.44 458 PRO A O 1
ATOM 3719 N N . GLU A 1 459 ? -12.989 18.968 -8.615 1.00 93.81 459 GLU A N 1
ATOM 3720 C CA . GLU A 1 459 ? -14.426 19.205 -8.427 1.00 93.81 459 GLU A CA 1
ATOM 3721 C C . GLU A 1 459 ? -15.201 17.889 -8.265 1.00 93.81 459 GLU A C 1
ATOM 3723 O O . GLU A 1 459 ? -16.029 17.748 -7.363 1.00 93.81 459 GLU A O 1
ATOM 3728 N N . GLU A 1 460 ? -14.836 16.876 -9.048 1.00 92.75 460 GLU A N 1
ATOM 3729 C CA . GLU A 1 460 ? -15.399 15.527 -9.034 1.00 92.75 460 GLU A CA 1
ATOM 3730 C C . GLU A 1 460 ? -15.186 14.766 -7.712 1.00 92.75 460 GLU A C 1
ATOM 3732 O O . GLU A 1 460 ? -15.852 13.756 -7.471 1.00 92.75 460 GLU A O 1
ATOM 3737 N N . PHE A 1 461 ? -14.278 15.240 -6.850 1.00 93.81 461 PHE A N 1
ATOM 3738 C CA . PHE A 1 461 ? -13.988 14.663 -5.532 1.00 93.81 461 PHE A CA 1
ATOM 3739 C C . PHE A 1 461 ? -14.363 15.593 -4.369 1.00 93.81 461 PHE A C 1
ATOM 3741 O O . PHE A 1 461 ? -14.170 15.229 -3.208 1.00 93.81 461 PHE A O 1
ATOM 3748 N N . ALA A 1 462 ? -14.894 16.788 -4.640 1.00 93.19 462 ALA A N 1
ATOM 3749 C CA . ALA A 1 462 ? -15.183 17.785 -3.609 1.00 93.19 462 ALA A CA 1
ATOM 3750 C C . ALA A 1 462 ? -16.318 17.366 -2.655 1.00 93.19 462 ALA A C 1
ATOM 3752 O O . ALA A 1 462 ? -16.338 17.801 -1.503 1.00 93.19 462 ALA A O 1
ATOM 3753 N N . ALA A 1 463 ? -17.241 16.524 -3.130 1.00 94.12 463 ALA A N 1
ATOM 3754 C CA . ALA A 1 463 ? -18.387 16.023 -2.370 1.00 94.12 463 ALA A CA 1
ATOM 3755 C C . ALA A 1 463 ? -18.154 14.645 -1.719 1.00 94.12 463 ALA A C 1
ATOM 3757 O O . ALA A 1 463 ? -19.044 14.131 -1.047 1.00 94.12 463 ALA A O 1
ATOM 3758 N N . GLU A 1 464 ? -16.987 14.030 -1.929 1.00 95.44 464 GLU A N 1
ATOM 3759 C CA . GLU A 1 464 ? -16.690 12.698 -1.402 1.00 95.44 464 GLU A CA 1
ATOM 3760 C C . GLU A 1 464 ? -16.447 12.723 0.110 1.00 95.44 464 GLU A C 1
ATOM 3762 O O . GLU A 1 464 ? -15.756 13.599 0.643 1.00 95.44 464 GLU A O 1
ATOM 3767 N N . ASP A 1 465 ? -16.950 11.700 0.804 1.00 97.31 465 ASP A N 1
ATOM 3768 C CA . ASP A 1 465 ? -16.628 11.484 2.210 1.00 97.31 465 ASP A CA 1
ATOM 3769 C C . ASP A 1 465 ? -15.148 11.114 2.346 1.00 97.31 465 ASP A C 1
ATOM 3771 O O . ASP A 1 465 ? -14.709 10.017 1.978 1.00 97.31 465 ASP A O 1
ATOM 3775 N N . ARG A 1 466 ? -14.379 12.044 2.911 1.00 96.94 466 ARG A N 1
ATOM 3776 C CA . ARG A 1 466 ? -12.936 11.902 3.117 1.00 96.94 466 ARG A CA 1
ATOM 3777 C C . ARG A 1 466 ? -12.519 11.940 4.575 1.00 96.94 466 ARG A C 1
ATOM 3779 O O . ARG A 1 466 ? -11.362 11.685 4.851 1.00 96.94 466 ARG A O 1
ATOM 3786 N N . TRP A 1 467 ? -13.412 12.285 5.498 1.00 98.00 467 TRP A N 1
ATOM 3787 C CA . TRP A 1 467 ? -13.088 12.404 6.916 1.00 98.00 467 TRP A CA 1
ATOM 3788 C C . TRP A 1 467 ? -13.811 11.325 7.718 1.00 98.00 467 TRP A C 1
ATOM 3790 O O . TRP A 1 467 ? -15.036 11.234 7.683 1.00 98.00 467 TRP A O 1
ATOM 3800 N N . TYR A 1 468 ? -13.039 10.493 8.414 1.00 98.50 468 TYR A N 1
ATOM 3801 C CA . TYR A 1 468 ? -13.542 9.325 9.149 1.00 98.50 468 TYR A CA 1
ATOM 3802 C C . TYR A 1 468 ? -13.079 9.296 10.609 1.00 98.50 468 TYR A C 1
ATOM 3804 O O . TYR A 1 468 ? -13.390 8.352 11.331 1.00 98.50 468 TYR A O 1
ATOM 3812 N N . MET A 1 469 ? -12.342 10.323 11.046 1.00 98.25 469 MET A N 1
ATOM 3813 C CA . MET A 1 469 ? -11.966 10.458 12.447 1.00 98.25 469 MET A CA 1
ATOM 3814 C C . MET A 1 469 ? -13.161 10.953 13.260 1.00 98.25 469 MET A C 1
ATOM 3816 O O . MET A 1 469 ? -13.796 11.945 12.885 1.00 98.25 469 MET A O 1
ATOM 3820 N N . LEU A 1 470 ? -13.463 10.272 14.359 1.00 98.62 470 LEU A N 1
ATOM 3821 C CA . LEU A 1 470 ? -14.515 10.686 15.287 1.00 98.62 470 LEU A CA 1
ATOM 3822 C C . LEU A 1 470 ? -14.039 11.861 16.145 1.00 98.62 470 LEU A C 1
ATOM 3824 O O . LEU A 1 470 ? -12.837 12.041 16.337 1.00 98.62 470 LEU A O 1
ATOM 3828 N N . GLU A 1 471 ? -14.988 12.644 16.654 1.00 98.25 471 GLU A N 1
ATOM 3829 C CA . GLU A 1 471 ? -14.685 13.7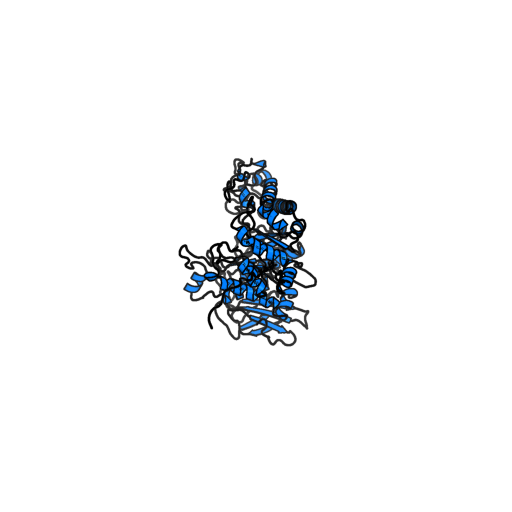43 17.574 1.00 98.25 471 GLU A CA 1
ATOM 3830 C C . GLU A 1 471 ? -14.494 13.234 18.996 1.00 98.25 471 GLU A C 1
ATOM 3832 O O . GLU A 1 471 ? -15.216 12.336 19.449 1.00 98.25 471 GLU A O 1
ATOM 3837 N N . THR A 1 472 ? -13.560 13.851 19.716 1.00 98.62 472 THR A N 1
ATOM 3838 C CA . THR A 1 472 ? -13.312 13.558 21.127 1.00 98.62 472 THR A CA 1
ATOM 3839 C C . THR A 1 472 ? -13.307 14.812 21.992 1.00 98.62 472 THR A C 1
ATOM 3841 O O . THR A 1 472 ? -13.051 15.917 21.520 1.00 98.62 472 THR A O 1
ATOM 3844 N N . ASN A 1 473 ? -13.529 14.653 23.298 1.00 98.50 473 ASN A N 1
ATOM 3845 C CA . ASN A 1 473 ? -13.378 15.751 24.263 1.00 98.50 473 ASN A CA 1
ATOM 3846 C C . ASN A 1 473 ? -11.927 16.250 24.427 1.00 98.50 473 ASN A C 1
ATOM 3848 O O . ASN A 1 473 ? -11.701 17.188 25.187 1.00 98.50 473 ASN A O 1
ATOM 3852 N N . LEU A 1 474 ? -10.959 15.610 23.767 1.00 98.50 474 LEU A N 1
ATOM 3853 C CA . LEU A 1 474 ? -9.543 15.970 23.791 1.00 98.50 474 LEU A CA 1
ATOM 3854 C C . LEU A 1 474 ? -9.060 16.563 22.465 1.00 98.50 474 LEU A C 1
ATOM 3856 O O . LEU A 1 474 ? -7.881 16.892 22.348 1.00 98.50 474 LEU A O 1
ATOM 3860 N N . ASP A 1 475 ? -9.941 16.693 21.473 1.00 98.19 475 ASP A N 1
ATOM 3861 C CA . ASP A 1 475 ? -9.588 17.288 20.191 1.00 98.19 475 ASP A CA 1
ATOM 3862 C C . ASP A 1 475 ? -9.162 18.754 20.387 1.00 98.19 475 ASP A C 1
ATOM 3864 O O . ASP A 1 475 ? -9.855 19.517 21.072 1.00 98.19 475 ASP A O 1
ATOM 3868 N N . PRO A 1 476 ? -8.045 19.193 19.780 1.00 97.69 476 PRO A N 1
ATOM 3869 C CA . PRO A 1 476 ? -7.639 20.584 19.876 1.00 97.69 476 PRO A CA 1
ATOM 3870 C C . PRO A 1 476 ? -8.610 21.495 19.109 1.00 97.69 476 PRO A C 1
ATOM 3872 O O . PRO A 1 476 ? -9.265 21.055 18.152 1.00 97.69 476 PRO A O 1
ATOM 3875 N N . PRO A 1 477 ? -8.670 22.793 19.460 1.00 96.62 477 PRO A N 1
ATOM 3876 C CA . PRO A 1 477 ? -9.474 23.765 18.731 1.00 96.62 477 PRO A CA 1
ATOM 3877 C C . PRO A 1 477 ? -9.146 23.783 17.232 1.00 96.62 477 PRO A C 1
ATOM 3879 O O . PRO A 1 477 ? -7.986 23.734 16.826 1.00 96.62 477 PRO A O 1
ATOM 3882 N N . ARG A 1 478 ? -10.184 23.870 16.399 1.00 95.31 478 ARG A N 1
ATOM 3883 C CA . ARG A 1 478 ? -10.067 24.028 14.941 1.00 95.31 478 ARG A CA 1
ATOM 3884 C C . ARG A 1 478 ? -9.916 25.514 14.558 1.00 95.31 478 ARG A C 1
ATOM 3886 O O . ARG A 1 478 ? -10.387 26.368 15.308 1.00 95.31 478 ARG A O 1
ATOM 3893 N N . PRO A 1 479 ? -9.368 25.845 13.369 1.00 95.06 479 PRO A N 1
ATOM 3894 C CA . PRO A 1 479 ? -8.863 24.939 12.334 1.00 95.06 479 PRO A CA 1
ATOM 3895 C C . PRO A 1 479 ? -7.527 24.303 12.719 1.00 95.06 479 PRO A C 1
ATOM 3897 O O . PRO A 1 479 ? -6.718 24.915 13.405 1.00 95.06 479 PRO A O 1
ATOM 3900 N N . TRP A 1 480 ? -7.298 23.079 12.248 1.00 97.25 480 TRP A N 1
ATOM 3901 C CA . TRP A 1 480 ? -6.033 22.387 12.472 1.00 97.25 480 TRP A CA 1
ATOM 3902 C C . TRP A 1 480 ? -5.015 22.713 11.382 1.00 97.25 480 TRP A C 1
ATOM 3904 O O . TRP A 1 480 ? -5.355 22.817 10.201 1.00 97.25 480 TRP A O 1
ATOM 3914 N N . SER A 1 481 ? -3.761 22.816 11.795 1.00 97.00 481 SER A N 1
ATOM 3915 C CA . SER A 1 481 ? -2.571 22.865 10.952 1.00 97.00 481 SER A CA 1
ATOM 3916 C C . SER A 1 481 ? -1.923 21.479 10.856 1.00 97.00 481 SER A C 1
ATOM 3918 O O . SER A 1 481 ? -2.350 20.532 11.511 1.00 97.00 481 SER A O 1
ATOM 3920 N N . LEU A 1 482 ? -0.889 21.337 10.021 1.00 97.56 482 LEU A N 1
ATOM 3921 C CA . LEU A 1 482 ? -0.184 20.063 9.822 1.00 97.56 482 LEU A CA 1
ATOM 3922 C C . LEU A 1 482 ? 0.507 19.540 11.094 1.00 97.56 482 LEU A C 1
ATOM 3924 O O . LEU A 1 482 ? 0.574 18.334 11.298 1.00 97.56 482 LEU A O 1
ATOM 3928 N N . ASP A 1 483 ? 0.980 20.438 11.948 1.00 97.25 483 ASP A N 1
ATOM 3929 C CA . ASP A 1 483 ? 1.648 20.172 13.225 1.00 97.25 483 ASP A CA 1
ATOM 3930 C C . ASP A 1 483 ? 0.680 20.000 14.405 1.00 97.25 483 ASP A C 1
ATOM 3932 O O . ASP A 1 483 ? 1.111 19.690 15.510 1.00 97.25 483 ASP A O 1
ATOM 3936 N N . THR A 1 484 ? -0.630 20.164 14.192 1.00 98.44 484 THR A N 1
ATOM 3937 C CA . THR A 1 484 ? -1.618 19.949 15.254 1.00 98.44 484 THR A CA 1
ATOM 3938 C C . THR A 1 484 ? -1.584 18.490 15.725 1.00 98.44 484 THR A C 1
ATOM 3940 O O . THR A 1 484 ? -1.824 17.576 14.931 1.00 98.44 484 THR A O 1
ATOM 3943 N N . GLU A 1 485 ? -1.304 18.275 17.013 1.00 97.81 485 GLU A N 1
ATOM 3944 C CA . GLU A 1 485 ? -1.398 16.971 17.678 1.00 97.81 485 GLU A CA 1
ATOM 3945 C C . GLU A 1 485 ? -2.849 16.470 17.694 1.00 97.81 485 GLU A C 1
ATOM 3947 O O . GLU A 1 485 ? -3.793 17.233 17.868 1.00 97.81 485 GLU A O 1
ATOM 3952 N N . LEU A 1 486 ? -3.023 15.164 17.540 1.00 98.25 486 LEU A N 1
ATOM 3953 C CA . LEU A 1 486 ? -4.278 14.435 17.642 1.00 98.25 486 LEU A CA 1
ATOM 3954 C C . LEU A 1 486 ? -4.172 13.483 18.845 1.00 98.25 486 LEU A C 1
ATOM 3956 O O . LEU A 1 486 ? -3.725 12.342 18.682 1.00 98.25 486 LEU A O 1
ATOM 3960 N N . PRO A 1 487 ? -4.567 13.933 20.055 1.00 98.19 487 PRO A N 1
ATOM 3961 C CA . PRO A 1 487 ? -4.375 13.178 21.295 1.00 98.19 487 PRO A CA 1
ATOM 3962 C C . PRO A 1 487 ? -5.031 11.800 21.286 1.00 98.19 487 PRO A C 1
ATOM 3964 O O . PRO A 1 487 ? -4.521 10.863 21.898 1.00 98.19 487 PRO A O 1
ATOM 3967 N N . VAL A 1 488 ? -6.172 11.694 20.605 1.00 98.69 488 VAL A N 1
ATOM 3968 C CA . VAL A 1 488 ? -6.906 10.455 20.380 1.00 98.69 488 VAL A CA 1
ATOM 3969 C C . VAL A 1 488 ? -7.260 10.374 18.906 1.00 98.69 488 VAL A C 1
ATOM 3971 O O . VAL A 1 488 ? -7.778 11.317 18.315 1.00 98.69 488 VAL A O 1
ATOM 3974 N N . GLN A 1 489 ? -7.010 9.215 18.316 1.00 98.69 489 GLN A N 1
ATOM 3975 C CA . GLN A 1 489 ? -7.428 8.895 16.960 1.00 98.69 489 GLN A CA 1
ATOM 3976 C C . GLN A 1 489 ? -8.424 7.753 17.050 1.00 98.69 489 GLN A C 1
ATOM 3978 O O . GLN A 1 489 ? -8.114 6.685 17.585 1.00 98.69 489 GLN A O 1
ATOM 3983 N N . SER A 1 490 ? -9.628 7.975 16.535 1.00 98.75 490 SER A N 1
ATOM 3984 C CA . SER A 1 490 ? -10.680 6.965 16.552 1.00 98.75 490 SER A CA 1
ATOM 3985 C C . SER A 1 490 ? -11.498 6.962 15.267 1.00 98.75 490 SER A C 1
ATOM 3987 O O . SER A 1 490 ? -11.599 7.979 14.584 1.00 98.75 490 SER A O 1
ATOM 3989 N N . LEU A 1 491 ? -12.047 5.799 14.925 1.00 98.81 491 LEU A N 1
ATOM 3990 C CA . LEU A 1 491 ? -12.955 5.580 13.798 1.00 98.81 491 LEU A CA 1
ATOM 3991 C C . LEU A 1 491 ? -14.074 4.624 14.222 1.00 98.81 491 LEU A C 1
ATOM 3993 O O . LEU A 1 491 ? -13.942 3.914 15.223 1.00 98.81 491 LEU A O 1
ATOM 3997 N N . ALA A 1 492 ? -15.161 4.580 13.453 1.00 98.81 492 ALA A N 1
ATOM 3998 C CA . ALA A 1 492 ? -16.236 3.617 13.667 1.00 98.81 492 ALA A CA 1
ATOM 3999 C C . ALA A 1 492 ? -16.608 2.882 12.381 1.00 98.81 492 ALA A C 1
ATOM 4001 O O . ALA A 1 492 ? -16.621 3.460 11.293 1.00 98.81 492 ALA A O 1
ATOM 4002 N N . LEU A 1 493 ? -16.981 1.613 12.531 1.00 98.81 493 LEU A N 1
ATOM 4003 C CA . LEU A 1 493 ? -17.743 0.867 11.539 1.00 98.81 493 LEU A CA 1
ATOM 4004 C C . LEU A 1 493 ? -19.154 0.630 12.077 1.00 98.81 493 LEU A C 1
ATOM 4006 O O . LEU A 1 493 ? -19.330 0.428 13.276 1.00 98.81 493 LEU A O 1
ATOM 4010 N N . VAL A 1 494 ? -20.151 0.621 11.198 1.00 98.56 494 VAL A N 1
ATOM 4011 C CA . VAL A 1 494 ? -21.549 0.334 11.530 1.00 98.56 494 VAL A CA 1
ATOM 4012 C C . VAL A 1 494 ? -22.024 -0.942 10.840 1.00 98.56 494 VAL A C 1
ATOM 4014 O O . VAL A 1 494 ? -21.666 -1.223 9.697 1.00 98.56 494 VAL A O 1
ATOM 4017 N N . LEU A 1 495 ? -22.850 -1.706 11.547 1.00 98.06 495 LEU A N 1
ATOM 4018 C CA . LEU A 1 495 ? -23.666 -2.793 11.017 1.00 98.06 495 LEU A CA 1
ATOM 4019 C C . LEU A 1 495 ? -25.149 -2.468 11.196 1.00 98.06 495 LEU A C 1
ATOM 4021 O O . LEU A 1 495 ? -25.533 -1.709 12.090 1.00 98.06 495 LEU A O 1
ATOM 4025 N N . ASN A 1 496 ? -25.977 -3.148 10.402 1.00 95.88 496 ASN A N 1
ATOM 4026 C CA . ASN A 1 496 ? -27.439 -3.078 10.418 1.00 95.88 496 ASN A CA 1
ATOM 4027 C C . ASN A 1 496 ? -28.026 -1.704 10.040 1.00 95.88 496 ASN A C 1
ATOM 4029 O O . ASN A 1 496 ? -27.344 -0.709 9.810 1.00 95.88 496 ASN A O 1
ATOM 4033 N N . LYS A 1 497 ? -29.358 -1.671 9.957 1.00 92.62 497 LYS A N 1
ATOM 4034 C CA . LYS A 1 497 ? -30.158 -0.484 9.633 1.00 92.62 497 LYS A CA 1
ATOM 4035 C C . LYS A 1 497 ? -30.564 0.294 10.899 1.00 92.62 497 LYS A C 1
ATOM 4037 O O . LYS A 1 497 ? -30.533 -0.281 11.993 1.00 92.62 497 LYS A O 1
ATOM 4042 N N . PRO A 1 498 ? -30.976 1.575 10.768 1.00 93.56 498 PRO A N 1
ATOM 4043 C CA . PRO A 1 498 ? -31.528 2.360 11.877 1.00 93.56 498 PRO A CA 1
ATOM 4044 C C . PRO A 1 498 ? -32.576 1.593 12.700 1.00 93.56 498 PRO A C 1
ATOM 4046 O O . PRO A 1 498 ? -33.423 0.900 12.143 1.00 93.56 498 PRO A O 1
ATOM 4049 N N . GLY A 1 499 ? -32.509 1.713 14.028 1.00 90.81 499 GLY A N 1
ATOM 4050 C CA . GLY A 1 499 ? -33.354 0.992 14.992 1.00 90.81 499 GLY A CA 1
ATOM 4051 C C . GLY A 1 499 ? -32.752 -0.329 15.499 1.00 90.81 499 GLY A C 1
ATOM 4052 O O . GLY A 1 499 ? -33.266 -0.920 16.457 1.00 90.81 499 GLY A O 1
ATOM 4053 N N . ASN A 1 500 ? -31.666 -0.799 14.877 1.00 94.81 500 ASN A N 1
ATOM 4054 C CA . ASN A 1 500 ? -30.903 -1.976 15.299 1.00 94.81 500 ASN A CA 1
ATOM 4055 C C . ASN A 1 500 ? -29.400 -1.858 14.975 1.00 94.81 500 ASN A C 1
ATOM 4057 O O . ASN A 1 500 ? -28.730 -2.875 14.774 1.00 94.81 500 ASN A O 1
ATOM 4061 N N . ARG A 1 501 ? -28.882 -0.629 14.846 1.00 97.44 501 ARG A N 1
ATOM 4062 C CA . ARG A 1 501 ? -27.473 -0.405 14.508 1.00 97.44 501 ARG A CA 1
ATOM 4063 C C . ARG A 1 501 ? -26.561 -0.918 15.614 1.00 97.44 501 ARG A C 1
ATOM 4065 O O . ARG A 1 501 ? -26.887 -0.821 16.798 1.00 97.44 501 ARG A O 1
ATOM 4072 N N . ARG A 1 502 ? -25.406 -1.422 15.196 1.00 98.19 502 ARG A N 1
ATOM 4073 C CA . ARG A 1 502 ? -24.273 -1.717 16.071 1.00 98.19 502 ARG A CA 1
ATOM 4074 C C . ARG A 1 502 ? -23.059 -0.997 15.531 1.00 98.19 502 ARG A C 1
ATOM 4076 O O . ARG A 1 502 ? -22.829 -1.044 14.323 1.00 98.19 502 ARG A O 1
ATOM 4083 N N . TRP A 1 503 ? -22.294 -0.365 16.404 1.00 98.69 503 TRP A N 1
ATOM 4084 C CA . TRP A 1 503 ? -21.048 0.292 16.039 1.00 98.69 503 TRP A CA 1
ATOM 4085 C C . TRP A 1 503 ? -19.872 -0.427 16.675 1.00 98.69 503 TRP A C 1
ATOM 4087 O O . TRP A 1 503 ? -19.909 -0.755 17.859 1.00 98.69 503 TRP A O 1
ATOM 4097 N N . LEU A 1 504 ? -18.826 -0.637 15.886 1.00 98.81 504 LEU A N 1
ATOM 4098 C CA . LEU A 1 504 ? -17.508 -1.004 16.370 1.00 98.81 504 LEU A CA 1
ATOM 4099 C C . LEU A 1 504 ? -16.637 0.245 16.306 1.00 98.81 504 LEU A C 1
ATOM 4101 O O . LEU A 1 504 ? -16.319 0.718 15.215 1.00 98.81 504 LEU A O 1
ATOM 4105 N N . VAL A 1 505 ? -16.266 0.775 17.465 1.00 98.88 505 VAL A N 1
ATOM 4106 C CA . VAL A 1 505 ? -15.354 1.911 17.595 1.00 98.88 505 VAL A CA 1
ATOM 4107 C C . VAL A 1 505 ? -13.955 1.381 17.866 1.00 98.88 505 VAL A C 1
ATOM 4109 O O . VAL A 1 505 ? -13.765 0.622 18.814 1.00 98.88 505 VAL A O 1
ATOM 4112 N N . TYR A 1 506 ? -12.981 1.798 17.064 1.00 98.88 506 TYR A N 1
ATOM 4113 C CA . TYR A 1 506 ? -11.562 1.621 17.363 1.00 98.88 506 TYR A CA 1
ATOM 4114 C C . TYR A 1 506 ? -10.980 2.960 17.803 1.00 98.88 506 TYR A C 1
ATOM 4116 O O . TYR A 1 506 ? -11.202 3.965 17.128 1.00 98.88 506 TYR A O 1
ATOM 4124 N N . ALA A 1 507 ? -10.239 2.980 18.909 1.00 98.81 507 ALA A N 1
ATOM 4125 C CA . ALA A 1 507 ? -9.587 4.181 19.421 1.00 98.81 507 ALA A CA 1
ATOM 4126 C C . ALA A 1 507 ? -8.164 3.878 19.903 1.00 98.81 507 ALA A C 1
ATOM 4128 O O . ALA A 1 507 ? -7.940 2.876 20.583 1.00 98.81 507 ALA A O 1
ATOM 4129 N N . ARG A 1 508 ? -7.220 4.772 19.592 1.00 98.50 508 ARG A N 1
ATOM 4130 C CA . ARG A 1 508 ? -5.834 4.756 20.086 1.00 98.50 508 ARG A CA 1
ATOM 4131 C C . ARG A 1 508 ? -5.407 6.141 20.567 1.00 98.50 508 ARG A C 1
ATOM 4133 O O . ARG A 1 508 ? -5.893 7.149 20.056 1.00 98.50 508 ARG A O 1
ATOM 4140 N N . SER A 1 509 ? -4.471 6.179 21.510 1.00 98.25 509 SER A N 1
ATOM 4141 C CA . SER A 1 509 ? -3.857 7.411 22.014 1.00 98.25 509 SER A CA 1
ATOM 4142 C C . SER A 1 509 ? -2.331 7.275 21.930 1.00 98.25 509 SER A C 1
ATOM 4144 O O . SER A 1 509 ? -1.738 6.631 22.790 1.00 98.25 509 SER A O 1
ATOM 4146 N N . PRO A 1 510 ? -1.678 7.795 20.873 1.00 96.31 510 PRO A N 1
ATOM 4147 C CA . PRO A 1 510 ? -0.289 7.458 20.538 1.00 96.31 510 PRO A CA 1
ATOM 4148 C C . PRO A 1 510 ? 0.741 7.780 21.626 1.00 96.31 510 PRO A C 1
ATOM 4150 O O . PRO A 1 510 ? 1.733 7.063 21.741 1.00 96.31 510 PRO A O 1
ATOM 4153 N N . LEU A 1 511 ? 0.516 8.843 22.403 1.00 96.00 511 LEU A N 1
ATOM 4154 C CA . LEU A 1 511 ? 1.520 9.386 23.326 1.00 96.00 511 LEU A CA 1
ATOM 4155 C C . LEU A 1 511 ? 1.331 8.949 24.786 1.00 96.00 511 LEU A C 1
ATOM 4157 O O . LEU A 1 511 ? 2.284 8.972 25.558 1.00 96.00 511 LEU A O 1
ATOM 4161 N N . ALA A 1 512 ? 0.120 8.554 25.187 1.00 96.25 512 ALA A N 1
ATOM 4162 C CA . ALA A 1 512 ? -0.181 8.176 26.569 1.00 96.25 512 ALA A CA 1
ATOM 4163 C C . ALA A 1 512 ? -1.474 7.364 26.666 1.00 96.25 512 ALA A C 1
ATOM 4165 O O . ALA A 1 512 ? -2.377 7.540 25.852 1.00 96.25 512 ALA A O 1
ATOM 4166 N N . ASP A 1 513 ? -1.618 6.546 27.706 1.00 97.94 513 ASP A N 1
ATOM 4167 C CA . ASP A 1 513 ? -2.921 5.984 28.060 1.00 97.94 513 ASP A CA 1
ATOM 4168 C C . ASP A 1 513 ? -3.828 7.095 28.606 1.00 97.94 513 ASP A C 1
ATOM 4170 O O . ASP A 1 513 ? -3.444 7.846 29.505 1.00 97.94 513 ASP A O 1
ATOM 4174 N N . ARG A 1 514 ? -5.046 7.204 28.072 1.00 98.44 514 ARG A N 1
ATOM 4175 C CA . ARG A 1 514 ? -6.024 8.227 28.464 1.00 98.44 514 ARG A CA 1
ATOM 4176 C C . ARG A 1 514 ? -7.267 7.571 29.043 1.00 98.44 514 ARG A C 1
ATOM 4178 O O . ARG A 1 514 ? -7.682 6.515 28.576 1.00 98.44 514 ARG A O 1
ATOM 4185 N N . ARG A 1 515 ? -7.855 8.191 30.063 1.00 98.31 515 ARG A N 1
ATOM 4186 C CA . ARG A 1 515 ? -9.091 7.726 30.705 1.00 98.31 515 ARG A CA 1
ATOM 4187 C C . ARG A 1 515 ? -10.238 8.668 30.408 1.00 98.31 515 ARG A C 1
ATOM 4189 O O . ARG A 1 515 ? -9.997 9.833 30.094 1.00 98.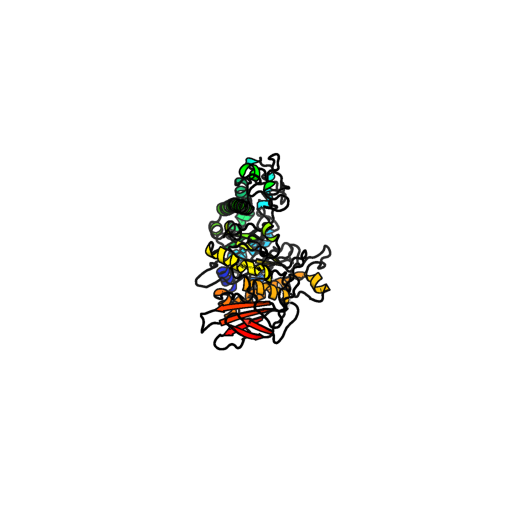31 515 ARG A O 1
ATOM 4196 N N . ASP A 1 516 ? -11.455 8.149 30.520 1.00 98.12 516 ASP A N 1
ATOM 4197 C CA . ASP A 1 516 ? -12.691 8.932 30.428 1.00 98.12 516 ASP A CA 1
ATOM 4198 C C . ASP A 1 516 ? -12.790 9.780 29.142 1.00 98.12 516 ASP A C 1
ATOM 4200 O O . ASP A 1 516 ? -13.325 10.893 29.128 1.00 98.12 516 ASP A O 1
ATOM 4204 N N . VAL A 1 517 ? -12.270 9.253 28.029 1.00 98.75 517 VAL A N 1
ATOM 4205 C CA . VAL A 1 517 ? -12.353 9.908 26.722 1.00 98.75 517 VAL A CA 1
ATOM 4206 C C . VAL A 1 517 ? -13.774 9.759 26.208 1.00 98.75 517 VAL A C 1
ATOM 4208 O O . VAL A 1 517 ? -14.263 8.647 26.007 1.00 98.75 517 VAL A O 1
ATOM 4211 N N . THR A 1 518 ? -14.437 10.884 25.971 1.00 98.69 518 THR A N 1
ATOM 4212 C CA . THR A 1 518 ? -15.750 10.915 25.333 1.00 98.69 518 THR A CA 1
ATOM 4213 C C . THR A 1 518 ? -15.571 10.975 23.825 1.00 98.69 518 THR A C 1
ATOM 4215 O O . THR A 1 518 ? -14.943 11.907 23.331 1.00 98.69 518 THR A O 1
ATOM 4218 N N . ILE A 1 519 ? -16.130 10.003 23.108 1.00 98.75 519 ILE A N 1
ATOM 4219 C CA . ILE A 1 519 ? -16.067 9.873 21.650 1.00 98.75 519 ILE A CA 1
ATOM 4220 C C . ILE A 1 519 ? -17.477 10.028 21.080 1.00 98.75 519 ILE A C 1
ATOM 4222 O O . ILE A 1 519 ? -18.398 9.323 21.503 1.00 98.75 519 ILE A O 1
ATOM 4226 N N . GLN A 1 520 ? -17.651 10.928 20.112 1.00 98.56 520 GLN A N 1
ATOM 4227 C CA . GLN A 1 520 ? -18.924 11.132 19.420 1.00 98.56 520 GLN A CA 1
ATOM 4228 C C . GLN A 1 520 ? -19.009 10.267 18.161 1.00 98.56 520 GLN A C 1
ATOM 4230 O O . GLN A 1 520 ? -18.216 10.419 17.232 1.00 98.56 520 GLN A O 1
ATOM 4235 N N . ILE A 1 521 ? -19.997 9.371 18.104 1.00 98.25 521 ILE A N 1
ATOM 4236 C CA . ILE A 1 521 ? -20.242 8.512 16.941 1.00 98.25 521 ILE A CA 1
ATOM 4237 C C . ILE A 1 521 ? -21.292 9.187 16.042 1.00 98.25 521 ILE A C 1
ATOM 4239 O O . ILE A 1 521 ? -22.422 9.383 16.495 1.00 98.25 521 ILE A O 1
ATOM 4243 N N . PRO A 1 522 ? -20.991 9.513 14.769 1.00 97.25 522 PRO A N 1
ATOM 4244 C CA . PRO A 1 522 ? -21.988 10.056 13.854 1.00 97.25 522 PRO A CA 1
ATOM 4245 C C . PRO A 1 522 ? -23.217 9.146 13.747 1.00 97.25 522 PRO A C 1
ATOM 4247 O O . PRO A 1 522 ? -23.102 7.938 13.531 1.00 97.25 522 PRO A O 1
ATOM 4250 N N . GLU A 1 523 ? -24.403 9.741 13.910 1.00 93.44 523 GLU A N 1
ATOM 4251 C CA . GLU A 1 523 ? -25.702 9.047 13.931 1.00 93.44 523 GLU A CA 1
ATOM 4252 C C . GLU A 1 523 ? -25.854 7.966 15.028 1.00 93.44 523 GLU A C 1
ATOM 4254 O O . GLU A 1 523 ? -26.794 7.162 14.979 1.00 93.44 523 GLU A O 1
ATOM 4259 N N . GLY A 1 524 ? -24.937 7.930 15.997 1.00 95.19 524 GLY A N 1
ATOM 4260 C CA . GLY A 1 524 ? -24.918 7.024 17.140 1.00 95.19 524 GLY A CA 1
ATOM 4261 C C . GLY A 1 524 ? -24.867 7.777 18.475 1.00 95.19 524 GLY A C 1
ATOM 4262 O O . GLY A 1 524 ? -25.004 9.001 18.510 1.00 95.19 524 GLY A O 1
ATOM 4263 N N . PRO A 1 525 ? -24.721 7.055 19.596 1.00 95.94 525 PRO A N 1
ATOM 4264 C CA . PRO A 1 525 ? -24.532 7.673 20.903 1.00 95.94 525 PRO A CA 1
ATOM 4265 C C . PRO A 1 525 ? -23.095 8.189 21.073 1.00 95.94 525 PRO A C 1
ATOM 4267 O O . PRO A 1 525 ? -22.158 7.675 20.461 1.00 95.94 525 PRO A O 1
ATOM 4270 N N . SER A 1 526 ? -22.907 9.153 21.973 1.00 97.38 526 SER A N 1
ATOM 4271 C CA . SER A 1 526 ? -21.583 9.426 22.540 1.00 97.38 526 SER A CA 1
ATOM 4272 C C . SER A 1 526 ? -21.243 8.358 23.578 1.00 97.38 526 SER A C 1
ATOM 4274 O O . SER A 1 526 ? -22.102 7.975 24.374 1.00 97.38 526 SER A O 1
ATOM 4276 N N . ILE A 1 527 ? -19.995 7.898 23.590 1.00 98.31 527 ILE A N 1
ATOM 4277 C CA . ILE A 1 527 ? -19.495 6.921 24.565 1.00 98.31 527 ILE A CA 1
ATOM 4278 C C . ILE A 1 527 ? -18.332 7.504 25.357 1.00 98.31 527 ILE A C 1
ATOM 4280 O O . ILE A 1 527 ? -17.577 8.303 24.816 1.00 98.31 527 ILE A O 1
ATOM 4284 N N . THR A 1 528 ? -18.157 7.070 26.603 1.00 98.50 528 THR A N 1
ATOM 4285 C CA . THR A 1 528 ? -16.998 7.421 27.436 1.00 98.50 528 THR A CA 1
ATOM 4286 C C . THR A 1 528 ? -16.200 6.158 27.729 1.00 98.50 528 THR A C 1
ATOM 4288 O O . THR A 1 528 ? -16.756 5.184 28.240 1.00 98.50 528 THR A O 1
ATOM 4291 N N . VAL A 1 529 ? -14.923 6.145 27.348 1.00 98.62 529 VAL A N 1
ATOM 4292 C CA . VAL A 1 529 ? -14.061 4.956 27.384 1.00 98.62 529 VAL A CA 1
ATOM 4293 C C . VAL A 1 529 ? -12.609 5.313 27.697 1.00 98.62 529 VAL A C 1
ATOM 4295 O O . VAL A 1 529 ? -12.164 6.438 27.476 1.00 98.62 529 VAL A O 1
ATOM 4298 N N . ASP A 1 530 ? -11.841 4.327 28.152 1.00 98.62 530 ASP A N 1
ATOM 4299 C CA . ASP A 1 530 ? -10.386 4.447 28.240 1.00 98.62 530 ASP A CA 1
ATOM 4300 C C . ASP A 1 530 ? -9.750 4.226 26.861 1.00 98.62 530 ASP A C 1
ATOM 4302 O O . ASP A 1 530 ? -10.173 3.367 26.088 1.00 98.62 530 ASP A O 1
ATOM 4306 N N . VAL A 1 531 ? -8.700 4.964 26.529 1.00 98.69 531 VAL A N 1
ATOM 4307 C CA . VAL A 1 531 ? -8.017 4.857 25.238 1.00 98.69 531 VAL A CA 1
ATOM 4308 C C . VAL A 1 531 ? -6.523 4.635 25.477 1.00 98.69 531 VAL A C 1
ATOM 4310 O O . VAL A 1 531 ? -5.807 5.590 25.783 1.00 98.69 531 VAL A O 1
ATOM 4313 N N . PRO A 1 532 ? -6.034 3.388 25.358 1.00 98.12 532 PRO A N 1
ATOM 4314 C CA . PRO A 1 532 ? -4.630 3.077 25.585 1.00 98.12 532 PRO A CA 1
ATOM 4315 C C . PRO A 1 532 ? -3.757 3.353 24.349 1.00 98.12 532 PRO A C 1
ATOM 4317 O O . PRO A 1 532 ? -4.249 3.410 23.215 1.00 98.12 532 PRO A O 1
ATOM 4320 N N . ILE A 1 533 ? -2.438 3.404 24.550 1.00 97.81 533 ILE A N 1
ATOM 4321 C CA . ILE A 1 533 ? -1.430 3.436 23.472 1.00 97.81 533 ILE A CA 1
ATOM 4322 C C . ILE A 1 533 ? -1.577 2.222 22.555 1.00 97.81 533 ILE A C 1
ATOM 4324 O O . ILE A 1 533 ? -1.478 2.345 21.335 1.00 97.81 533 ILE A O 1
ATOM 4328 N N . ALA A 1 534 ? -1.862 1.054 23.134 1.00 97.31 534 ALA A N 1
ATOM 4329 C CA . ALA A 1 534 ? -2.041 -0.203 22.409 1.00 97.31 534 ALA A CA 1
ATOM 4330 C C . ALA A 1 534 ? -3.334 -0.270 21.569 1.00 97.31 534 ALA A C 1
ATOM 4332 O O . ALA A 1 534 ? -3.534 -1.249 20.856 1.00 97.31 534 ALA A O 1
ATOM 4333 N N . GLY A 1 535 ? -4.198 0.748 21.644 1.00 98.31 535 GLY A N 1
ATOM 4334 C CA . GLY A 1 535 ? -5.510 0.745 21.004 1.00 98.31 535 GLY A CA 1
ATOM 4335 C C . GLY A 1 535 ? -6.542 -0.137 21.722 1.00 98.31 535 GLY A C 1
ATOM 4336 O O . GLY A 1 535 ? -6.215 -1.018 22.524 1.00 98.31 535 GLY A O 1
ATOM 4337 N N . ALA A 1 536 ? -7.823 0.124 21.471 1.00 98.56 536 ALA A N 1
ATOM 4338 C CA . ALA A 1 536 ? -8.929 -0.671 21.998 1.00 98.56 536 ALA A CA 1
ATOM 4339 C C . ALA A 1 536 ? -10.159 -0.625 21.082 1.00 98.56 536 ALA A C 1
ATOM 4341 O O . ALA A 1 536 ? -10.410 0.380 20.414 1.00 98.56 536 ALA A O 1
ATOM 4342 N N . PHE A 1 537 ? -10.946 -1.707 21.111 1.00 98.81 537 PHE A N 1
ATOM 4343 C CA . PHE A 1 537 ? -12.249 -1.788 20.454 1.00 98.81 537 PHE A CA 1
ATOM 4344 C C . PHE A 1 537 ? -13.392 -1.705 21.449 1.00 98.81 537 PHE A C 1
ATOM 4346 O O . PHE A 1 537 ? -13.352 -2.335 22.509 1.00 98.81 537 PHE A O 1
ATOM 4353 N N . TYR A 1 538 ? -14.449 -1.014 21.038 1.00 98.69 538 TYR A N 1
ATOM 4354 C CA . TYR A 1 538 ? -15.696 -0.888 21.773 1.00 98.69 538 TYR A CA 1
ATOM 4355 C C . TYR A 1 538 ? -16.874 -1.221 20.862 1.00 98.69 538 TYR A C 1
ATOM 4357 O O . TYR A 1 538 ? -17.060 -0.590 19.824 1.00 98.69 538 TYR A O 1
ATOM 4365 N N . LEU A 1 539 ? -17.666 -2.215 21.255 1.00 98.56 539 LEU A N 1
ATOM 4366 C CA . LEU A 1 539 ? -18.960 -2.508 20.656 1.00 98.56 539 LEU A CA 1
ATOM 4367 C C . LEU A 1 539 ? -20.028 -1.651 21.338 1.00 98.56 539 LEU A C 1
ATOM 4369 O O . LEU A 1 539 ? -20.073 -1.572 22.566 1.00 98.56 539 LEU A O 1
ATOM 4373 N N . VAL A 1 540 ? -20.882 -1.022 20.539 1.00 98.06 540 VAL A N 1
ATOM 4374 C CA . VAL A 1 540 ? -21.973 -0.170 21.014 1.00 98.06 540 VAL A CA 1
ATOM 4375 C C . VAL A 1 540 ? -23.255 -0.556 20.289 1.00 98.06 540 VAL A C 1
ATOM 4377 O O . VAL A 1 540 ? -23.315 -0.506 19.059 1.00 98.06 540 VAL A O 1
ATOM 4380 N N . ASP A 1 541 ? -24.295 -0.910 21.038 1.00 95.94 541 ASP A N 1
ATOM 4381 C CA . ASP A 1 541 ? -25.610 -1.243 20.496 1.00 95.94 541 ASP A CA 1
ATOM 4382 C C . ASP A 1 541 ? -26.546 -0.032 20.554 1.00 95.94 541 ASP A C 1
ATOM 4384 O O . ASP A 1 541 ? -26.693 0.620 21.586 1.00 95.94 541 ASP A O 1
ATOM 4388 N N . GLN A 1 542 ? -27.279 0.243 19.472 1.00 93.81 542 GLN A N 1
ATOM 4389 C CA . GLN A 1 542 ? -28.227 1.366 19.436 1.00 93.81 542 GLN A CA 1
ATOM 4390 C C . GLN A 1 542 ? -29.314 1.280 20.512 1.00 93.81 542 GLN A C 1
ATOM 4392 O O . GLN A 1 542 ? -29.805 2.305 20.977 1.00 93.81 542 GLN A O 1
ATOM 4397 N N . ARG A 1 543 ? -29.701 0.063 20.903 1.00 90.88 543 ARG A N 1
ATOM 4398 C CA . ARG A 1 543 ? -30.734 -0.180 21.922 1.00 90.88 543 ARG A CA 1
ATOM 4399 C C . ARG A 1 543 ? -30.188 -0.165 23.349 1.00 90.88 543 ARG A C 1
ATOM 4401 O O . ARG A 1 543 ? -30.968 -0.043 24.286 1.00 90.88 543 ARG A O 1
ATOM 4408 N N . SER A 1 544 ? -28.877 -0.311 23.511 1.00 90.75 544 SER A N 1
ATOM 4409 C CA . SER A 1 544 ? -28.194 -0.318 24.801 1.00 90.75 544 SER A CA 1
ATOM 4410 C C . SER A 1 544 ? -26.822 0.336 24.615 1.00 90.75 544 SER A C 1
ATOM 4412 O O . SER A 1 544 ? -25.843 -0.351 24.330 1.00 90.75 544 SER A O 1
ATOM 4414 N N . PRO A 1 545 ? -26.739 1.676 24.707 1.00 87.25 545 PRO A N 1
ATOM 4415 C CA . PRO A 1 545 ? -25.559 2.438 24.293 1.00 87.25 545 PRO A CA 1
ATOM 4416 C C . PRO A 1 545 ? -24.377 2.337 25.274 1.00 87.25 545 PRO A C 1
ATOM 4418 O O . PRO A 1 545 ? -23.502 3.199 25.282 1.00 87.25 545 PRO A O 1
ATOM 4421 N N . THR A 1 546 ? -24.332 1.307 26.120 1.00 95.62 546 THR A N 1
ATOM 4422 C CA . THR A 1 546 ? -23.201 1.057 27.014 1.00 95.62 546 THR A CA 1
ATOM 4423 C C . THR A 1 546 ? -22.057 0.432 26.210 1.00 95.62 546 THR A C 1
ATOM 4425 O O . THR A 1 546 ? -22.239 -0.656 25.664 1.00 95.62 546 THR A O 1
ATOM 4428 N N . PRO A 1 547 ? -20.879 1.076 26.124 1.00 97.19 547 PRO A N 1
ATOM 4429 C CA . PRO A 1 547 ? -19.762 0.533 25.363 1.00 97.19 547 PRO A CA 1
ATOM 4430 C C . PRO A 1 547 ? -19.216 -0.741 26.020 1.00 97.19 547 PRO A C 1
ATOM 4432 O O . PRO A 1 547 ? -18.854 -0.749 27.197 1.00 97.19 547 PRO A O 1
ATOM 4435 N N . GLN A 1 548 ? -19.095 -1.814 25.242 1.00 97.56 548 GLN A N 1
ATOM 4436 C CA . GLN A 1 548 ? -18.458 -3.061 25.654 1.00 97.56 548 GLN A CA 1
ATOM 4437 C C . GLN A 1 548 ? -17.080 -3.179 25.006 1.00 97.56 548 GLN A C 1
ATOM 4439 O O . GLN A 1 548 ? -16.966 -3.208 23.784 1.00 97.56 548 GLN A O 1
ATOM 4444 N N . ARG A 1 549 ? -16.020 -3.319 25.809 1.00 97.81 549 ARG A N 1
ATOM 4445 C CA . ARG A 1 549 ? -14.680 -3.592 25.268 1.00 97.81 549 ARG A CA 1
ATOM 4446 C C . ARG A 1 549 ? -14.617 -5.005 24.674 1.00 97.81 549 ARG A C 1
ATOM 4448 O O . ARG A 1 549 ? -14.898 -5.968 25.387 1.00 97.81 549 ARG A O 1
ATOM 4455 N N . VAL A 1 550 ? -14.203 -5.121 23.416 1.00 97.69 550 VAL A N 1
ATOM 4456 C CA . VAL A 1 550 ? -14.057 -6.390 22.666 1.00 97.69 550 VAL A CA 1
ATOM 4457 C C . VAL A 1 550 ? -12.637 -6.525 22.102 1.00 97.69 550 VAL A C 1
ATOM 4459 O O . VAL A 1 550 ? -11.828 -5.608 22.267 1.00 97.69 550 VAL A O 1
ATOM 4462 N N . GLY A 1 551 ? -12.302 -7.656 21.474 1.00 89.00 551 GLY A N 1
ATOM 4463 C CA . GLY A 1 551 ? -11.009 -7.845 20.811 1.00 89.00 551 GLY A CA 1
ATOM 4464 C C . GLY A 1 551 ? -9.815 -7.921 21.759 1.00 89.00 551 GLY A C 1
ATOM 4465 O O . GLY A 1 551 ? -8.758 -7.385 21.433 1.00 89.00 551 GLY A O 1
ATOM 4466 N N . ARG A 1 552 ? -9.993 -8.494 22.955 1.00 80.25 552 ARG A N 1
ATOM 4467 C CA . ARG A 1 552 ? -8.909 -8.634 23.940 1.00 80.25 552 ARG A CA 1
ATOM 4468 C C . ARG A 1 552 ? -7.951 -9.762 23.597 1.00 80.25 552 ARG A C 1
ATOM 4470 O O . ARG A 1 552 ? -8.445 -10.835 23.190 1.00 80.25 552 ARG A O 1
#